Protein AF-A0A7V3K5N8-F1 (afdb_monomer)

Foldseek 3Di:
DDPPPPDDPDPDPDPDPDDDDPLNVVLLVLLLLLLLLLLLLLLLLVVLQPVLLCVVPVVPHDLVVSLVVLLVLLVLLLCLLVQCQVPFLLSLSCVLSVLSLVLLLVLLPDPDSVSSNVSSSVNNSSSLSCLLSLLVVCLLVVVLQFLNRSNLSSNLSSLLCNLLVCLVVVDDGLSVPNDPVSSVVSCVSSVVSVVSSVVSSVSPPGPRCNVPFDAALLLQLLSLLVLLLSLCCSPPLSPLVLLCVLAVHDSNLSSVLSSLLSVLLSVVLCVVSVPGDDALVCLVVLLVLLVLLLVLLLQLVNGHVSVSVSSSSNSSSSSNLSSLLSSQRSPPPRDHDDSCSNPVSSSVSSSLSSVLVSCCPVVVNSCSSNVSSVSSSVSSSSSSLVNADPVSNVVVVVVCVVPVVVVVVVSVVCSVVSRD

Solvent-accessible surface area (backbone atoms only — not comparable to full-atom values): 21476 Å² total; per-residue (Å²): 136,84,84,78,77,75,76,73,78,76,80,72,77,76,72,76,75,79,76,84,49,76,68,56,57,51,55,48,50,36,52,26,51,35,43,13,49,44,40,27,51,32,54,53,24,48,64,48,23,54,56,35,46,45,67,70,36,52,87,76,40,60,69,70,53,55,51,48,48,55,51,52,48,54,55,52,32,70,47,38,60,53,38,33,67,77,47,21,59,63,38,37,46,48,50,26,48,50,45,30,42,52,32,52,56,52,43,54,74,54,91,46,65,74,56,42,33,50,34,20,45,54,21,39,30,17,43,52,24,38,71,48,41,56,60,52,50,31,55,74,70,55,44,24,63,68,41,64,44,53,61,54,56,10,45,48,49,5,52,34,50,44,47,41,51,36,46,73,66,75,48,81,47,68,79,72,36,77,47,71,64,33,49,49,50,48,50,53,54,36,50,49,40,52,48,35,48,52,54,47,58,74,67,60,80,71,79,68,47,78,76,54,52,46,50,45,45,77,67,25,38,15,48,23,14,52,36,28,42,51,42,47,32,66,75,46,60,59,33,42,67,56,48,9,65,40,31,75,39,59,61,72,58,24,27,52,46,45,41,48,8,38,50,50,15,52,51,52,37,48,64,58,49,68,44,83,69,89,49,60,81,48,54,63,58,48,51,51,36,34,51,49,28,48,51,14,55,60,37,33,73,72,22,37,67,50,15,56,61,20,42,29,50,23,40,17,31,48,46,35,33,34,37,46,12,67,33,30,58,55,68,91,63,63,52,79,81,50,96,54,32,44,50,51,32,37,48,52,15,41,49,48,27,53,53,37,48,49,37,32,74,76,66,63,33,72,62,35,59,54,53,34,43,51,52,26,31,52,23,22,49,49,20,39,57,66,56,37,54,79,67,55,43,52,56,48,48,52,50,36,61,75,52,38,52,59,53,54,49,48,54,52,48,49,56,63,63,72,73,110

pLDDT: mean 82.81, std 14.9, range [37.78, 98.06]

Nearest PDB structures (foldseek):
  8tgj-assembly1_B  TM=5.973E-01  e=5.717E-04  Homo sapiens
  8tth-assembly1_A  TM=5.427E-01  e=3.457E-04  Staphylococcus aureus
  8tte-assembly1_A  TM=5.633E-01  e=6.484E-04  Staphylococcus aureus
  7ckr-assembly1_A  TM=5.736E-01  e=1.438E-03  Homo sapiens
  8zmr-assembly1_A  TM=5.432E-01  e=1.122E-02  Escherichia coli K-12

Mean predicted aligned error: 7.77 Å

Radius of gyration: 22.13 Å; Cα contacts (8 Å, |Δi|>4): 587; chains: 1; bounding box: 51×45×83 Å

Structure (mmCIF, N/CA/C/O backbone):
data_AF-A0A7V3K5N8-F1
#
_entry.id   AF-A0A7V3K5N8-F1
#
loop_
_atom_site.group_PDB
_atom_site.id
_atom_site.type_symbol
_atom_site.label_atom_id
_atom_site.label_alt_id
_atom_site.label_comp_id
_atom_site.label_asym_id
_atom_site.label_entity_id
_atom_site.label_seq_id
_atom_site.pdbx_PDB_ins_code
_atom_site.Cartn_x
_atom_site.Cartn_y
_atom_site.Cartn_z
_atom_site.occupancy
_atom_site.B_iso_or_equiv
_atom_site.auth_seq_id
_atom_site.auth_comp_id
_atom_site.auth_asym_id
_atom_site.auth_atom_id
_atom_site.pdbx_PDB_model_num
ATOM 1 N N . MET A 1 1 ? -15.398 27.243 59.046 1.00 53.69 1 MET A N 1
ATOM 2 C CA . MET A 1 1 ? -15.675 26.588 57.743 1.00 53.69 1 MET A CA 1
ATOM 3 C C . MET A 1 1 ? -15.067 25.184 57.724 1.00 53.69 1 MET A C 1
ATOM 5 O O . MET A 1 1 ? -13.850 25.060 57.702 1.00 53.69 1 MET A O 1
ATOM 9 N N . ARG A 1 2 ? -15.881 24.117 57.785 1.00 43.78 2 ARG A N 1
ATOM 10 C CA . ARG A 1 2 ? -15.401 22.720 57.720 1.00 43.78 2 ARG A CA 1
ATOM 11 C C . ARG A 1 2 ? -15.203 22.305 56.254 1.00 43.78 2 ARG A C 1
ATOM 13 O O . ARG A 1 2 ? -16.175 22.224 55.508 1.00 43.78 2 ARG A O 1
ATOM 20 N N . LYS A 1 3 ? -13.958 22.032 55.839 1.00 58.66 3 LYS A N 1
ATOM 21 C CA . LYS A 1 3 ? -13.636 21.441 54.525 1.00 58.66 3 LYS A CA 1
ATOM 22 C C . LYS A 1 3 ? -14.289 20.055 54.430 1.00 58.66 3 LYS A C 1
ATOM 24 O O . LYS A 1 3 ? -13.850 19.118 55.090 1.00 58.66 3 LYS A O 1
ATOM 29 N N . ARG A 1 4 ? -15.339 19.912 53.611 1.00 61.84 4 ARG A N 1
ATOM 30 C CA . ARG A 1 4 ? -15.868 18.597 53.215 1.00 61.84 4 ARG A CA 1
ATOM 31 C C . ARG A 1 4 ? -14.802 17.892 52.379 1.00 61.84 4 ARG A C 1
ATOM 33 O O . ARG A 1 4 ? -14.603 18.228 51.214 1.00 61.84 4 ARG A O 1
ATOM 40 N N . ILE A 1 5 ? -14.133 16.910 52.972 1.00 63.78 5 ILE A N 1
ATOM 41 C CA . ILE A 1 5 ? -13.318 15.941 52.241 1.00 63.78 5 ILE A CA 1
ATOM 42 C C . ILE A 1 5 ? -14.296 15.130 51.381 1.00 63.78 5 ILE A C 1
ATOM 44 O O . ILE A 1 5 ? -15.005 14.259 51.886 1.00 63.78 5 ILE A O 1
ATOM 48 N N . ARG A 1 6 ? -14.402 15.458 50.085 1.00 68.19 6 ARG A N 1
ATOM 49 C CA . ARG A 1 6 ? -15.082 14.594 49.112 1.00 68.19 6 ARG A CA 1
ATOM 50 C C . ARG A 1 6 ? -14.289 13.292 49.064 1.00 68.19 6 ARG A C 1
ATOM 52 O O . ARG A 1 6 ? -13.188 13.270 48.521 1.00 68.19 6 ARG A O 1
ATOM 59 N N . ARG A 1 7 ? -14.830 12.226 49.663 1.00 64.69 7 ARG A N 1
ATOM 60 C CA . ARG A 1 7 ? -14.315 10.866 49.471 1.00 64.69 7 ARG A CA 1
ATOM 61 C C . ARG A 1 7 ? -14.303 10.609 47.966 1.00 64.69 7 ARG A C 1
ATOM 63 O O . ARG A 1 7 ? -15.359 10.663 47.337 1.00 64.69 7 ARG A O 1
ATOM 70 N N . GLN A 1 8 ? -13.118 10.412 47.391 1.00 66.19 8 GLN A N 1
ATOM 71 C CA . GLN A 1 8 ? -13.023 9.951 46.013 1.00 66.19 8 GLN A CA 1
ATOM 72 C C . GLN A 1 8 ? -13.764 8.609 45.925 1.00 66.19 8 GLN A C 1
ATOM 74 O O . GLN A 1 8 ? -13.570 7.765 46.809 1.00 66.19 8 GLN A O 1
ATOM 79 N N . PRO A 1 9 ? -14.656 8.421 44.937 1.00 69.44 9 PRO A N 1
ATOM 80 C CA . PRO A 1 9 ? -15.303 7.135 44.733 1.00 69.44 9 PRO A CA 1
ATOM 81 C C . PRO A 1 9 ? -14.215 6.071 44.584 1.00 69.44 9 PRO A C 1
ATOM 83 O O . PRO A 1 9 ? -13.245 6.276 43.851 1.00 69.44 9 PRO A O 1
ATOM 86 N N . ARG A 1 10 ? -14.348 4.963 45.328 1.00 63.41 10 ARG A N 1
ATOM 87 C CA . ARG A 1 10 ? -13.449 3.814 45.179 1.00 63.41 10 ARG A CA 1
ATOM 88 C C . ARG A 1 10 ? -13.427 3.437 43.693 1.00 63.41 10 ARG A C 1
ATOM 90 O O . ARG A 1 10 ? -14.513 3.328 43.119 1.00 63.41 10 ARG A O 1
ATOM 97 N N . PRO A 1 11 ? -12.245 3.264 43.074 1.00 62.22 11 PRO A N 1
ATOM 98 C CA . PRO A 1 11 ? -12.177 2.772 41.709 1.00 62.22 11 PRO A CA 1
ATOM 99 C C . PRO A 1 11 ? -12.919 1.438 41.674 1.00 62.22 11 PRO A C 1
ATOM 101 O O . PRO A 1 11 ? -12.564 0.506 42.396 1.00 62.22 11 PRO A O 1
ATOM 104 N N . VAL A 1 12 ? -14.005 1.385 40.902 1.00 69.12 12 VAL A N 1
ATOM 105 C CA . VAL A 1 12 ? -14.686 0.124 40.615 1.00 69.12 12 VAL A CA 1
ATOM 106 C C . VAL A 1 12 ? -13.630 -0.750 39.939 1.00 69.12 12 VAL A C 1
ATOM 108 O O . VAL A 1 12 ? -13.027 -0.274 38.970 1.00 69.12 12 VAL A O 1
ATOM 111 N N . PRO A 1 13 ? -13.325 -1.954 40.459 1.00 62.97 13 PRO A N 1
ATOM 112 C CA . PRO A 1 13 ? -12.367 -2.841 39.816 1.00 62.97 13 PRO A CA 1
ATOM 113 C C . PRO A 1 13 ? -12.793 -2.991 38.360 1.00 62.97 13 PRO A C 1
ATOM 115 O O . PRO A 1 13 ? -13.947 -3.328 38.091 1.00 62.97 13 PRO A O 1
ATOM 118 N N . ALA A 1 14 ? -11.893 -2.632 37.440 1.00 62.88 14 ALA A N 1
ATOM 119 C CA . ALA A 1 14 ? -12.166 -2.703 36.015 1.00 62.88 14 ALA A CA 1
ATOM 120 C C . ALA A 1 14 ? -12.678 -4.113 35.723 1.00 62.88 14 ALA A C 1
ATOM 122 O O . ALA A 1 14 ? -11.982 -5.088 36.015 1.00 62.88 14 ALA A O 1
ATOM 123 N N . ALA A 1 15 ? -13.924 -4.214 35.249 1.00 60.28 15 ALA A N 1
ATOM 124 C CA . ALA A 1 15 ? -14.526 -5.495 34.923 1.00 60.28 15 ALA A CA 1
ATOM 125 C C . ALA A 1 15 ? -13.543 -6.259 34.032 1.00 60.28 15 ALA A C 1
ATOM 127 O O . ALA A 1 15 ? -13.028 -5.691 33.064 1.00 60.28 15 ALA A O 1
ATOM 128 N N . ALA A 1 16 ? -13.231 -7.502 34.413 1.00 56.06 16 ALA A N 1
ATOM 129 C CA . ALA A 1 16 ? -12.300 -8.335 33.669 1.00 56.06 16 ALA A CA 1
ATOM 130 C C . ALA A 1 16 ? -12.701 -8.302 32.193 1.00 56.06 16 ALA A C 1
ATOM 132 O O . ALA A 1 16 ? -13.864 -8.550 31.863 1.00 56.06 16 ALA A O 1
ATOM 133 N N . ALA A 1 17 ? -11.760 -7.915 31.329 1.00 52.91 17 ALA A N 1
ATOM 134 C CA . ALA A 1 17 ? -12.049 -7.758 29.915 1.00 52.91 17 ALA A CA 1
ATOM 135 C C . ALA A 1 17 ? -12.651 -9.073 29.387 1.00 52.91 17 ALA A C 1
ATOM 137 O O . ALA A 1 17 ? -12.096 -10.141 29.674 1.00 52.91 17 ALA A O 1
ATOM 138 N N . PRO A 1 18 ? -13.782 -9.027 28.659 1.00 57.28 18 PRO A N 1
ATOM 139 C CA . PRO A 1 18 ? -14.390 -10.230 28.114 1.00 57.28 18 PRO A CA 1
ATOM 140 C C . PRO A 1 18 ? -13.352 -10.979 27.275 1.00 57.28 18 PRO A C 1
ATOM 142 O O . PRO A 1 18 ? -12.633 -10.374 26.471 1.00 57.28 18 PRO A O 1
ATOM 145 N N . ARG A 1 19 ? -13.237 -12.291 27.513 1.00 57.72 19 ARG A N 1
ATOM 146 C CA . ARG A 1 19 ? -12.346 -13.156 26.735 1.00 57.72 19 ARG A CA 1
ATOM 147 C C . ARG A 1 19 ? -12.791 -13.115 25.267 1.00 57.72 19 ARG A C 1
ATOM 149 O O . ARG A 1 19 ? -13.998 -13.158 25.031 1.00 57.72 19 ARG A O 1
ATOM 156 N N . PRO A 1 20 ? -11.856 -13.033 24.304 1.00 59.12 20 PRO A N 1
ATOM 157 C CA . PRO A 1 20 ? -12.206 -13.102 22.890 1.00 59.12 20 PRO A CA 1
ATOM 158 C C . PRO A 1 20 ? -12.958 -14.408 22.627 1.00 59.12 20 PRO A C 1
ATOM 160 O O . PRO A 1 20 ? -12.530 -15.481 23.057 1.00 59.12 20 PRO A O 1
ATOM 163 N N . THR A 1 21 ? -14.107 -14.306 21.973 1.00 65.81 21 THR A N 1
ATOM 164 C CA . THR A 1 21 ? -14.895 -15.468 21.566 1.00 65.81 21 THR A CA 1
ATOM 165 C C . THR A 1 21 ? -14.343 -16.032 20.255 1.00 65.81 21 THR A C 1
ATOM 167 O O . THR A 1 21 ? -13.684 -15.326 19.496 1.00 65.81 21 THR A O 1
ATOM 170 N N . TYR A 1 22 ? -14.617 -17.303 19.948 1.00 58.62 22 TYR A N 1
ATOM 171 C CA . TYR A 1 22 ? -14.213 -17.920 18.672 1.00 58.62 22 TYR A CA 1
ATOM 172 C C . TYR A 1 22 ? -14.698 -17.120 17.445 1.00 58.62 22 TYR A C 1
ATOM 174 O O . TYR A 1 22 ? -13.995 -17.010 16.440 1.00 58.62 22 TYR A O 1
ATOM 182 N N . LEU A 1 23 ? -15.880 -16.504 17.556 1.00 65.88 23 LEU A N 1
ATOM 183 C CA . LEU A 1 23 ? -16.445 -15.631 16.528 1.00 65.88 23 LEU A CA 1
ATOM 184 C C . LEU A 1 23 ? -15.571 -14.393 16.275 1.00 65.88 23 LEU A C 1
ATOM 186 O O . LEU A 1 23 ? -15.409 -13.996 15.121 1.00 65.88 23 LEU A O 1
ATOM 190 N N . ASP A 1 24 ? -14.941 -13.837 17.313 1.00 75.88 24 ASP A N 1
ATOM 191 C CA . ASP A 1 24 ? -14.058 -12.673 17.181 1.00 75.88 24 ASP A CA 1
ATOM 192 C C . ASP A 1 24 ? -12.797 -13.007 16.377 1.00 75.88 24 ASP A C 1
ATOM 194 O O . ASP A 1 24 ? -12.374 -12.213 15.536 1.00 75.88 24 ASP A O 1
ATOM 198 N N . SER A 1 25 ? -12.222 -14.196 16.584 1.00 82.00 25 SER A N 1
ATOM 199 C CA . SER A 1 25 ? -11.043 -14.654 15.839 1.00 82.00 25 SER A CA 1
ATOM 200 C C . SER A 1 25 ? -11.347 -14.881 14.359 1.00 82.00 25 SER A C 1
ATOM 202 O O . SER A 1 25 ? -10.536 -14.524 13.507 1.00 82.00 25 SER A O 1
ATOM 204 N N . PHE A 1 26 ? -12.516 -15.436 14.028 1.00 86.12 26 PHE A N 1
ATOM 205 C CA . PHE A 1 26 ? -12.885 -15.663 12.631 1.00 86.12 26 PHE A CA 1
ATOM 206 C C . PHE A 1 26 ? -13.177 -14.355 11.882 1.00 86.12 26 PHE A C 1
ATOM 208 O O . PHE A 1 26 ? -12.702 -14.174 10.764 1.00 86.12 26 PHE A O 1
ATOM 215 N N . VAL A 1 27 ? -13.911 -13.417 12.492 1.00 86.69 27 VAL A N 1
ATOM 216 C CA . VAL A 1 27 ? -14.165 -12.097 11.882 1.00 86.69 27 VAL A CA 1
ATOM 217 C C . VAL A 1 27 ? -12.858 -11.332 11.677 1.00 86.69 27 VAL A C 1
ATOM 219 O O . VAL A 1 27 ? -12.678 -10.708 10.636 1.00 86.69 27 VAL A O 1
ATOM 222 N N . TRP A 1 28 ? -11.924 -11.430 12.626 1.00 87.75 28 TRP A N 1
ATOM 223 C CA . TRP A 1 28 ? -10.583 -10.866 12.475 1.00 87.75 28 TRP A CA 1
ATOM 224 C C . TRP A 1 28 ? -9.851 -11.459 11.264 1.00 87.75 28 TRP A C 1
ATOM 226 O O . TRP A 1 28 ? -9.284 -10.712 10.473 1.00 87.75 28 TRP A O 1
ATOM 236 N N . LEU A 1 29 ? -9.904 -12.784 11.075 1.00 90.81 29 LEU A N 1
ATOM 237 C CA . LEU A 1 29 ? -9.287 -13.449 9.920 1.00 90.81 29 LEU A CA 1
ATOM 238 C C . LEU A 1 29 ? -9.926 -13.023 8.594 1.00 90.81 29 LEU A C 1
ATOM 240 O O . LEU A 1 29 ? -9.203 -12.813 7.621 1.00 90.81 29 LEU A O 1
ATOM 244 N N . LEU A 1 30 ? -11.253 -12.863 8.555 1.00 92.56 30 LEU A N 1
ATOM 245 C CA . LEU A 1 30 ? -11.946 -12.338 7.378 1.00 92.56 30 LEU A CA 1
ATOM 246 C C . LEU A 1 30 ? -11.485 -10.917 7.044 1.00 92.56 30 LEU A C 1
ATOM 248 O O . LEU A 1 30 ? -11.140 -10.649 5.898 1.00 92.56 30 LEU A O 1
ATOM 252 N N . GLU A 1 31 ? -11.443 -10.022 8.036 1.00 91.94 31 GLU A N 1
ATOM 253 C CA . GLU A 1 31 ? -10.969 -8.644 7.857 1.00 91.94 31 GLU A CA 1
ATOM 254 C C . GLU A 1 31 ? -9.512 -8.610 7.392 1.00 91.94 31 GLU A C 1
ATOM 256 O O . GLU A 1 31 ? -9.185 -7.899 6.445 1.00 91.94 31 GLU A O 1
ATOM 261 N N . ALA A 1 32 ? -8.647 -9.412 8.018 1.00 93.69 32 ALA A N 1
ATOM 262 C CA . ALA A 1 32 ? -7.235 -9.495 7.675 1.00 93.69 32 ALA A CA 1
ATOM 263 C C . ALA A 1 32 ? -7.036 -9.994 6.242 1.00 93.69 32 ALA A C 1
ATOM 265 O O . ALA A 1 32 ? -6.282 -9.390 5.482 1.00 93.69 32 ALA A O 1
ATOM 266 N N . GLY A 1 33 ? -7.733 -11.068 5.859 1.00 96.44 33 GLY A N 1
ATOM 267 C CA . GLY A 1 33 ? -7.682 -11.620 4.508 1.00 96.44 33 GLY A CA 1
ATOM 268 C C . GLY A 1 33 ? -8.212 -10.638 3.465 1.00 96.44 33 GLY A C 1
ATOM 269 O O . GLY A 1 33 ? -7.574 -10.433 2.435 1.00 96.44 33 GLY A O 1
ATOM 270 N N . LEU A 1 34 ? -9.336 -9.981 3.756 1.00 96.06 34 LEU A N 1
ATOM 271 C CA . LEU A 1 34 ? -9.952 -9.004 2.864 1.00 96.06 34 LEU A CA 1
ATOM 272 C C . LEU A 1 34 ? -9.040 -7.797 2.631 1.00 96.06 34 LEU A C 1
ATOM 274 O O . LEU A 1 34 ? -8.795 -7.419 1.488 1.00 96.06 34 LEU A O 1
ATOM 278 N N . LEU A 1 35 ? -8.507 -7.215 3.708 1.00 95.88 35 LEU A N 1
ATOM 279 C CA . LEU A 1 35 ? -7.588 -6.083 3.634 1.00 95.88 35 LEU A CA 1
ATOM 280 C C . LEU A 1 35 ? -6.256 -6.471 2.983 1.00 95.88 35 LEU A C 1
ATOM 282 O O . LEU A 1 35 ? -5.720 -5.681 2.218 1.00 95.88 35 LEU A O 1
ATOM 286 N N . CYS A 1 36 ? -5.752 -7.684 3.223 1.00 97.25 36 CYS A N 1
ATOM 287 C CA . CYS A 1 36 ? -4.546 -8.204 2.578 1.00 97.25 36 CYS A CA 1
ATOM 288 C C . CYS A 1 36 ? -4.716 -8.273 1.055 1.00 97.25 36 CYS A C 1
ATOM 290 O O . CYS A 1 36 ? -3.895 -7.727 0.315 1.00 97.25 36 CYS A O 1
ATOM 292 N N . LEU A 1 37 ? -5.815 -8.873 0.581 1.00 97.62 37 LEU A N 1
ATOM 293 C CA . LEU A 1 37 ? -6.115 -8.951 -0.851 1.00 97.62 37 LEU A CA 1
ATOM 294 C C . LEU A 1 37 ? -6.394 -7.571 -1.452 1.00 97.62 37 LEU A C 1
ATOM 296 O O . LEU A 1 37 ? -5.936 -7.290 -2.556 1.00 97.62 37 LEU A O 1
ATOM 300 N N . ALA A 1 38 ? -7.089 -6.689 -0.730 1.00 97.06 38 ALA A N 1
ATOM 301 C CA . ALA A 1 38 ? -7.322 -5.323 -1.183 1.00 97.06 38 ALA A CA 1
ATOM 302 C C . ALA A 1 38 ? -6.013 -4.521 -1.279 1.00 97.06 38 ALA A C 1
ATOM 304 O O . ALA A 1 38 ? -5.789 -3.826 -2.261 1.00 97.06 38 ALA A O 1
ATOM 305 N N . THR A 1 39 ? -5.102 -4.645 -0.313 1.00 96.81 39 THR A N 1
ATOM 306 C CA . THR A 1 39 ? -3.764 -4.052 -0.419 1.00 96.81 39 THR A CA 1
ATOM 307 C C . THR A 1 39 ? -3.016 -4.609 -1.624 1.00 96.81 39 THR A C 1
ATOM 309 O O . THR A 1 39 ? -2.449 -3.834 -2.387 1.00 96.81 39 THR A O 1
ATOM 312 N N . TRP A 1 40 ? -3.027 -5.929 -1.822 1.00 96.56 40 TRP A N 1
ATOM 313 C CA . TRP A 1 40 ? -2.331 -6.552 -2.944 1.00 96.56 40 TRP A CA 1
ATOM 314 C C . TRP A 1 40 ? -2.865 -6.077 -4.301 1.00 96.56 40 TRP A C 1
ATOM 316 O O . TRP A 1 40 ? -2.078 -5.664 -5.151 1.00 96.56 40 TRP A O 1
ATOM 326 N N . PHE A 1 41 ? -4.186 -6.061 -4.499 1.00 96.88 41 PHE A N 1
ATOM 327 C CA . PHE A 1 41 ? -4.773 -5.505 -5.718 1.00 96.88 41 PHE A CA 1
ATOM 328 C C . PHE A 1 41 ? -4.476 -4.016 -5.860 1.00 96.88 41 PHE A C 1
ATOM 330 O O . PHE A 1 41 ? -4.043 -3.586 -6.918 1.00 96.88 41 PHE A O 1
ATOM 337 N N . GLY A 1 42 ? -4.589 -3.234 -4.789 1.00 96.12 42 GLY A N 1
ATOM 338 C CA . GLY A 1 42 ? -4.264 -1.812 -4.824 1.00 96.12 42 GLY A CA 1
ATOM 339 C C . GLY A 1 42 ? -2.816 -1.519 -5.236 1.00 96.12 42 GLY A C 1
ATOM 340 O O . GLY A 1 42 ? -2.568 -0.556 -5.957 1.00 96.12 42 GLY A O 1
ATOM 341 N N . LEU A 1 43 ? -1.860 -2.355 -4.823 1.00 95.25 43 LEU A N 1
ATOM 342 C CA . LEU A 1 43 ? -0.461 -2.247 -5.249 1.00 95.25 43 LEU A CA 1
ATOM 343 C C . LEU A 1 43 ? -0.274 -2.567 -6.736 1.00 95.25 43 LEU A C 1
ATOM 345 O O . LEU A 1 43 ? 0.520 -1.901 -7.398 1.00 95.25 43 LEU A O 1
ATOM 349 N N . GLN A 1 44 ? -1.005 -3.551 -7.266 1.00 95.00 44 GLN A N 1
ATOM 350 C CA . GLN A 1 44 ? -1.014 -3.835 -8.704 1.00 95.00 44 GLN A CA 1
ATOM 351 C C . GLN A 1 44 ? -1.560 -2.643 -9.495 1.00 95.00 44 GLN A C 1
ATOM 353 O O . GLN A 1 44 ? -0.946 -2.221 -10.467 1.00 95.00 44 GLN A O 1
ATOM 358 N N . GLU A 1 45 ? -2.661 -2.062 -9.027 1.00 95.62 45 GLU A N 1
ATOM 359 C CA . GLU A 1 45 ? -3.340 -0.933 -9.667 1.00 95.62 45 GLU A CA 1
ATOM 360 C C . GLU A 1 45 ? -2.480 0.330 -9.652 1.00 95.62 45 GLU A C 1
ATOM 362 O O . GLU A 1 45 ? -2.397 1.029 -10.654 1.00 95.62 45 GLU A O 1
ATOM 367 N N . LEU A 1 46 ? -1.737 0.590 -8.569 1.00 92.94 46 LEU A N 1
ATOM 368 C CA . LEU A 1 46 ? -0.725 1.652 -8.556 1.00 92.94 46 LEU A CA 1
ATOM 369 C C . LEU A 1 46 ? 0.331 1.443 -9.654 1.00 92.94 46 LEU A C 1
ATOM 371 O O . LEU A 1 46 ? 0.732 2.403 -10.309 1.00 92.94 46 LEU A O 1
ATOM 375 N N . ARG A 1 47 ? 0.757 0.197 -9.890 1.00 91.25 47 ARG A N 1
ATOM 376 C CA . ARG A 1 47 ? 1.748 -0.133 -10.927 1.00 91.25 47 ARG A CA 1
ATOM 377 C C . ARG A 1 47 ? 1.194 -0.137 -12.345 1.00 91.25 47 ARG A C 1
ATOM 379 O O . ARG A 1 47 ? 1.991 -0.032 -13.270 1.00 91.25 47 ARG A O 1
ATOM 386 N N . VAL A 1 48 ? -0.120 -0.233 -12.538 1.00 93.81 48 VAL A N 1
ATOM 387 C CA . VAL A 1 48 ? -0.736 0.021 -13.849 1.00 93.81 48 VAL A CA 1
ATOM 388 C C . VAL A 1 48 ? -0.970 1.511 -14.044 1.00 93.81 48 VAL A C 1
ATOM 390 O O . VAL A 1 48 ? -0.626 2.059 -15.092 1.00 93.81 48 VAL A O 1
ATOM 393 N N . PHE A 1 49 ? -1.473 2.189 -13.015 1.00 93.06 49 PHE A N 1
ATOM 394 C CA . PHE A 1 49 ? -1.817 3.601 -13.056 1.00 93.06 49 PHE A CA 1
ATOM 395 C C . PHE A 1 49 ? -0.622 4.478 -13.425 1.00 93.06 49 PHE A C 1
ATOM 397 O O . PHE A 1 49 ? -0.729 5.284 -14.343 1.00 93.06 49 PHE A O 1
ATOM 404 N N . ILE A 1 50 ? 0.521 4.318 -12.750 1.00 88.56 50 ILE A N 1
ATOM 405 C CA . ILE A 1 50 ? 1.669 5.223 -12.920 1.00 88.56 50 ILE A CA 1
ATOM 406 C C . ILE A 1 50 ? 2.240 5.159 -14.351 1.00 88.56 50 ILE A C 1
ATOM 408 O O . ILE A 1 50 ? 2.303 6.208 -15.001 1.00 88.56 50 ILE A O 1
ATOM 412 N N . PRO A 1 51 ? 2.583 3.978 -14.909 1.00 89.19 51 PRO A N 1
ATOM 413 C CA . PRO A 1 51 ? 3.072 3.891 -16.281 1.00 89.19 51 PRO A CA 1
ATOM 414 C C . PRO A 1 51 ? 2.007 4.261 -17.309 1.00 89.19 51 PRO A C 1
ATOM 416 O O . PRO A 1 51 ? 2.330 4.911 -18.296 1.00 89.19 51 PRO A O 1
ATOM 419 N N . THR A 1 52 ? 0.738 3.897 -17.094 1.00 91.81 52 THR A N 1
ATOM 420 C CA . THR A 1 52 ? -0.336 4.218 -18.050 1.00 91.81 52 THR A CA 1
ATOM 421 C C . THR A 1 52 ? -0.633 5.714 -18.072 1.00 91.81 52 THR A C 1
ATOM 423 O O . THR A 1 52 ? -0.900 6.272 -19.135 1.00 91.81 52 THR A O 1
ATOM 426 N N . LEU A 1 53 ? -0.529 6.391 -16.926 1.00 90.00 53 LEU A N 1
ATOM 427 C CA . LEU A 1 53 ? -0.617 7.843 -16.824 1.00 90.00 53 LEU A CA 1
ATOM 428 C C . LEU A 1 53 ? 0.518 8.509 -17.610 1.00 90.00 53 LEU A C 1
ATOM 430 O O . LEU A 1 53 ? 0.254 9.393 -18.425 1.00 90.00 53 LEU A O 1
ATOM 434 N N . ALA A 1 54 ? 1.759 8.058 -17.403 1.00 86.94 54 ALA A N 1
ATOM 435 C CA . ALA A 1 54 ? 2.925 8.562 -18.125 1.00 86.94 54 ALA A CA 1
ATOM 436 C C . ALA A 1 54 ? 2.834 8.279 -19.633 1.00 86.94 54 ALA A C 1
ATOM 438 O O . ALA A 1 54 ? 3.095 9.164 -20.435 1.00 86.94 54 ALA A O 1
ATOM 439 N N . TYR A 1 55 ? 2.395 7.088 -20.033 1.00 89.31 55 TYR A N 1
ATOM 440 C CA . TYR A 1 55 ? 2.229 6.714 -21.436 1.00 89.31 55 TYR A CA 1
ATOM 441 C C . TYR A 1 55 ? 1.111 7.507 -22.125 1.00 89.31 55 TYR A C 1
ATOM 443 O O . TYR A 1 55 ? 1.290 8.025 -23.222 1.00 89.31 55 TYR A O 1
ATOM 451 N N . THR A 1 56 ? -0.053 7.625 -21.483 1.00 89.69 56 THR A N 1
ATOM 452 C CA . THR A 1 56 ? -1.239 8.236 -22.101 1.00 89.69 56 THR A CA 1
ATOM 453 C C . THR A 1 56 ? -1.159 9.760 -22.105 1.00 89.69 56 THR A C 1
ATOM 455 O O . THR A 1 56 ? -1.641 10.389 -23.041 1.00 89.69 56 THR A O 1
ATOM 458 N N . LEU A 1 57 ? -0.583 10.370 -21.062 1.00 86.81 57 LEU A N 1
ATOM 459 C CA . LEU A 1 57 ? -0.538 11.828 -20.913 1.00 86.81 57 LEU A CA 1
ATOM 460 C C . LEU A 1 57 ? 0.863 12.429 -21.044 1.00 86.81 57 LEU A C 1
ATOM 462 O O . LEU A 1 57 ? 0.950 13.632 -21.251 1.00 86.81 57 LEU A O 1
ATOM 466 N N . GLY A 1 58 ? 1.944 11.658 -20.921 1.00 78.88 58 GLY A N 1
ATOM 467 C CA . GLY A 1 58 ? 3.310 12.199 -20.878 1.00 78.88 58 GLY A CA 1
ATOM 468 C C . GLY A 1 58 ? 3.744 12.874 -22.176 1.00 78.88 58 GLY A C 1
ATOM 469 O O . GLY A 1 58 ? 4.340 13.946 -22.125 1.00 78.88 58 GLY A O 1
ATOM 470 N N . ASP A 1 59 ? 3.369 12.309 -23.325 1.00 79.12 59 ASP A N 1
ATOM 471 C CA . ASP A 1 59 ? 3.660 12.915 -24.632 1.00 79.12 59 ASP A CA 1
ATOM 472 C C . ASP A 1 59 ? 2.625 13.980 -25.031 1.00 79.12 59 ASP A C 1
ATOM 474 O O . ASP A 1 59 ? 2.899 14.859 -25.849 1.00 79.12 59 ASP A O 1
ATOM 478 N N . LEU A 1 60 ? 1.419 13.912 -24.456 1.00 82.31 60 LEU A N 1
ATOM 479 C CA . LEU A 1 60 ? 0.285 14.764 -24.829 1.00 82.31 60 LEU A CA 1
ATOM 480 C C . LEU A 1 60 ? 0.123 15.993 -23.931 1.00 82.31 60 LEU A C 1
ATOM 482 O O . LEU A 1 60 ? -0.583 16.933 -24.302 1.00 82.31 60 LEU A O 1
ATOM 486 N N . ALA A 1 61 ? 0.730 15.993 -22.746 1.00 85.88 61 ALA A N 1
ATOM 487 C CA . ALA A 1 61 ? 0.509 17.011 -21.739 1.00 85.88 61 ALA A CA 1
ATOM 488 C C . ALA A 1 61 ? 1.808 17.406 -21.022 1.00 85.88 61 ALA A C 1
ATOM 490 O O . ALA A 1 61 ? 2.663 16.567 -20.747 1.00 85.88 61 ALA A O 1
ATOM 491 N N . PRO A 1 62 ? 1.959 18.690 -20.652 1.00 86.56 62 PRO A N 1
ATOM 492 C CA . PRO A 1 62 ? 3.117 19.127 -19.889 1.00 86.56 62 PRO A CA 1
ATOM 493 C C . PRO A 1 62 ? 3.166 18.416 -18.523 1.00 86.56 62 PRO A C 1
ATOM 495 O O . PRO A 1 62 ? 2.111 18.138 -17.943 1.00 86.56 62 PRO A O 1
ATOM 498 N N . PRO A 1 63 ? 4.356 18.210 -17.927 1.00 83.00 63 PRO A N 1
ATOM 499 C CA . PRO A 1 63 ? 4.495 17.504 -16.650 1.00 83.00 63 PRO A CA 1
ATOM 500 C C . PRO A 1 63 ? 3.611 18.056 -15.522 1.00 83.00 63 PRO A C 1
ATOM 502 O O . PRO A 1 63 ? 3.074 17.302 -14.714 1.00 83.00 63 PRO A O 1
ATOM 505 N N . ALA A 1 64 ? 3.393 19.374 -15.495 1.00 83.19 64 ALA A N 1
ATOM 506 C CA . ALA A 1 64 ? 2.503 20.019 -14.531 1.00 83.19 64 ALA A CA 1
ATOM 507 C C . ALA A 1 64 ? 1.038 19.554 -14.650 1.00 83.19 64 ALA A C 1
ATOM 509 O O . ALA A 1 64 ? 0.342 19.455 -13.641 1.00 83.19 64 ALA A O 1
ATOM 510 N N . PHE A 1 65 ? 0.570 19.242 -15.862 1.00 86.06 65 PHE A N 1
ATOM 511 C CA . PHE A 1 65 ? -0.769 18.701 -16.087 1.00 86.06 65 PHE A CA 1
ATOM 512 C C . PHE A 1 65 ? -0.875 17.263 -15.579 1.00 86.06 65 PHE A C 1
ATOM 514 O O . PHE A 1 65 ? -1.834 16.937 -14.886 1.00 86.06 65 PHE A O 1
ATOM 521 N N . VAL A 1 66 ? 0.134 16.430 -15.850 1.00 82.88 66 VAL A N 1
ATOM 522 C CA . VAL A 1 66 ? 0.200 15.046 -15.351 1.00 82.88 66 VAL A CA 1
ATOM 523 C C . VAL A 1 66 ? 0.192 15.022 -13.818 1.00 82.88 66 VAL A C 1
ATOM 525 O O . VAL A 1 66 ? -0.595 14.295 -13.209 1.00 82.88 66 VAL A O 1
ATOM 528 N N . ALA A 1 67 ? 0.989 15.891 -13.187 1.00 80.88 67 ALA A N 1
ATOM 529 C CA . ALA A 1 67 ? 0.966 16.087 -11.739 1.00 80.88 67 ALA A CA 1
ATOM 530 C C . ALA A 1 67 ? -0.414 16.548 -11.247 1.00 80.88 67 ALA A C 1
ATOM 532 O O . ALA A 1 67 ? -0.954 15.992 -10.292 1.00 80.88 67 ALA A O 1
ATOM 533 N N . GLY A 1 68 ? -1.013 17.539 -11.915 1.00 84.75 68 GLY A N 1
ATOM 534 C CA . GLY A 1 68 ? -2.349 18.041 -11.597 1.00 84.75 68 GLY A CA 1
ATOM 535 C C . GLY A 1 68 ? -3.428 16.960 -11.680 1.00 84.75 68 GLY A C 1
ATOM 536 O O . GLY A 1 68 ? -4.289 16.895 -10.804 1.00 84.75 68 GLY A O 1
ATOM 537 N N . PHE A 1 69 ? -3.351 16.073 -12.673 1.00 84.94 69 PHE A N 1
ATOM 538 C CA . PHE A 1 69 ? -4.260 14.940 -12.827 1.00 84.94 69 PHE A CA 1
ATOM 539 C C . PHE A 1 69 ? -4.113 13.937 -11.677 1.00 84.94 69 PHE A C 1
ATOM 541 O O . PHE A 1 69 ? -5.109 13.589 -11.042 1.00 84.94 69 PHE A O 1
ATOM 548 N N . ALA A 1 70 ? -2.882 13.531 -11.347 1.00 82.00 70 ALA A N 1
ATOM 549 C CA . ALA A 1 70 ? -2.623 12.633 -10.220 1.00 82.00 70 ALA A CA 1
ATOM 550 C C . ALA A 1 70 ? -3.120 13.232 -8.891 1.00 82.00 70 ALA A C 1
ATOM 552 O O . ALA A 1 70 ? -3.779 12.553 -8.102 1.00 82.00 70 ALA A O 1
ATOM 553 N N . LEU A 1 71 ? -2.881 14.528 -8.667 1.00 83.62 71 LEU A N 1
ATOM 554 C CA . LEU A 1 71 ? -3.373 15.248 -7.491 1.00 83.62 71 LEU A CA 1
ATOM 555 C C . LEU A 1 71 ? -4.901 15.360 -7.463 1.00 83.62 71 LEU A C 1
ATOM 557 O O . LEU A 1 71 ? -5.504 15.220 -6.399 1.00 83.62 71 LEU A O 1
ATOM 561 N N . GLY A 1 72 ? -5.534 15.593 -8.614 1.00 85.56 72 GLY A N 1
ATOM 562 C CA . GLY A 1 72 ? -6.988 15.610 -8.751 1.00 85.56 72 GLY A CA 1
ATOM 563 C C . GLY A 1 72 ? -7.607 14.256 -8.411 1.00 85.56 72 GLY A C 1
ATOM 564 O O . GLY A 1 72 ? -8.595 14.194 -7.683 1.00 85.56 72 GLY A O 1
ATOM 565 N N . LEU A 1 73 ? -6.975 13.168 -8.852 1.00 84.75 73 LEU A N 1
ATOM 566 C CA . LEU A 1 73 ? -7.399 11.807 -8.545 1.00 84.75 73 LEU A CA 1
ATOM 567 C C . LEU A 1 73 ? -7.257 11.496 -7.051 1.00 84.75 73 LEU A C 1
ATOM 569 O O . LEU A 1 73 ? -8.196 11.024 -6.417 1.00 84.75 73 LEU A O 1
ATOM 573 N N . VAL A 1 74 ? -6.133 11.878 -6.447 1.00 80.56 74 VAL A N 1
ATOM 574 C CA . VAL A 1 74 ? -5.932 11.840 -4.992 1.00 80.56 74 VAL A CA 1
ATOM 575 C C . VAL A 1 74 ? -7.002 12.669 -4.262 1.00 80.56 74 VAL A C 1
ATOM 577 O O . VAL A 1 74 ? -7.530 12.242 -3.235 1.00 80.56 74 VAL A O 1
ATOM 580 N N . ALA A 1 75 ? -7.419 13.820 -4.795 1.00 87.12 75 ALA A N 1
ATOM 581 C CA . ALA A 1 75 ? -8.501 14.612 -4.210 1.00 87.12 75 ALA A CA 1
ATOM 582 C C . ALA A 1 75 ? -9.866 13.900 -4.223 1.00 87.12 75 ALA A C 1
ATOM 584 O O . ALA A 1 75 ? -10.717 14.208 -3.388 1.00 87.12 75 ALA A O 1
ATOM 585 N N . LEU A 1 76 ? -10.077 12.883 -5.063 1.00 86.88 76 LEU A N 1
ATOM 586 C CA . LEU A 1 76 ? -11.309 12.092 -5.024 1.00 86.88 76 LEU A CA 1
ATOM 587 C C . LEU A 1 76 ? -11.445 11.254 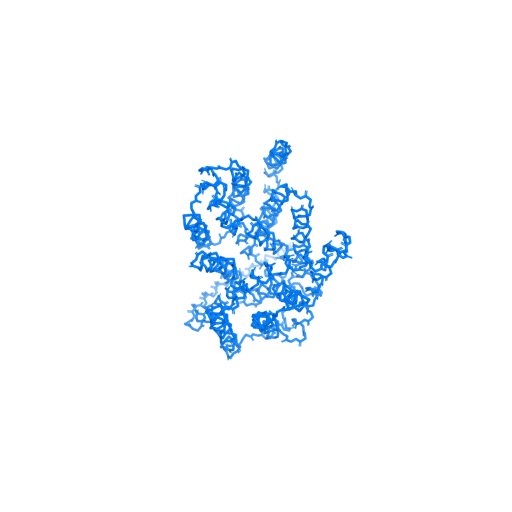-3.746 1.00 86.88 76 LEU A C 1
ATOM 589 O O . LEU A 1 76 ? -12.560 10.875 -3.397 1.00 86.88 76 LEU A O 1
ATOM 593 N N . MET A 1 77 ? -10.384 11.041 -2.957 1.00 83.69 77 MET A N 1
ATOM 594 C CA . MET A 1 77 ? -10.541 10.365 -1.659 1.00 83.69 77 MET A CA 1
ATOM 595 C C . MET A 1 77 ? -11.364 11.165 -0.644 1.00 83.69 77 MET A C 1
ATOM 597 O O . MET A 1 77 ? -11.812 10.608 0.357 1.00 83.69 77 MET A O 1
ATOM 601 N N . TRP A 1 78 ? -11.602 12.461 -0.885 1.00 84.12 78 TRP A N 1
ATOM 602 C CA . TRP A 1 78 ? -12.555 13.253 -0.102 1.00 84.12 78 TRP A CA 1
ATOM 603 C C . TRP A 1 78 ? -13.991 12.712 -0.206 1.00 84.12 78 TRP A C 1
ATOM 605 O O . TRP A 1 78 ? -14.856 13.081 0.586 1.00 84.12 78 TRP A O 1
ATOM 615 N N . VAL A 1 79 ? -14.244 11.770 -1.115 1.00 83.31 79 VAL A N 1
ATOM 616 C CA . VAL A 1 79 ? -15.476 10.982 -1.165 1.00 83.31 79 VAL A CA 1
ATOM 617 C C . VAL A 1 79 ? -15.570 9.979 0.002 1.00 83.31 79 VAL A C 1
ATOM 619 O O . VAL A 1 79 ? -16.681 9.615 0.379 1.00 83.31 79 VAL A O 1
ATOM 622 N N . ALA A 1 80 ? -14.469 9.596 0.667 1.00 81.19 80 ALA A N 1
ATOM 623 C CA . ALA A 1 80 ? -14.478 8.613 1.764 1.00 81.19 80 ALA A CA 1
ATOM 624 C C . ALA A 1 80 ? -15.447 8.972 2.917 1.00 81.19 80 ALA A C 1
ATOM 626 O O . ALA A 1 80 ? -16.307 8.149 3.238 1.00 81.19 80 ALA A O 1
ATOM 627 N N . PRO A 1 81 ? -15.424 10.191 3.505 1.00 79.25 81 PRO A N 1
ATOM 628 C CA . PRO A 1 81 ? -16.434 10.612 4.483 1.00 79.25 81 PRO A CA 1
ATOM 629 C C . PRO A 1 81 ? -17.861 10.594 3.956 1.00 79.25 81 PRO A C 1
ATOM 631 O O . PRO A 1 81 ? -18.791 10.339 4.718 1.00 79.25 81 PRO A O 1
ATOM 634 N N . LEU A 1 82 ? -18.057 10.903 2.672 1.00 82.75 82 LEU A N 1
ATOM 635 C CA . LEU A 1 82 ? -19.385 10.905 2.065 1.00 82.75 82 LEU A CA 1
ATOM 636 C C . LEU A 1 82 ? -19.924 9.477 1.972 1.00 82.75 82 LEU A C 1
ATOM 638 O O . LEU A 1 82 ? -21.059 9.245 2.382 1.00 82.75 82 LEU A O 1
ATOM 642 N N . LEU A 1 83 ? -19.097 8.521 1.534 1.00 81.56 83 LEU A N 1
ATOM 643 C CA . LEU A 1 83 ? -19.445 7.097 1.491 1.00 81.56 83 LEU A CA 1
ATOM 644 C C . LEU A 1 83 ? -19.753 6.554 2.884 1.00 81.56 83 LEU A C 1
ATOM 646 O O . LEU A 1 83 ? -20.802 5.941 3.080 1.00 81.56 83 LEU A O 1
ATOM 650 N N . TRP A 1 84 ? -18.890 6.845 3.861 1.00 80.88 84 TRP A N 1
ATOM 651 C CA . TRP A 1 84 ? -19.095 6.433 5.250 1.00 80.88 84 TRP A CA 1
ATOM 652 C C . TRP A 1 84 ? -20.413 6.963 5.821 1.00 80.88 84 TRP A C 1
ATOM 654 O O . TRP A 1 84 ? -21.137 6.252 6.513 1.00 80.88 84 TRP A O 1
ATOM 664 N N . ARG A 1 85 ? -20.778 8.209 5.506 1.00 78.62 85 ARG A N 1
ATOM 665 C CA . ARG A 1 85 ? -22.023 8.818 5.994 1.00 78.62 85 ARG A CA 1
ATOM 666 C C . ARG A 1 85 ? -23.261 8.309 5.268 1.00 78.62 85 ARG A C 1
ATOM 668 O O . ARG A 1 85 ? -24.276 8.073 5.919 1.00 78.62 85 ARG A O 1
ATOM 675 N N . ALA A 1 86 ? -23.194 8.173 3.947 1.00 85.12 86 ALA A N 1
ATOM 676 C CA . ALA A 1 86 ? -24.325 7.741 3.135 1.00 85.12 86 ALA A CA 1
ATOM 677 C C . ALA A 1 86 ? -24.670 6.270 3.400 1.00 85.12 86 ALA A C 1
ATOM 679 O O . ALA A 1 86 ? -25.833 5.923 3.602 1.00 85.12 86 ALA A O 1
ATOM 680 N N . PHE A 1 87 ? -23.651 5.415 3.468 1.00 84.75 87 PHE A N 1
ATOM 681 C CA . PHE A 1 87 ? -23.830 3.966 3.461 1.00 84.75 87 PHE A CA 1
ATOM 682 C C . PHE A 1 87 ? -23.371 3.267 4.746 1.00 84.75 87 PHE A C 1
ATOM 684 O O . PHE A 1 87 ? -23.441 2.041 4.832 1.00 84.75 87 PHE A O 1
ATOM 691 N N . GLY A 1 88 ? -22.928 4.027 5.752 1.00 83.94 88 GLY A N 1
ATOM 692 C CA . GLY A 1 88 ? -22.410 3.477 7.004 1.00 83.94 88 GLY A CA 1
ATOM 693 C C . GLY A 1 88 ? -21.118 2.684 6.803 1.00 83.94 88 GLY A C 1
ATOM 694 O O . GLY A 1 88 ? -20.465 2.767 5.761 1.00 83.94 88 GLY A O 1
ATOM 695 N N . THR A 1 89 ? -20.771 1.867 7.800 1.00 83.25 89 THR A N 1
ATOM 696 C CA . THR A 1 89 ? -19.626 0.946 7.730 1.00 83.25 89 THR A CA 1
ATOM 697 C C . THR A 1 89 ? -19.766 -0.030 6.566 1.00 83.25 89 THR A C 1
ATOM 699 O O . THR A 1 89 ? -18.788 -0.304 5.881 1.00 83.25 89 THR A O 1
ATOM 702 N N . PHE A 1 90 ? -20.990 -0.499 6.295 1.00 85.38 90 PHE A N 1
ATOM 703 C CA . PHE A 1 90 ? -21.271 -1.433 5.208 1.00 85.38 90 PHE A CA 1
ATOM 704 C C . PHE A 1 90 ? -20.780 -0.902 3.857 1.00 85.38 90 PHE A C 1
ATOM 706 O O . PHE A 1 90 ? -19.889 -1.494 3.249 1.00 85.38 90 PHE A O 1
ATOM 713 N N . GLY A 1 91 ? -21.303 0.238 3.391 1.00 84.69 91 GLY A N 1
ATOM 714 C CA . GLY A 1 91 ? -20.875 0.749 2.088 1.00 84.69 91 GLY A CA 1
ATOM 715 C C . GLY A 1 91 ? -19.450 1.282 2.111 1.00 84.69 91 GLY A C 1
ATOM 716 O O . GLY A 1 91 ? -18.752 1.161 1.110 1.00 84.69 91 GLY A O 1
ATOM 717 N N . ALA A 1 92 ? -18.975 1.793 3.249 1.00 85.50 92 ALA A N 1
ATOM 718 C CA . ALA A 1 92 ? -17.592 2.231 3.359 1.00 85.50 92 ALA A CA 1
ATOM 719 C C . ALA A 1 92 ? -16.580 1.108 3.101 1.00 85.50 92 ALA A C 1
ATOM 721 O O . ALA A 1 92 ? -15.489 1.410 2.644 1.00 85.50 92 ALA A O 1
ATOM 722 N N . TRP A 1 93 ? -16.930 -0.157 3.346 1.00 90.44 93 TRP A N 1
ATOM 723 C CA . TRP A 1 93 ? -16.098 -1.313 3.000 1.00 90.44 93 TRP A CA 1
ATOM 724 C C . TRP A 1 93 ? -16.435 -1.896 1.628 1.00 90.44 93 TRP A C 1
ATOM 726 O O . TRP A 1 93 ? -15.536 -2.148 0.826 1.00 90.44 93 TRP A O 1
ATOM 736 N N . VAL A 1 94 ? -17.726 -2.077 1.331 1.00 93.75 94 VAL A N 1
ATOM 737 C CA . VAL A 1 94 ? -18.178 -2.709 0.083 1.00 93.75 94 VAL A CA 1
ATOM 738 C C . VAL A 1 94 ? -17.771 -1.901 -1.145 1.00 93.75 94 VAL A C 1
ATOM 740 O O . VAL A 1 94 ? -17.303 -2.493 -2.113 1.00 93.75 94 VAL A O 1
ATOM 743 N N . PHE A 1 95 ? -17.896 -0.570 -1.116 1.00 93.50 95 PHE A N 1
ATOM 744 C CA . PHE A 1 95 ? -17.540 0.264 -2.265 1.00 93.50 95 PHE A CA 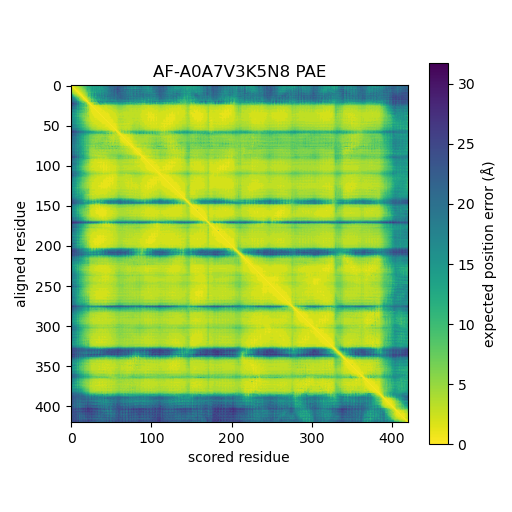1
ATOM 745 C C . PHE A 1 95 ? -16.047 0.220 -2.607 1.00 93.50 95 PHE A C 1
ATOM 747 O O . PHE A 1 95 ? -15.740 -0.133 -3.742 1.00 93.50 95 PHE A O 1
ATOM 754 N N . PRO A 1 96 ? -15.106 0.538 -1.696 1.00 94.38 96 PRO A N 1
ATOM 755 C CA . PRO A 1 96 ? -13.695 0.526 -2.059 1.00 94.38 96 PRO A CA 1
ATOM 756 C C . PRO A 1 96 ? -13.170 -0.886 -2.309 1.00 94.38 96 PRO A C 1
ATOM 758 O O . PRO A 1 96 ? -12.438 -1.080 -3.269 1.00 94.38 96 PRO A O 1
ATOM 761 N N . VAL A 1 97 ? -13.544 -1.887 -1.504 1.00 95.94 97 VAL A N 1
ATOM 762 C CA . VAL A 1 97 ? -13.012 -3.244 -1.702 1.00 95.94 97 VAL A CA 1
ATOM 763 C C . VAL A 1 97 ? -13.647 -3.915 -2.917 1.00 95.94 97 VAL A C 1
ATOM 765 O O . VAL A 1 97 ? -12.937 -4.441 -3.769 1.00 95.94 97 VAL A O 1
ATOM 768 N N . GLY A 1 98 ? -14.976 -3.867 -3.034 1.00 96.62 98 GLY A N 1
ATOM 769 C CA . GLY A 1 98 ? -15.685 -4.423 -4.185 1.00 96.62 98 GLY A CA 1
ATOM 770 C C . GLY A 1 98 ? -15.329 -3.695 -5.478 1.00 96.62 98 GLY A C 1
ATOM 771 O O . GLY A 1 98 ? -15.052 -4.347 -6.479 1.00 96.62 98 GLY A O 1
ATOM 772 N N . GLY A 1 99 ? -15.264 -2.361 -5.442 1.00 95.56 99 GLY A N 1
ATOM 773 C CA . GLY A 1 99 ? -14.837 -1.537 -6.571 1.00 95.56 99 GLY A CA 1
ATOM 774 C C . GLY A 1 99 ? -13.428 -1.891 -7.031 1.00 95.56 99 GLY A C 1
ATOM 775 O O . GLY A 1 99 ? -13.244 -2.199 -8.202 1.00 95.56 99 GLY A O 1
ATOM 776 N N . LEU A 1 100 ? -12.462 -1.943 -6.112 1.00 96.56 100 LEU A N 1
ATOM 777 C CA . LEU A 1 100 ? -11.083 -2.322 -6.419 1.00 96.56 100 LEU A CA 1
ATOM 778 C C . LEU A 1 100 ? -10.991 -3.704 -7.083 1.00 96.56 100 LEU A C 1
ATOM 780 O O . LEU A 1 100 ? -10.342 -3.848 -8.112 1.00 96.56 100 LEU A O 1
ATOM 784 N N . VAL A 1 101 ? -11.662 -4.714 -6.521 1.00 97.31 101 VAL A N 1
ATOM 785 C CA . VAL A 1 101 ? -11.614 -6.084 -7.053 1.00 97.31 101 VAL A CA 1
ATOM 786 C C . VAL A 1 101 ? -12.282 -6.178 -8.425 1.00 97.31 101 VAL A C 1
ATOM 788 O O . VAL A 1 101 ? -11.722 -6.777 -9.340 1.00 97.31 101 VAL A O 1
ATOM 791 N N . VAL A 1 102 ? -13.465 -5.580 -8.589 1.00 97.75 102 VAL A N 1
ATOM 792 C CA . VAL A 1 102 ? -14.189 -5.601 -9.867 1.00 97.75 102 VAL A CA 1
ATOM 793 C C . VAL A 1 102 ? -13.407 -4.856 -10.942 1.00 97.75 102 VAL A C 1
ATOM 795 O O . VAL A 1 102 ? -13.274 -5.374 -12.047 1.00 97.75 102 VAL A O 1
ATOM 798 N N . LEU A 1 103 ? -12.860 -3.679 -10.631 1.00 97.69 103 LEU A N 1
ATOM 799 C CA . LEU A 1 103 ? -12.059 -2.902 -11.577 1.00 97.69 103 LEU A CA 1
ATOM 800 C C . LEU A 1 103 ? -10.819 -3.669 -12.013 1.00 97.69 103 LEU A C 1
ATOM 802 O O . LEU A 1 103 ? -10.590 -3.769 -13.213 1.00 97.69 103 LEU A O 1
ATOM 806 N N . ARG A 1 104 ? -10.113 -4.319 -11.083 1.00 96.31 104 ARG A N 1
ATOM 807 C CA . ARG A 1 104 ? -8.976 -5.177 -11.422 1.00 96.31 104 ARG A CA 1
ATOM 808 C C . ARG A 1 104 ? -9.361 -6.319 -12.355 1.00 96.31 104 ARG A C 1
ATOM 810 O O . ARG A 1 104 ? -8.656 -6.631 -13.314 1.00 96.31 104 ARG A O 1
ATOM 817 N N . MET A 1 105 ? -10.490 -6.969 -12.076 1.00 96.25 105 MET A N 1
ATOM 818 C CA . MET A 1 105 ? -10.997 -8.043 -12.925 1.00 96.25 105 MET A CA 1
ATOM 819 C C . MET A 1 105 ? -11.374 -7.531 -14.317 1.00 96.25 105 MET A C 1
ATOM 821 O O . MET A 1 105 ? -11.121 -8.241 -15.279 1.00 96.25 105 MET A O 1
ATOM 825 N N . LEU A 1 106 ? -11.951 -6.331 -14.439 1.00 97.00 106 LEU A N 1
ATOM 826 C CA . LEU A 1 106 ? -12.279 -5.710 -15.728 1.00 97.00 106 LEU A CA 1
ATOM 827 C C . LEU A 1 106 ? -11.022 -5.285 -16.497 1.00 97.00 106 LEU A C 1
ATOM 829 O O . LEU A 1 106 ? -10.920 -5.545 -17.694 1.00 97.00 106 LEU A O 1
ATOM 833 N N . GLU A 1 107 ? -10.054 -4.686 -15.807 1.00 96.19 107 GLU A N 1
ATOM 834 C CA . GLU A 1 107 ? -8.770 -4.264 -16.365 1.00 96.19 107 GLU A CA 1
ATOM 835 C C . GLU A 1 107 ? -8.004 -5.439 -16.978 1.00 96.19 107 GLU A C 1
ATOM 837 O O . GLU A 1 107 ? -7.432 -5.309 -18.054 1.00 96.19 107 GLU A O 1
ATOM 842 N N . GLN A 1 108 ? -8.078 -6.625 -16.369 1.00 95.25 108 GLN A N 1
ATOM 843 C CA . GLN A 1 108 ? -7.457 -7.839 -16.904 1.00 95.25 108 GLN A CA 1
ATOM 844 C C . GLN A 1 108 ? -7.875 -8.164 -18.355 1.00 95.25 108 GLN A C 1
ATOM 846 O O . GLN A 1 108 ? -7.091 -8.767 -19.089 1.00 95.25 108 GLN A O 1
ATOM 851 N N . TRP A 1 109 ? -9.082 -7.761 -18.772 1.00 95.19 109 TRP A N 1
ATOM 852 C CA . TRP A 1 109 ? -9.602 -7.945 -20.136 1.00 95.19 109 TRP A CA 1
ATOM 853 C C . TRP A 1 109 ? -9.392 -6.734 -21.036 1.00 95.19 109 TRP A C 1
ATOM 855 O O . TRP A 1 109 ? -9.627 -6.810 -22.244 1.00 95.19 109 TRP A O 1
ATOM 865 N N . SER A 1 110 ? -9.000 -5.602 -20.463 1.00 95.00 110 SER A N 1
ATOM 866 C CA . SER A 1 110 ? -8.818 -4.384 -21.222 1.00 95.00 110 SER A CA 1
ATOM 867 C C . SER A 1 110 ? -7.548 -4.470 -22.062 1.00 95.00 110 SER A C 1
ATOM 869 O O . SER A 1 110 ? -6.479 -4.903 -21.627 1.00 95.00 110 SER A O 1
ATOM 871 N N . SER A 1 111 ? -7.685 -4.060 -23.320 1.00 92.81 111 SER A N 1
ATOM 872 C CA . SER A 1 111 ? -6.579 -3.895 -24.257 1.00 92.81 111 SER A CA 1
ATOM 873 C C . SER A 1 111 ? -6.302 -2.430 -24.590 1.00 92.81 111 SER A C 1
ATOM 875 O O . SER A 1 111 ? -5.522 -2.157 -25.500 1.00 92.81 111 SER A O 1
ATOM 877 N N . SER A 1 112 ? -6.967 -1.502 -23.901 1.00 95.06 112 SER A N 1
ATOM 878 C CA . SER A 1 112 ? -7.026 -0.086 -24.251 1.00 95.06 112 SER A CA 1
ATOM 879 C C . SER A 1 112 ? -6.379 0.759 -23.150 1.00 95.06 112 SER A C 1
ATOM 881 O O . SER A 1 112 ? -6.984 0.889 -22.085 1.00 95.06 112 SER A O 1
ATOM 883 N N . PRO A 1 113 ? -5.226 1.412 -23.402 1.00 92.94 113 PRO A N 1
ATOM 884 C CA . PRO A 1 113 ? -4.542 2.222 -22.390 1.00 92.94 113 PRO A CA 1
ATOM 885 C C . PRO A 1 113 ? -5.422 3.309 -21.741 1.00 92.94 113 PRO A C 1
ATOM 887 O O . PRO A 1 113 ? -5.364 3.468 -20.525 1.00 92.94 113 PRO A O 1
ATOM 890 N N . PRO A 1 114 ? -6.315 4.015 -22.469 1.00 94.19 114 PRO A N 1
ATOM 891 C CA . PRO A 1 114 ? -7.250 4.944 -21.830 1.00 94.19 114 PRO A CA 1
ATOM 892 C C . PRO A 1 114 ? -8.236 4.279 -20.859 1.00 94.19 114 PRO A C 1
ATOM 894 O O . PRO A 1 114 ? -8.609 4.893 -19.863 1.00 94.19 114 PRO A O 1
ATOM 897 N N . LEU A 1 115 ? -8.672 3.044 -21.138 1.00 95.88 115 LEU A N 1
ATOM 898 C CA . LEU A 1 115 ? -9.544 2.303 -20.220 1.00 95.88 115 LEU A CA 1
ATOM 899 C C . LEU A 1 115 ? -8.751 1.817 -19.009 1.00 95.88 115 LEU A C 1
ATOM 901 O O . LEU A 1 115 ? -9.240 1.963 -17.894 1.00 95.88 115 LEU A O 1
ATOM 905 N N . ASP A 1 116 ? -7.522 1.339 -19.217 1.00 95.62 116 ASP A N 1
ATOM 906 C CA . ASP A 1 116 ? -6.606 0.945 -18.140 1.00 95.62 116 ASP A CA 1
ATOM 907 C C . ASP A 1 116 ? -6.350 2.134 -17.203 1.00 95.62 116 ASP A C 1
ATOM 909 O O . ASP A 1 116 ? -6.436 1.997 -15.986 1.00 95.62 116 ASP A O 1
ATOM 913 N N . LEU A 1 117 ? -6.151 3.343 -17.746 1.00 94.38 117 LEU A N 1
ATOM 914 C CA . LEU A 1 117 ? -5.984 4.565 -16.953 1.00 94.38 117 LEU A CA 1
ATOM 915 C C . LEU A 1 117 ? -7.221 4.892 -16.106 1.00 94.38 117 LEU A C 1
ATOM 917 O O . LEU A 1 117 ? -7.096 5.322 -14.959 1.00 94.38 117 LEU A O 1
ATOM 921 N N . VAL A 1 118 ? -8.420 4.712 -16.663 1.00 95.25 118 VAL A N 1
ATOM 922 C CA . VAL A 1 118 ? -9.673 4.949 -15.935 1.00 95.25 118 VAL A CA 1
ATOM 923 C C . VAL A 1 118 ? -9.876 3.890 -14.854 1.00 95.25 118 VAL A C 1
ATOM 925 O O . VAL A 1 118 ? -10.169 4.248 -13.714 1.00 95.25 118 VAL A O 1
ATOM 928 N N . PHE A 1 119 ? -9.711 2.606 -15.180 1.00 97.00 119 PHE A N 1
ATOM 929 C CA . PHE A 1 119 ? -9.895 1.511 -14.228 1.00 97.00 119 PHE A CA 1
ATOM 930 C C . PHE A 1 119 ? -8.896 1.600 -13.079 1.00 97.00 119 PHE A C 1
ATOM 932 O O . PHE A 1 119 ? -9.326 1.705 -11.926 1.00 97.00 119 PHE A O 1
ATOM 939 N N . SER A 1 120 ? -7.603 1.695 -13.393 1.00 95.94 120 SER A N 1
ATOM 940 C CA . SER A 1 120 ? -6.547 1.843 -12.393 1.00 95.94 120 SER A CA 1
ATOM 941 C C . SER A 1 120 ? -6.658 3.141 -11.608 1.00 95.94 120 SER A C 1
ATOM 943 O O . SER A 1 120 ? -6.484 3.153 -10.392 1.00 95.94 120 SER A O 1
ATOM 945 N N . GLY A 1 121 ? -7.075 4.232 -12.249 1.00 95.06 121 GLY A N 1
ATOM 946 C CA . GLY A 1 121 ? -7.368 5.483 -11.567 1.00 95.06 121 GLY A CA 1
ATOM 947 C C . GLY A 1 121 ? -8.460 5.332 -10.502 1.00 95.06 121 GLY A C 1
ATOM 948 O O . GLY A 1 121 ? -8.265 5.698 -9.342 1.00 95.06 121 GLY A O 1
ATOM 949 N N . VAL A 1 122 ? -9.613 4.756 -10.853 1.00 95.81 122 VAL A N 1
ATOM 950 C CA . VAL A 1 122 ? -10.715 4.552 -9.894 1.00 95.81 122 VAL A CA 1
ATOM 951 C C . VAL A 1 122 ? -10.340 3.519 -8.821 1.00 95.81 122 VAL A C 1
ATOM 953 O O . VAL A 1 122 ? -10.717 3.666 -7.652 1.00 95.81 122 VAL A O 1
ATOM 956 N N . ALA A 1 123 ? -9.550 2.507 -9.170 1.00 96.12 123 ALA A N 1
ATOM 957 C CA . ALA A 1 123 ? -9.006 1.538 -8.229 1.00 96.12 123 ALA A CA 1
ATOM 958 C C . ALA A 1 123 ? -8.038 2.181 -7.218 1.00 96.12 123 ALA A C 1
ATOM 960 O O . ALA A 1 123 ? -8.169 1.950 -6.015 1.00 96.12 123 ALA A O 1
ATOM 961 N N . VAL A 1 124 ? -7.137 3.065 -7.656 1.00 94.50 124 VAL A N 1
ATOM 962 C CA . VAL A 1 124 ? -6.241 3.831 -6.772 1.00 94.50 124 VAL A CA 1
ATOM 963 C C . VAL A 1 124 ? -7.037 4.735 -5.827 1.00 94.50 124 VAL A C 1
ATOM 965 O O . VAL A 1 124 ? -6.730 4.793 -4.634 1.00 94.50 124 VAL A O 1
ATOM 968 N N . VAL A 1 125 ? -8.114 5.375 -6.300 1.00 93.94 125 VAL A N 1
ATOM 969 C CA . VAL A 1 125 ? -9.040 6.109 -5.415 1.00 93.94 125 VAL A CA 1
ATOM 970 C C . VAL A 1 125 ? -9.669 5.168 -4.391 1.00 93.94 125 VAL A C 1
ATOM 972 O O . VAL A 1 125 ? -9.745 5.510 -3.212 1.00 93.94 125 VAL A O 1
ATOM 975 N N . SER A 1 126 ? -10.088 3.975 -4.811 1.00 95.06 126 SER A N 1
ATOM 976 C CA . SER A 1 126 ? -10.689 2.970 -3.928 1.00 95.06 126 SER A CA 1
ATOM 977 C C . SER A 1 126 ? -9.709 2.510 -2.842 1.00 95.06 126 SER A C 1
ATOM 979 O O . SER A 1 126 ? -10.075 2.455 -1.666 1.00 95.06 126 SER A O 1
ATOM 981 N N . LEU A 1 127 ? -8.441 2.284 -3.198 1.00 95.06 127 LEU A N 1
ATOM 982 C CA . LEU A 1 127 ? -7.362 2.019 -2.246 1.00 95.06 127 LEU A CA 1
ATOM 983 C C . LEU A 1 127 ? -7.167 3.196 -1.278 1.00 95.06 127 LEU A C 1
ATOM 985 O O . LEU A 1 127 ? -7.106 2.992 -0.065 1.00 95.06 127 LEU A O 1
ATOM 989 N N . ALA A 1 128 ? -7.113 4.433 -1.778 1.00 92.31 128 ALA A N 1
ATOM 990 C CA . ALA A 1 128 ? -6.952 5.620 -0.941 1.00 92.31 128 ALA A CA 1
ATOM 991 C C . ALA A 1 128 ? -8.118 5.794 0.046 1.00 92.31 128 ALA A C 1
ATOM 993 O O . ALA A 1 128 ? -7.898 6.042 1.234 1.00 92.31 128 ALA A O 1
ATOM 994 N N . VAL A 1 129 ? -9.355 5.576 -0.403 1.00 91.81 129 VAL A N 1
ATOM 995 C CA . VAL A 1 129 ? -10.547 5.537 0.457 1.00 91.81 129 VAL A CA 1
ATOM 996 C C . VAL A 1 129 ? -10.401 4.450 1.526 1.00 91.81 129 VAL A C 1
ATOM 998 O O . VAL A 1 129 ? -10.663 4.717 2.700 1.00 91.81 129 VAL A O 1
ATOM 1001 N N . LEU A 1 130 ? -9.920 3.256 1.169 1.00 92.00 130 LEU A N 1
ATOM 1002 C CA . LEU A 1 130 ? -9.713 2.163 2.122 1.00 92.00 130 LEU A CA 1
ATOM 1003 C C . LEU A 1 130 ? -8.712 2.533 3.228 1.00 92.00 130 LEU A C 1
ATOM 1005 O O . LEU A 1 130 ? -8.955 2.212 4.391 1.00 92.00 130 LEU A O 1
ATOM 1009 N N . THR A 1 131 ? -7.651 3.287 2.905 1.00 90.19 131 THR A N 1
ATOM 1010 C CA . THR A 1 131 ? -6.695 3.786 3.916 1.00 90.19 131 THR A CA 1
ATOM 1011 C C . THR A 1 131 ? -7.309 4.770 4.919 1.00 90.19 131 THR A C 1
ATOM 1013 O O . THR A 1 131 ? -6.730 5.004 5.976 1.00 90.19 131 THR A O 1
ATOM 1016 N N . VAL A 1 132 ? -8.487 5.333 4.625 1.00 87.75 132 VAL A N 1
ATOM 1017 C CA . VAL A 1 132 ? -9.283 6.132 5.572 1.00 87.75 132 VAL A CA 1
ATOM 1018 C C . VAL A 1 132 ? -10.241 5.236 6.359 1.00 87.75 132 VAL A C 1
ATOM 1020 O O . VAL A 1 132 ? -10.319 5.328 7.584 1.00 87.75 132 VAL A O 1
ATOM 1023 N N . VAL A 1 133 ? -10.977 4.378 5.652 1.00 87.94 133 VAL A N 1
ATOM 1024 C CA . VAL A 1 133 ? -12.079 3.569 6.192 1.00 87.94 133 VAL A CA 1
ATOM 1025 C C . VAL A 1 133 ? -11.586 2.506 7.170 1.00 87.94 133 VAL A C 1
ATOM 1027 O O . VAL A 1 133 ? -12.144 2.386 8.261 1.00 87.94 133 VAL A O 1
ATOM 1030 N N . ALA A 1 134 ? -10.558 1.734 6.808 1.00 88.44 134 ALA A N 1
ATOM 1031 C CA . ALA A 1 134 ? -10.103 0.607 7.622 1.00 88.44 134 ALA A CA 1
ATOM 1032 C C . ALA A 1 134 ? -9.623 1.054 9.021 1.00 88.44 134 ALA A C 1
ATOM 1034 O O . ALA A 1 134 ? -10.101 0.516 10.021 1.00 88.44 134 ALA A O 1
ATOM 1035 N N . PRO A 1 135 ? -8.809 2.117 9.147 1.00 83.38 135 PRO A N 1
ATOM 1036 C CA . PRO A 1 135 ? -8.484 2.708 10.443 1.00 83.38 135 PRO A CA 1
ATOM 1037 C C . PRO A 1 135 ? -9.678 3.183 11.272 1.00 83.38 135 PRO A C 1
ATOM 1039 O O . PRO A 1 135 ? -9.738 2.962 12.482 1.00 83.38 135 PRO A O 1
ATOM 1042 N N . GLN A 1 136 ? -10.633 3.864 10.636 1.00 81.44 136 GLN A N 1
ATOM 1043 C CA . GLN A 1 136 ? -11.821 4.389 11.312 1.00 81.44 136 GLN A CA 1
ATOM 1044 C C . GLN A 1 136 ? -12.706 3.260 11.840 1.00 81.44 136 GLN A C 1
ATOM 1046 O O . GLN A 1 136 ? -13.259 3.355 12.936 1.00 81.44 136 GLN A O 1
ATOM 1051 N N . HIS A 1 137 ? -12.792 2.164 11.093 1.00 83.19 137 HIS A N 1
ATOM 1052 C CA . HIS A 1 137 ? -13.470 0.947 11.511 1.00 83.19 137 HIS A CA 1
ATOM 1053 C C . HIS A 1 137 ? -12.839 0.317 12.756 1.00 83.19 137 HIS A C 1
ATOM 1055 O O . HIS A 1 137 ? -13.539 -0.016 13.715 1.00 83.19 137 HIS A O 1
ATOM 1061 N N . GLU A 1 138 ? -11.513 0.210 12.800 1.00 81.69 138 GLU A N 1
ATOM 1062 C CA . GLU A 1 138 ? -10.812 -0.322 13.976 1.00 81.69 138 GLU A CA 1
ATOM 1063 C C . GLU A 1 138 ? -10.974 0.549 15.221 1.00 81.69 138 GLU A C 1
ATOM 1065 O O . GLU A 1 138 ? -11.022 0.039 16.346 1.00 81.69 138 GLU A O 1
ATOM 1070 N N . GLN A 1 139 ? -11.080 1.863 15.024 1.00 76.88 139 GLN A N 1
ATOM 1071 C CA . GLN A 1 139 ? -11.386 2.812 16.091 1.00 76.88 139 GLN A CA 1
ATOM 1072 C C . GLN A 1 139 ? -12.813 2.631 16.597 1.00 76.88 139 GLN A C 1
ATOM 1074 O O . GLN A 1 139 ? -13.026 2.536 17.805 1.00 76.88 139 GLN A O 1
ATOM 1079 N N . ALA A 1 140 ? -13.782 2.546 15.684 1.00 76.69 140 ALA A N 1
ATOM 1080 C CA . ALA A 1 140 ? -15.193 2.392 16.019 1.00 76.69 140 ALA A CA 1
ATOM 1081 C C . ALA A 1 140 ? -15.477 1.077 16.765 1.00 76.69 140 ALA A C 1
ATOM 1083 O O . ALA A 1 140 ? -16.316 1.046 17.662 1.00 76.69 140 ALA 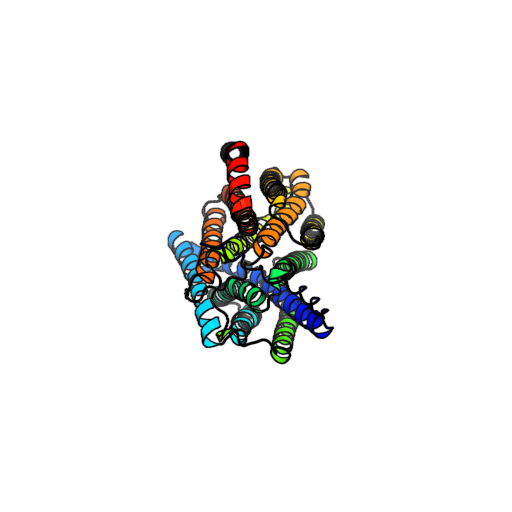A O 1
ATOM 1084 N N . THR A 1 141 ? -14.748 0.008 16.439 1.00 77.25 141 THR A N 1
ATOM 1085 C CA . THR A 1 141 ? -14.873 -1.310 17.089 1.00 77.25 141 THR A CA 1
ATOM 1086 C C . THR A 1 141 ? -14.025 -1.454 18.358 1.00 77.25 141 THR A C 1
ATOM 1088 O O . THR A 1 141 ? -14.094 -2.481 19.033 1.00 77.25 141 THR A O 1
ATOM 1091 N N . GLY A 1 142 ? -13.205 -0.453 18.703 1.00 71.94 142 GLY A N 1
ATOM 1092 C CA . GLY A 1 142 ? -12.307 -0.491 19.861 1.00 71.94 142 GLY A CA 1
ATOM 1093 C C . GLY A 1 142 ? -11.141 -1.482 19.733 1.00 71.94 142 GLY A C 1
ATOM 1094 O O . GLY A 1 142 ? -10.379 -1.652 20.688 1.00 71.94 142 GLY A O 1
ATOM 1095 N N . ARG A 1 143 ? -10.966 -2.118 18.567 1.00 69.25 143 ARG A N 1
ATOM 1096 C CA . ARG A 1 143 ? -9.875 -3.070 18.295 1.00 69.25 143 ARG A CA 1
ATOM 1097 C C . ARG A 1 143 ? -8.516 -2.367 18.223 1.00 69.25 143 ARG A C 1
ATOM 1099 O O . ARG A 1 143 ? -7.530 -2.903 18.724 1.00 69.25 143 ARG A O 1
ATOM 1106 N N . GLY A 1 144 ? -8.483 -1.126 17.729 1.00 60.09 144 GLY A N 1
ATOM 1107 C CA . GLY A 1 144 ? -7.256 -0.324 17.649 1.00 60.09 144 GLY A CA 1
ATOM 1108 C C . GLY A 1 144 ? -6.650 0.055 19.009 1.00 60.09 144 GLY A C 1
ATOM 1109 O O . GLY A 1 144 ? -5.446 0.264 19.113 1.00 60.09 144 GLY A O 1
ATOM 1110 N N . ALA A 1 145 ? -7.440 0.079 20.091 1.00 58.88 145 ALA A N 1
ATOM 1111 C CA . ALA A 1 145 ? -6.953 0.454 21.424 1.00 58.88 145 ALA A CA 1
ATOM 1112 C C . ALA A 1 145 ? -6.027 -0.596 22.072 1.00 58.88 145 ALA A C 1
ATOM 1114 O O . ALA A 1 145 ? -5.380 -0.302 23.075 1.00 58.88 145 ALA A O 1
ATOM 1115 N N . ARG A 1 146 ? -5.968 -1.821 21.529 1.00 57.03 146 ARG A N 1
ATOM 1116 C CA . ARG A 1 146 ? -5.171 -2.932 22.080 1.00 57.03 146 ARG A CA 1
ATOM 1117 C C . ARG A 1 146 ? -3.818 -3.129 21.389 1.00 57.03 146 ARG A C 1
ATOM 1119 O O . ARG A 1 146 ? -3.166 -4.131 21.657 1.00 57.03 146 ARG A O 1
ATOM 1126 N N . GLY A 1 147 ? -3.420 -2.245 20.468 1.00 55.97 147 GLY A N 1
ATOM 1127 C CA . GLY A 1 147 ? -2.185 -2.405 19.682 1.00 55.97 147 GLY A CA 1
ATOM 1128 C C . GLY A 1 147 ? -2.209 -3.578 18.687 1.00 55.97 147 GLY A C 1
ATOM 1129 O O . GLY A 1 147 ? -1.226 -3.818 17.998 1.00 55.97 147 GLY A O 1
ATOM 1130 N N . MET A 1 148 ? -3.340 -4.284 18.575 1.00 59.94 148 MET A N 1
ATOM 1131 C CA . MET A 1 148 ? -3.566 -5.421 17.672 1.00 59.94 148 MET A CA 1
ATOM 1132 C C . MET A 1 148 ? -4.554 -5.064 16.549 1.00 59.94 148 MET A C 1
ATOM 1134 O O . MET A 1 148 ? -5.436 -5.858 16.217 1.00 59.94 148 MET A O 1
ATOM 1138 N N . GLY A 1 149 ? -4.444 -3.852 15.992 1.00 74.94 149 GLY A N 1
ATOM 1139 C CA . GLY A 1 149 ? -5.185 -3.491 14.778 1.00 74.94 149 GLY A CA 1
ATOM 1140 C C . GLY A 1 149 ? -4.910 -4.511 13.668 1.00 74.94 149 GLY A C 1
ATOM 1141 O O . GLY A 1 149 ? -3.789 -4.997 13.553 1.00 74.94 149 GLY A O 1
ATOM 1142 N N . VAL A 1 150 ? -5.928 -4.876 12.893 1.00 87.12 150 VAL A N 1
ATOM 1143 C CA . VAL A 1 150 ? -5.846 -5.802 11.750 1.00 87.12 150 VAL A CA 1
ATOM 1144 C C . VAL A 1 150 ? -5.071 -5.161 10.597 1.00 87.12 150 VAL A C 1
ATOM 1146 O O . VAL A 1 150 ? -4.274 -5.813 9.926 1.00 87.12 150 VAL A O 1
ATOM 1149 N N . TRP A 1 151 ? -5.296 -3.870 10.375 1.00 88.06 151 TRP A N 1
ATOM 1150 C CA . TRP A 1 151 ? -4.857 -3.110 9.220 1.00 88.06 151 TRP A CA 1
ATOM 1151 C C . TRP A 1 151 ? -3.340 -3.118 9.002 1.00 88.06 151 TRP A C 1
ATOM 1153 O O . TRP A 1 151 ? -2.932 -3.408 7.879 1.00 88.06 151 TRP A O 1
ATOM 1163 N N . PRO A 1 152 ? -2.478 -2.871 10.010 1.00 87.88 152 PRO A N 1
ATOM 1164 C CA . PRO A 1 152 ? -1.032 -2.893 9.798 1.00 87.88 152 PRO A CA 1
ATOM 1165 C C . PRO A 1 152 ? -0.542 -4.275 9.342 1.00 87.88 152 PRO A C 1
ATOM 1167 O O . PRO A 1 152 ? 0.299 -4.371 8.450 1.00 87.88 152 PRO A O 1
ATOM 1170 N N . TRP A 1 153 ? -1.106 -5.352 9.903 1.00 89.75 153 TRP A N 1
ATOM 1171 C CA . TRP A 1 153 ? -0.779 -6.726 9.505 1.00 89.75 153 TRP A CA 1
ATOM 1172 C C . TRP A 1 153 ? -1.259 -7.041 8.106 1.00 89.75 153 TRP A C 1
ATOM 1174 O O . TRP A 1 153 ? -0.508 -7.610 7.322 1.00 89.75 153 TRP A O 1
ATOM 1184 N N . ALA A 1 154 ? -2.495 -6.664 7.794 1.00 93.81 154 ALA A N 1
ATOM 1185 C CA . ALA A 1 154 ? -3.073 -6.893 6.485 1.00 93.81 154 ALA A CA 1
ATOM 1186 C C . ALA A 1 154 ? -2.316 -6.125 5.393 1.00 93.81 154 ALA A C 1
ATOM 1188 O O . ALA A 1 154 ? -2.024 -6.697 4.348 1.00 93.81 154 ALA A O 1
ATOM 1189 N N . LEU A 1 155 ? -1.903 -4.883 5.669 1.00 93.69 155 LEU A N 1
ATOM 1190 C CA . LEU A 1 155 ? -1.045 -4.086 4.791 1.00 93.69 155 LEU A CA 1
ATOM 1191 C C . LEU A 1 155 ? 0.298 -4.790 4.538 1.00 93.69 155 LEU A C 1
ATOM 1193 O O . LEU A 1 155 ? 0.715 -4.944 3.392 1.00 93.69 155 LEU A O 1
ATOM 1197 N N . GLY A 1 156 ? 0.967 -5.260 5.596 1.00 94.88 156 GLY A N 1
ATOM 1198 C CA . GLY A 1 156 ? 2.236 -5.983 5.474 1.00 94.88 156 GLY A CA 1
ATOM 1199 C C . GLY A 1 156 ? 2.100 -7.328 4.757 1.00 94.88 156 GLY A C 1
ATOM 1200 O O . GLY A 1 156 ? 2.938 -7.676 3.929 1.00 94.88 156 GLY A O 1
ATOM 1201 N N . ALA A 1 157 ? 1.026 -8.070 5.034 1.00 96.25 157 ALA A N 1
ATOM 1202 C CA . ALA A 1 157 ? 0.717 -9.333 4.375 1.00 96.25 157 ALA A CA 1
ATOM 1203 C C . ALA A 1 157 ? 0.383 -9.130 2.891 1.00 96.25 157 ALA A C 1
ATOM 1205 O O . ALA A 1 157 ? 0.839 -9.912 2.062 1.00 96.25 157 ALA A O 1
ATOM 1206 N N . GLY A 1 158 ? -0.334 -8.058 2.544 1.00 96.88 158 GLY A N 1
ATOM 1207 C CA . GLY A 1 158 ? -0.615 -7.684 1.159 1.00 96.88 158 GLY A CA 1
ATOM 1208 C C . GLY A 1 158 ? 0.656 -7.317 0.394 1.00 96.88 158 GLY A C 1
ATOM 1209 O O . GLY A 1 158 ? 0.845 -7.774 -0.727 1.00 96.88 158 GLY A O 1
ATOM 1210 N N . VAL A 1 159 ? 1.576 -6.576 1.022 1.00 96.25 159 VAL A N 1
ATOM 1211 C CA . VAL A 1 159 ? 2.916 -6.279 0.476 1.00 96.25 159 VAL A CA 1
ATOM 1212 C C . VAL A 1 159 ? 3.757 -7.546 0.283 1.00 96.25 159 VAL A C 1
ATOM 1214 O O . VAL A 1 159 ? 4.418 -7.705 -0.746 1.00 96.25 159 VAL A O 1
ATOM 1217 N N . LEU A 1 160 ? 3.732 -8.465 1.252 1.00 96.75 160 LEU A N 1
ATOM 1218 C CA . LEU A 1 160 ? 4.407 -9.757 1.137 1.00 96.75 160 LEU A CA 1
ATOM 1219 C C . LEU A 1 160 ? 3.834 -10.568 -0.028 1.00 96.75 160 LEU A C 1
ATOM 1221 O O . LEU A 1 160 ? 4.602 -11.085 -0.836 1.00 96.75 160 LEU A O 1
ATOM 1225 N N . LEU A 1 161 ? 2.505 -10.673 -0.112 1.00 95.88 161 LEU A N 1
ATOM 1226 C CA . LEU A 1 161 ? 1.809 -11.390 -1.177 1.00 95.88 161 LEU A CA 1
ATOM 1227 C C . LEU A 1 161 ? 2.145 -10.796 -2.543 1.00 95.88 161 LEU A C 1
ATOM 1229 O O . LEU A 1 161 ? 2.462 -11.538 -3.466 1.00 95.88 161 LEU A O 1
ATOM 1233 N N . ASP A 1 162 ? 2.155 -9.469 -2.644 1.00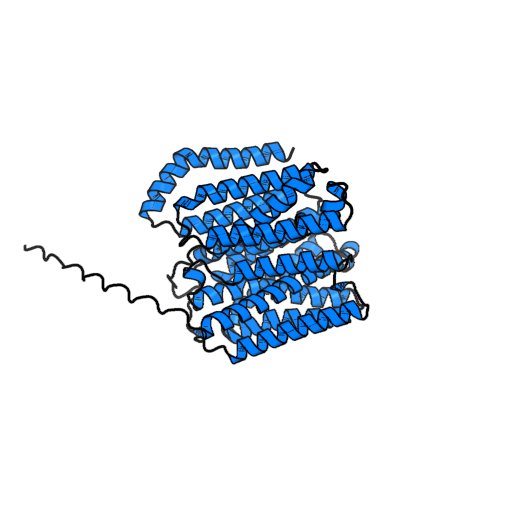 94.81 162 ASP A N 1
ATOM 1234 C CA . ASP A 1 162 ? 2.553 -8.74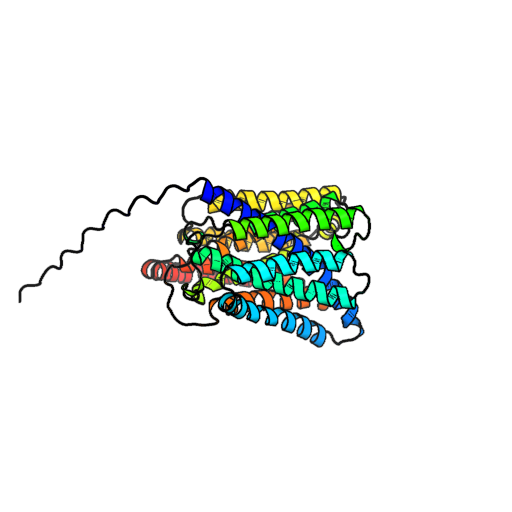7 -3.844 1.00 94.81 162 ASP A CA 1
ATOM 1235 C C . ASP A 1 162 ? 3.979 -9.085 -4.289 1.00 94.81 162 ASP A C 1
ATOM 1237 O O . ASP A 1 162 ? 4.214 -9.531 -5.416 1.00 94.81 162 ASP A O 1
ATOM 1241 N N . THR A 1 163 ? 4.927 -8.945 -3.364 1.00 94.00 163 THR A N 1
ATOM 1242 C CA . THR A 1 163 ? 6.346 -9.209 -3.612 1.00 94.00 163 THR A CA 1
ATOM 1243 C C . THR A 1 163 ? 6.576 -10.674 -3.988 1.00 94.00 163 THR A C 1
ATOM 1245 O O . THR A 1 163 ? 7.315 -10.970 -4.931 1.00 94.00 163 THR A O 1
ATOM 1248 N N . ALA A 1 164 ? 5.923 -11.603 -3.285 1.00 93.88 164 ALA A N 1
ATOM 1249 C CA . ALA A 1 164 ? 6.027 -13.035 -3.529 1.00 93.88 164 ALA A CA 1
ATOM 1250 C C . ALA A 1 164 ? 5.391 -13.438 -4.865 1.00 93.88 164 ALA A C 1
ATOM 1252 O O . ALA A 1 164 ? 6.009 -14.183 -5.620 1.00 93.88 164 ALA A O 1
ATOM 1253 N N . ALA A 1 165 ? 4.204 -12.924 -5.199 1.00 91.81 165 ALA A N 1
ATOM 1254 C CA . ALA A 1 165 ? 3.524 -13.236 -6.454 1.00 91.81 165 ALA A CA 1
ATOM 1255 C C . ALA A 1 165 ? 4.365 -12.806 -7.662 1.00 91.81 165 ALA A C 1
ATOM 1257 O O . ALA A 1 165 ? 4.589 -13.600 -8.575 1.00 91.81 165 ALA A O 1
ATOM 1258 N N . ARG A 1 166 ? 4.914 -11.587 -7.637 1.00 89.12 166 ARG A N 1
ATOM 1259 C CA . ARG A 1 166 ? 5.828 -11.096 -8.683 1.00 89.12 166 ARG A CA 1
ATOM 1260 C C . ARG A 1 166 ? 7.080 -11.954 -8.810 1.00 89.12 166 ARG A C 1
ATOM 1262 O O . ARG A 1 166 ? 7.509 -12.281 -9.912 1.00 89.12 166 ARG A O 1
ATOM 1269 N N . SER A 1 167 ? 7.641 -12.331 -7.666 1.00 88.31 167 SER A N 1
ATOM 1270 C CA . SER A 1 167 ? 8.842 -13.155 -7.582 1.00 88.31 167 SER A CA 1
ATOM 1271 C C . SER A 1 167 ? 8.627 -14.558 -8.151 1.00 88.31 167 SER A C 1
ATOM 1273 O O . SER A 1 167 ? 9.431 -15.023 -8.952 1.00 88.31 167 SER A O 1
ATOM 1275 N N . LEU A 1 168 ? 7.535 -15.223 -7.764 1.00 88.25 168 LEU A N 1
ATOM 1276 C CA . LEU A 1 168 ? 7.212 -16.591 -8.179 1.00 88.25 168 LEU A CA 1
ATOM 1277 C C . LEU A 1 168 ? 6.824 -16.677 -9.650 1.00 88.25 168 LEU A C 1
ATOM 1279 O O . LEU A 1 168 ? 7.158 -17.651 -10.318 1.00 88.25 168 LEU A O 1
ATOM 1283 N N . LEU A 1 169 ? 6.121 -15.666 -10.158 1.00 85.25 169 LEU A N 1
ATOM 1284 C CA . LEU A 1 169 ? 5.697 -15.654 -11.551 1.00 85.25 169 LEU A CA 1
ATOM 1285 C C . LEU A 1 169 ? 6.838 -15.296 -12.508 1.00 85.25 169 LEU A C 1
ATOM 1287 O O . LEU A 1 169 ? 6.663 -15.492 -13.705 1.00 85.25 169 LEU A O 1
ATOM 1291 N N . LEU A 1 170 ? 7.989 -14.818 -12.011 1.00 78.75 170 LEU A N 1
ATOM 1292 C CA . LEU A 1 170 ? 9.141 -14.377 -12.815 1.00 78.75 170 LEU A CA 1
ATOM 1293 C C . LEU A 1 170 ? 8.766 -13.355 -13.908 1.00 78.75 170 LEU A C 1
ATOM 1295 O O . LEU A 1 170 ? 9.492 -13.193 -14.887 1.00 78.75 170 LEU A O 1
ATOM 1299 N N . THR A 1 171 ? 7.625 -12.675 -13.768 1.00 67.75 171 THR A N 1
ATOM 1300 C CA . THR A 1 171 ? 7.084 -11.758 -14.775 1.00 67.75 171 THR A CA 1
ATOM 1301 C C . THR A 1 171 ? 7.014 -10.330 -14.270 1.00 67.75 171 THR A C 1
ATOM 1303 O O . THR A 1 171 ? 6.932 -10.062 -13.069 1.00 67.75 171 THR A O 1
ATOM 1306 N N . VAL A 1 172 ? 6.940 -9.412 -15.234 1.00 61.44 172 VAL A N 1
ATOM 1307 C CA . VAL A 1 172 ? 6.433 -8.054 -15.049 1.00 61.44 172 VAL A CA 1
ATOM 1308 C C . VAL A 1 172 ? 4.954 -8.170 -14.681 1.00 61.44 172 VAL A C 1
ATOM 1310 O O . VAL A 1 172 ? 4.128 -8.205 -15.570 1.00 61.44 172 VAL A O 1
ATOM 1313 N N . ASP A 1 173 ? 4.647 -8.324 -13.391 1.00 81.62 173 ASP A N 1
ATOM 1314 C CA . ASP A 1 173 ? 3.339 -8.072 -12.765 1.00 81.62 173 ASP A CA 1
ATOM 1315 C C . ASP A 1 173 ? 2.087 -8.811 -13.314 1.00 81.62 173 ASP A C 1
ATOM 1317 O O . ASP A 1 173 ? 1.870 -8.986 -14.507 1.00 81.62 173 ASP A O 1
ATOM 1321 N N . LEU A 1 174 ? 1.196 -9.259 -12.421 1.00 88.75 174 LEU A N 1
ATOM 1322 C CA . LEU A 1 174 ? -0.028 -9.971 -12.828 1.00 88.75 174 LEU A CA 1
ATOM 1323 C C . LEU A 1 174 ? -0.924 -9.179 -13.818 1.00 88.75 174 LEU A C 1
ATOM 1325 O O . LEU A 1 174 ? -1.420 -9.804 -14.755 1.00 88.75 174 LEU A O 1
ATOM 1329 N N . PRO A 1 175 ? -1.100 -7.844 -13.688 1.00 91.00 175 PRO A N 1
ATOM 1330 C CA . PRO A 1 175 ? -1.863 -7.035 -14.645 1.00 91.00 175 PRO A CA 1
ATOM 1331 C C . PRO A 1 175 ? -1.443 -7.153 -16.106 1.00 91.00 175 PRO A C 1
ATOM 1333 O O . PRO A 1 175 ? -2.293 -7.138 -16.992 1.00 91.00 175 PRO A O 1
ATOM 1336 N N . TRP A 1 176 ? -0.152 -7.326 -16.381 1.00 90.19 176 TRP A N 1
ATOM 1337 C CA . TRP A 1 176 ? 0.349 -7.356 -17.757 1.00 90.19 176 TRP A CA 1
ATOM 1338 C C . TRP A 1 176 ? 0.300 -8.756 -18.377 1.00 90.19 176 TRP A C 1
ATOM 1340 O O . TRP A 1 176 ? 0.521 -8.924 -19.579 1.00 90.19 176 TRP A O 1
ATOM 1350 N N . ARG A 1 177 ? -0.023 -9.784 -17.584 1.00 91.31 177 ARG A N 1
ATOM 1351 C CA . ARG A 1 177 ? -0.165 -11.161 -18.060 1.00 91.31 177 ARG A CA 1
ATOM 1352 C C . ARG A 1 177 ? -1.551 -11.400 -18.642 1.00 91.31 177 ARG A C 1
ATOM 1354 O O . ARG A 1 177 ? -2.465 -11.810 -17.937 1.00 91.31 177 ARG A O 1
ATOM 1361 N N . ARG A 1 178 ? -1.697 -11.212 -19.954 1.00 90.94 178 ARG A N 1
ATOM 1362 C CA . ARG A 1 178 ? -2.951 -11.490 -20.687 1.00 90.94 178 ARG A CA 1
ATOM 1363 C C . ARG A 1 178 ? -3.130 -12.960 -21.097 1.00 90.94 178 ARG A C 1
ATOM 1365 O O . ARG A 1 178 ? -3.976 -13.271 -21.926 1.00 90.94 178 ARG A O 1
ATOM 1372 N N . ASP A 1 179 ? -2.352 -13.878 -20.534 1.00 92.81 179 ASP A N 1
ATOM 1373 C CA . ASP A 1 179 ? -2.484 -15.315 -20.777 1.00 92.81 179 ASP A CA 1
ATOM 1374 C C . ASP A 1 179 ? -3.570 -15.955 -19.892 1.00 92.81 179 ASP A C 1
ATOM 1376 O O . ASP A 1 179 ? -4.103 -15.332 -18.970 1.00 92.81 179 ASP A O 1
ATOM 1380 N N . VAL A 1 180 ? -3.911 -17.220 -20.166 1.00 94.94 180 VAL A N 1
ATOM 1381 C CA . VAL A 1 180 ? -4.920 -17.977 -19.396 1.00 94.94 180 VAL A CA 1
ATOM 1382 C C . VAL A 1 180 ? -4.559 -18.037 -17.912 1.00 94.94 180 VAL A C 1
ATOM 1384 O O . VAL A 1 180 ? -5.443 -17.947 -17.062 1.00 94.94 180 VAL A O 1
ATOM 1387 N N . LEU A 1 181 ? -3.264 -18.145 -17.591 1.00 92.38 181 LEU A N 1
ATOM 1388 C CA . LEU A 1 181 ? -2.796 -18.158 -16.209 1.00 92.38 181 LEU A CA 1
ATOM 1389 C C . LEU A 1 181 ? -3.046 -16.814 -15.514 1.00 92.38 181 LEU A C 1
ATOM 1391 O O . LEU A 1 181 ? -3.587 -16.813 -14.411 1.00 92.38 181 LEU A O 1
ATOM 1395 N N . GLY A 1 182 ? -2.695 -15.686 -16.143 1.00 92.81 182 GLY A N 1
ATOM 1396 C CA . GLY A 1 182 ? -2.926 -14.356 -15.581 1.00 92.81 182 GLY A CA 1
ATOM 1397 C C . GLY A 1 182 ? -4.405 -14.090 -15.305 1.00 92.81 182 GLY A C 1
ATOM 1398 O O . GLY A 1 182 ? -4.766 -13.716 -14.189 1.00 92.81 182 GLY A O 1
ATOM 1399 N N . HIS A 1 183 ? -5.275 -14.409 -16.268 1.00 94.88 183 HIS A N 1
ATOM 1400 C CA . HIS A 1 183 ? -6.724 -14.346 -16.070 1.00 94.88 183 HIS A CA 1
ATOM 1401 C C . HIS A 1 183 ? -7.169 -15.266 -14.928 1.00 94.88 183 HIS A C 1
ATOM 1403 O O . HIS A 1 183 ? -7.822 -14.810 -13.992 1.00 94.88 183 HIS A O 1
ATOM 1409 N N . GLY A 1 184 ? -6.781 -16.544 -14.966 1.00 95.56 184 GLY A N 1
ATOM 1410 C CA . GLY A 1 184 ? -7.162 -17.534 -13.961 1.00 95.56 184 GLY A CA 1
ATOM 1411 C C . GLY A 1 184 ? -6.804 -17.099 -12.541 1.00 95.56 184 GLY A C 1
ATOM 1412 O O . GLY A 1 184 ? -7.658 -17.141 -11.659 1.00 95.56 184 GLY A O 1
ATOM 1413 N N . LEU A 1 185 ? -5.582 -16.608 -12.323 1.00 94.62 185 LEU A N 1
ATOM 1414 C CA . LEU A 1 185 ? -5.153 -16.104 -11.018 1.00 94.62 185 LEU A CA 1
ATOM 1415 C C . LEU A 1 185 ? -5.953 -14.863 -10.600 1.00 94.62 185 LEU A C 1
ATOM 1417 O O . LEU A 1 185 ? -6.471 -14.840 -9.483 1.00 94.62 185 LEU A O 1
ATOM 1421 N N . THR A 1 186 ? -6.122 -13.870 -11.479 1.00 95.31 186 THR A N 1
ATOM 1422 C CA . THR A 1 186 ? -6.917 -12.666 -11.172 1.00 95.31 186 THR A CA 1
ATOM 1423 C C . THR A 1 186 ? -8.356 -13.025 -10.785 1.00 95.31 186 THR A C 1
ATOM 1425 O O . THR A 1 186 ? -8.867 -12.501 -9.797 1.00 95.31 186 THR A O 1
ATOM 1428 N N . PHE A 1 187 ? -8.999 -13.969 -11.482 1.00 96.00 187 PHE A N 1
ATOM 1429 C CA . PHE A 1 187 ? -10.352 -14.431 -11.149 1.00 96.00 187 PHE A CA 1
ATOM 1430 C C . PHE A 1 187 ? -10.415 -15.252 -9.860 1.00 96.00 187 PHE A C 1
ATOM 1432 O O . PHE A 1 187 ? -11.351 -15.075 -9.085 1.00 96.00 187 PHE A O 1
ATOM 1439 N N . VAL A 1 188 ? -9.443 -16.131 -9.602 1.00 96.88 188 VAL A N 1
ATOM 1440 C CA . VAL A 1 188 ? -9.402 -16.927 -8.363 1.00 96.88 188 VAL A CA 1
ATOM 1441 C C . VAL A 1 188 ? -9.254 -16.013 -7.152 1.00 96.88 188 VAL A C 1
ATOM 1443 O O . VAL A 1 188 ? -10.026 -16.117 -6.199 1.00 96.88 188 VAL A O 1
ATOM 1446 N N . PHE A 1 189 ? -8.304 -15.080 -7.191 1.00 96.75 189 PHE A N 1
ATOM 1447 C CA . PHE A 1 189 ? -8.077 -14.168 -6.077 1.00 96.75 189 PHE A CA 1
ATOM 1448 C C . PHE A 1 189 ? -9.144 -13.075 -5.971 1.00 96.75 189 PHE A C 1
ATOM 1450 O O . PHE A 1 189 ? -9.526 -12.712 -4.860 1.00 96.75 189 PHE A O 1
ATOM 1457 N N . GLY A 1 190 ? -9.677 -12.592 -7.097 1.00 97.31 190 GLY A N 1
ATOM 1458 C CA . GLY A 1 190 ? -10.808 -11.666 -7.115 1.00 97.31 190 GLY A CA 1
ATOM 1459 C C . GLY A 1 190 ? -12.077 -12.321 -6.569 1.00 97.31 190 GLY A C 1
ATOM 1460 O O . GLY A 1 190 ? -12.738 -11.769 -5.692 1.00 97.31 190 GLY A O 1
ATOM 1461 N N . GLY A 1 191 ? -12.364 -13.554 -6.988 1.00 98.06 191 GLY A N 1
ATOM 1462 C CA . GLY A 1 191 ? -13.451 -14.371 -6.452 1.00 98.06 191 GLY A CA 1
ATOM 1463 C C . GLY A 1 191 ? -13.291 -14.646 -4.957 1.00 98.06 191 GLY A C 1
ATOM 1464 O O . GLY A 1 191 ? -14.256 -14.503 -4.208 1.00 98.06 191 GLY A O 1
ATOM 1465 N N . LEU A 1 192 ? -12.072 -14.954 -4.499 1.00 98.00 192 LEU A N 1
ATOM 1466 C CA . LEU A 1 192 ? -11.765 -15.101 -3.075 1.00 98.00 192 LEU A CA 1
ATOM 1467 C C . LEU A 1 192 ? -12.006 -13.794 -2.305 1.00 98.00 192 LEU A C 1
ATOM 1469 O O . LEU A 1 192 ? -12.628 -13.827 -1.246 1.00 98.00 192 LEU A O 1
ATOM 1473 N N . ALA A 1 193 ? -11.569 -12.645 -2.828 1.00 97.62 193 ALA A N 1
ATOM 1474 C CA . ALA A 1 193 ? -11.778 -11.345 -2.193 1.00 97.62 193 ALA A CA 1
ATOM 1475 C C . ALA A 1 193 ? -13.269 -10.972 -2.109 1.00 97.62 193 ALA A C 1
ATOM 1477 O O . ALA A 1 193 ? -13.733 -10.540 -1.055 1.00 97.62 193 ALA A O 1
ATOM 1478 N N . LEU A 1 194 ? -14.042 -11.197 -3.178 1.00 97.50 194 LEU A N 1
ATOM 1479 C CA . LEU A 1 194 ? -15.493 -10.986 -3.178 1.00 97.50 194 LEU A CA 1
ATOM 1480 C C . LEU A 1 194 ? -16.207 -11.947 -2.223 1.00 97.50 194 LEU A C 1
ATOM 1482 O O . LEU A 1 194 ? -17.124 -11.537 -1.514 1.00 97.50 194 LEU A O 1
ATOM 1486 N N . TRP A 1 195 ? -15.776 -13.207 -2.155 1.00 97.75 195 TRP A N 1
ATOM 1487 C CA . TRP A 1 195 ? -16.310 -14.169 -1.195 1.00 97.75 195 TRP A CA 1
ATOM 1488 C C . TRP A 1 195 ? -16.031 -13.742 0.252 1.00 97.75 195 TRP A C 1
ATOM 1490 O O . TRP A 1 195 ? -16.958 -13.718 1.062 1.00 97.75 195 TRP A O 1
ATOM 1500 N N . LEU A 1 196 ? -14.797 -13.327 0.568 1.00 96.81 196 LEU A N 1
ATOM 1501 C CA . LEU A 1 196 ? -14.440 -12.786 1.884 1.00 96.81 196 LEU A CA 1
ATOM 1502 C C . LEU A 1 196 ? -15.262 -11.537 2.220 1.00 96.81 196 LEU A C 1
ATOM 1504 O O . LEU A 1 196 ? -15.722 -11.409 3.352 1.00 96.81 196 LEU A O 1
ATOM 1508 N N . LEU A 1 197 ? -15.494 -10.649 1.247 1.00 95.81 197 LEU A N 1
ATOM 1509 C CA . LEU A 1 197 ? -16.339 -9.467 1.418 1.00 95.81 197 LEU A CA 1
ATOM 1510 C C . LEU A 1 197 ? -17.783 -9.857 1.757 1.00 95.81 197 LEU A C 1
ATOM 1512 O O . LEU A 1 197 ? -18.354 -9.321 2.703 1.00 95.81 197 LEU A O 1
ATOM 1516 N N . VAL A 1 198 ? -18.368 -10.809 1.023 1.00 95.31 198 VAL A N 1
ATOM 1517 C CA . VAL A 1 198 ? -19.732 -11.302 1.271 1.00 95.31 198 VAL A CA 1
ATOM 1518 C C . VAL A 1 198 ? -19.839 -11.972 2.640 1.00 95.31 198 VAL A C 1
ATOM 1520 O O . VAL A 1 198 ? -20.794 -11.713 3.371 1.00 95.31 198 VAL A O 1
ATOM 1523 N N . GLU A 1 199 ? -18.873 -12.809 3.018 1.00 95.06 199 GLU A N 1
ATOM 1524 C CA . GLU A 1 199 ? -18.868 -13.463 4.329 1.00 95.06 199 GLU A CA 1
ATOM 1525 C C . GLU A 1 199 ? -18.667 -12.468 5.472 1.00 95.06 199 GLU A C 1
ATOM 1527 O O . GLU A 1 199 ? -19.337 -12.575 6.502 1.00 95.06 199 GLU A O 1
ATOM 1532 N N . TRP A 1 200 ? -17.806 -11.467 5.284 1.00 92.06 200 TRP A N 1
ATOM 1533 C CA . TRP A 1 200 ? -17.641 -10.381 6.242 1.00 92.06 200 TRP A CA 1
ATOM 1534 C C . TRP A 1 200 ? -18.947 -9.597 6.411 1.00 92.06 200 TRP A C 1
ATOM 1536 O O . TRP A 1 200 ? -19.400 -9.410 7.537 1.00 92.06 200 TRP A O 1
ATOM 1546 N N . VAL A 1 201 ? -19.612 -9.240 5.307 1.00 90.50 201 VAL A N 1
ATOM 1547 C CA . VAL A 1 201 ? -20.923 -8.571 5.309 1.00 90.50 201 VAL A CA 1
ATOM 1548 C C . VAL A 1 201 ? -21.985 -9.401 6.032 1.00 90.50 201 VAL A C 1
ATOM 1550 O O . VAL A 1 201 ? -22.713 -8.870 6.863 1.00 90.50 201 VAL A O 1
ATOM 1553 N N . ARG A 1 202 ? -22.093 -10.702 5.739 1.00 91.31 202 ARG A N 1
ATOM 1554 C CA . ARG A 1 202 ? -23.110 -11.584 6.342 1.00 91.31 202 ARG A CA 1
ATOM 1555 C C . ARG A 1 202 ? -22.963 -11.706 7.852 1.00 91.31 202 ARG A C 1
ATOM 1557 O O . ARG A 1 202 ? -23.953 -11.867 8.558 1.00 91.31 202 ARG A O 1
ATOM 1564 N N . ARG A 1 203 ? -21.722 -11.678 8.331 1.00 88.31 203 ARG A N 1
ATOM 1565 C CA . ARG A 1 203 ? -21.377 -11.831 9.749 1.00 88.31 203 ARG A CA 1
ATOM 1566 C C . ARG A 1 203 ? -21.225 -10.491 10.456 1.00 88.31 203 ARG A C 1
ATOM 1568 O O . ARG A 1 203 ? -20.981 -10.466 11.661 1.00 88.31 203 ARG A O 1
ATOM 1575 N N . TRP A 1 204 ? -21.370 -9.388 9.729 1.00 80.50 204 TRP A N 1
ATOM 1576 C CA . TRP A 1 204 ? -21.339 -8.058 10.298 1.00 80.50 204 TRP A CA 1
ATOM 1577 C C . TRP A 1 204 ? -22.563 -7.847 11.191 1.00 80.50 204 TRP A C 1
ATOM 1579 O O . TRP A 1 204 ? -23.680 -7.643 10.726 1.00 80.50 204 TRP A O 1
ATOM 1589 N N . SER A 1 205 ? -22.333 -7.877 12.500 1.00 69.12 205 SER A N 1
ATOM 1590 C CA . SER A 1 205 ? -23.317 -7.527 13.529 1.00 69.12 205 SER A CA 1
ATOM 1591 C C . SER A 1 205 ? -22.918 -6.264 14.299 1.00 69.12 205 SER A C 1
ATOM 1593 O O . SER A 1 205 ? -23.422 -6.016 15.394 1.00 69.12 205 SER A O 1
ATOM 1595 N N . GLY A 1 206 ? -21.942 -5.507 13.784 1.00 65.12 206 GLY A N 1
ATOM 1596 C CA . GLY A 1 206 ? -21.400 -4.337 14.463 1.00 65.12 206 GLY A CA 1
ATOM 1597 C C . GLY A 1 206 ? -22.390 -3.167 14.484 1.00 65.12 206 GLY A C 1
ATOM 1598 O O . GLY A 1 206 ? -23.237 -3.061 13.595 1.00 65.12 206 GLY A O 1
ATOM 1599 N N . PRO A 1 207 ? -22.302 -2.275 15.488 1.00 62.16 207 PRO A N 1
ATOM 1600 C CA . PRO A 1 207 ? -23.139 -1.085 15.545 1.00 62.16 207 PRO A CA 1
ATOM 1601 C C . PRO A 1 207 ? -22.948 -0.246 14.280 1.00 62.16 207 PRO A C 1
ATOM 1603 O O . PRO A 1 207 ? -21.820 -0.036 13.830 1.00 62.16 207 PRO A O 1
ATOM 1606 N N . ASP A 1 208 ? -24.051 0.258 13.725 1.00 63.94 208 ASP A N 1
ATOM 1607 C CA . ASP A 1 208 ? -24.009 1.184 12.599 1.00 63.94 208 ASP A CA 1
ATOM 1608 C C . ASP A 1 208 ? -23.182 2.410 13.000 1.00 63.94 208 ASP A C 1
ATOM 1610 O O . ASP A 1 208 ? -23.605 3.235 13.815 1.00 63.94 208 ASP A O 1
ATOM 1614 N N . ALA A 1 209 ? -21.997 2.573 12.404 1.00 53.28 209 ALA A N 1
ATOM 1615 C CA . ALA A 1 209 ? -21.092 3.672 12.732 1.00 53.28 209 ALA A CA 1
ATOM 1616 C C . ALA A 1 209 ? -21.638 5.063 12.364 1.00 53.28 209 ALA A C 1
ATOM 1618 O O . ALA A 1 209 ? -20.956 6.065 12.576 1.00 53.28 209 ALA A O 1
ATOM 1619 N N . ARG A 1 210 ? -22.892 5.156 11.897 1.00 58.56 210 ARG A N 1
ATOM 1620 C CA . ARG A 1 210 ? -23.665 6.405 11.872 1.00 58.56 210 ARG A CA 1
ATOM 1621 C C . ARG A 1 210 ? -23.694 7.087 13.247 1.00 58.56 210 ARG A C 1
ATOM 1623 O O . ARG A 1 210 ? -23.823 8.307 13.301 1.00 58.56 210 ARG A O 1
ATOM 1630 N N . SER A 1 211 ? -23.554 6.331 14.341 1.00 54.53 211 SER A N 1
ATOM 1631 C CA . SER A 1 211 ? -23.467 6.865 15.708 1.00 54.53 211 SER A CA 1
ATOM 1632 C C . SER A 1 211 ? -22.039 7.166 16.191 1.00 54.53 211 SER A C 1
ATOM 1634 O O . SER A 1 211 ? -21.877 7.770 17.252 1.00 54.53 211 SER A O 1
ATOM 1636 N N . GLY A 1 212 ? -21.003 6.746 15.456 1.00 59.41 212 GLY A N 1
ATOM 1637 C CA . GLY A 1 212 ? -19.602 6.986 15.802 1.00 59.41 212 GLY A CA 1
ATOM 1638 C C . GLY A 1 212 ? -19.193 8.422 15.477 1.00 59.41 212 GLY A C 1
ATOM 1639 O O . GLY A 1 212 ? -19.357 8.881 14.350 1.00 59.41 212 GLY A O 1
ATOM 1640 N N . GLY A 1 213 ? -18.680 9.162 16.461 1.00 64.88 213 GLY A N 1
ATOM 1641 C CA . GLY A 1 213 ? -18.129 10.496 16.212 1.00 64.88 213 GLY A CA 1
ATOM 1642 C C . GLY A 1 213 ? -16.866 10.430 15.348 1.00 64.88 213 GLY A C 1
ATOM 1643 O O . GLY A 1 213 ? -16.070 9.507 15.505 1.00 64.88 213 GLY A O 1
ATOM 1644 N N . ASP A 1 214 ? -16.664 11.427 14.478 1.00 71.44 214 ASP A N 1
ATOM 1645 C CA . ASP A 1 214 ? -15.438 11.548 13.681 1.00 71.44 214 ASP A CA 1
ATOM 1646 C C . ASP A 1 214 ? -14.195 11.509 14.586 1.00 71.44 214 ASP A C 1
ATOM 1648 O O . ASP A 1 214 ? -14.168 12.184 15.631 1.00 71.44 214 ASP A O 1
ATOM 1652 N N . PRO A 1 215 ? -13.133 10.787 14.194 1.00 73.38 215 PRO A N 1
ATOM 1653 C CA . PRO A 1 215 ? -11.905 10.809 14.959 1.00 73.38 215 PRO A CA 1
ATOM 1654 C C . PRO A 1 215 ? -11.288 12.206 14.948 1.00 73.38 215 PRO A C 1
ATOM 1656 O O . PRO A 1 215 ? -11.447 13.007 14.019 1.00 73.38 215 PRO A O 1
ATOM 1659 N N . SER A 1 216 ? -10.577 12.528 16.028 1.00 76.94 216 SER A N 1
ATOM 1660 C CA . SER A 1 216 ? -9.895 13.815 16.111 1.00 76.94 216 SER A CA 1
ATOM 1661 C C . SER A 1 216 ? -8.804 13.906 15.041 1.00 76.94 216 SER A C 1
ATOM 1663 O O . SER A 1 216 ? -8.094 12.933 14.806 1.00 76.94 216 SER A O 1
ATOM 1665 N N . LEU A 1 217 ? -8.623 15.098 14.458 1.00 81.19 217 LEU A N 1
ATOM 1666 C CA . LEU A 1 217 ? -7.576 15.373 13.462 1.00 81.19 217 LEU A CA 1
ATOM 1667 C C . LEU A 1 217 ? -6.206 14.878 13.941 1.00 81.19 217 LEU A C 1
ATOM 1669 O O . LEU A 1 217 ? -5.441 14.283 13.197 1.00 81.19 217 LEU A O 1
ATOM 1673 N N . VAL A 1 218 ? -5.924 15.116 15.221 1.00 81.25 218 VAL A N 1
ATOM 1674 C CA . VAL A 1 218 ? -4.678 14.731 15.877 1.00 81.25 218 VAL A CA 1
ATOM 1675 C C . VAL A 1 218 ? -4.519 13.210 15.928 1.00 81.25 218 VAL A C 1
ATOM 1677 O O . VAL A 1 218 ? -3.427 12.726 15.661 1.00 81.25 218 VAL A O 1
ATOM 1680 N N . ALA A 1 219 ? -5.592 12.471 16.228 1.00 77.00 219 ALA A N 1
ATOM 1681 C CA . ALA A 1 219 ? -5.582 11.008 16.274 1.00 77.00 219 ALA A CA 1
ATOM 1682 C C . ALA A 1 219 ? -5.425 10.371 14.890 1.00 77.00 219 ALA A C 1
ATOM 1684 O O . ALA A 1 219 ? -4.975 9.233 14.802 1.00 77.00 219 ALA A O 1
ATOM 1685 N N . THR A 1 220 ? -5.776 11.086 13.817 1.00 81.50 220 THR A N 1
ATOM 1686 C CA . THR A 1 220 ? -5.631 10.575 12.452 1.00 81.50 220 THR A CA 1
ATOM 1687 C C . THR A 1 220 ? -4.349 10.994 11.744 1.00 81.50 220 THR A C 1
ATOM 1689 O O . THR A 1 220 ? -4.035 10.436 10.699 1.00 81.50 220 THR A O 1
ATOM 1692 N N . MET A 1 221 ? -3.582 11.931 12.306 1.00 84.62 221 MET A N 1
ATOM 1693 C CA . MET A 1 221 ? -2.286 12.346 11.756 1.00 84.62 221 MET A CA 1
ATOM 1694 C C . MET A 1 221 ? -1.325 11.185 11.461 1.00 84.62 221 MET A C 1
ATOM 1696 O O . MET A 1 221 ? -0.747 11.176 10.376 1.00 84.62 221 MET A O 1
ATOM 1700 N N . PRO A 1 222 ? -1.176 10.173 12.337 1.00 86.56 222 PRO A N 1
ATOM 1701 C CA . PRO A 1 222 ? -0.274 9.060 12.058 1.00 86.56 222 PRO A CA 1
ATOM 1702 C C . PRO A 1 222 ? -0.583 8.276 10.777 1.00 86.56 222 PRO A C 1
ATOM 1704 O O . PRO A 1 222 ? 0.327 7.708 10.184 1.00 86.56 222 PRO A O 1
ATOM 1707 N N . TRP A 1 223 ? -1.829 8.286 10.288 1.00 86.44 223 TRP A N 1
ATOM 1708 C CA . TRP A 1 223 ? -2.205 7.589 9.050 1.00 86.44 223 TRP A CA 1
ATOM 1709 C C . TRP A 1 223 ? -1.563 8.187 7.793 1.00 86.44 223 TRP A C 1
ATOM 1711 O O . TRP A 1 223 ? -1.519 7.521 6.762 1.00 86.44 223 TRP A O 1
ATOM 1721 N N . MET A 1 224 ? -0.972 9.384 7.888 1.00 89.25 224 MET A N 1
ATOM 1722 C CA . MET A 1 224 ? -0.095 9.941 6.850 1.00 89.25 224 MET A CA 1
ATOM 1723 C C . MET A 1 224 ? 1.115 9.055 6.543 1.00 89.25 224 MET A C 1
ATOM 1725 O O . MET A 1 224 ? 1.676 9.145 5.455 1.00 89.25 224 MET A O 1
ATOM 1729 N N . ALA A 1 225 ? 1.503 8.183 7.475 1.00 90.94 225 ALA A N 1
ATOM 1730 C CA . ALA A 1 225 ? 2.564 7.206 7.281 1.00 90.94 225 ALA A CA 1
ATOM 1731 C C . ALA A 1 225 ? 2.233 6.159 6.206 1.00 90.94 225 ALA A C 1
ATOM 1733 O O . ALA A 1 225 ? 3.148 5.671 5.547 1.00 90.94 225 ALA A O 1
ATOM 1734 N N . VAL A 1 226 ? 0.954 5.805 6.016 1.00 92.62 226 VAL A N 1
ATOM 1735 C CA . VAL A 1 226 ? 0.563 4.705 5.119 1.00 92.62 226 VAL A CA 1
ATOM 1736 C C . VAL A 1 226 ? 0.927 5.008 3.663 1.00 92.62 226 VAL A C 1
ATOM 1738 O O . VAL A 1 226 ? 1.661 4.209 3.083 1.00 92.62 226 VAL A O 1
ATOM 1741 N N . PRO A 1 227 ? 0.527 6.149 3.068 1.00 92.56 227 PRO A N 1
ATOM 1742 C CA . PRO A 1 227 ? 0.929 6.460 1.700 1.00 92.56 227 PRO A CA 1
ATOM 1743 C C . PRO A 1 227 ? 2.449 6.602 1.559 1.00 92.56 227 PRO A C 1
ATOM 1745 O O . PRO A 1 227 ? 3.016 6.105 0.600 1.00 92.56 227 PRO A O 1
ATOM 1748 N N . LEU A 1 228 ? 3.148 7.190 2.536 1.00 94.31 228 LEU A N 1
ATOM 1749 C CA . LEU A 1 228 ? 4.615 7.316 2.489 1.00 94.31 228 LEU A CA 1
ATOM 1750 C C . LEU A 1 228 ? 5.326 5.956 2.483 1.00 94.31 228 LEU A C 1
ATOM 1752 O O . LEU A 1 228 ? 6.331 5.778 1.798 1.00 94.31 228 LEU A O 1
ATOM 1756 N N . PHE A 1 229 ? 4.794 4.987 3.227 1.00 96.00 229 PHE A N 1
ATOM 1757 C CA . PHE A 1 229 ? 5.261 3.608 3.179 1.00 96.00 229 PHE A CA 1
ATOM 1758 C C . PHE A 1 229 ? 4.975 2.958 1.821 1.00 96.00 229 PHE A C 1
ATOM 1760 O O . PHE A 1 229 ? 5.868 2.323 1.266 1.00 96.00 229 PHE A O 1
ATOM 1767 N N . LEU A 1 230 ? 3.770 3.145 1.268 1.00 94.62 230 LEU A N 1
ATOM 1768 C CA . LEU A 1 230 ? 3.421 2.637 -0.063 1.00 94.62 230 LEU A CA 1
ATOM 1769 C C . LEU A 1 230 ? 4.343 3.211 -1.147 1.00 94.62 230 LEU A C 1
ATOM 1771 O O . LEU A 1 230 ? 4.779 2.452 -2.002 1.00 94.62 230 LEU A O 1
ATOM 1775 N N . PHE A 1 231 ? 4.702 4.497 -1.063 1.00 94.50 231 PHE A N 1
ATOM 1776 C CA . PHE A 1 231 ? 5.693 5.136 -1.938 1.00 94.50 231 PHE A CA 1
ATOM 1777 C C . PHE A 1 231 ? 7.064 4.462 -1.825 1.00 94.50 231 PHE A C 1
ATOM 1779 O O . PHE A 1 231 ? 7.619 3.999 -2.815 1.00 94.50 231 PHE A O 1
ATOM 1786 N N . LEU A 1 232 ? 7.607 4.338 -0.607 1.00 94.69 232 LEU A N 1
ATOM 1787 C CA . LEU A 1 232 ? 8.902 3.678 -0.403 1.00 94.69 232 LEU A CA 1
ATOM 1788 C C . LEU A 1 232 ? 8.891 2.222 -0.877 1.00 94.69 232 LEU A C 1
ATOM 1790 O O . LEU A 1 232 ? 9.913 1.700 -1.324 1.00 94.69 232 LEU A O 1
ATOM 1794 N N . HIS A 1 233 ? 7.748 1.549 -0.762 1.00 95.06 233 HIS A N 1
ATOM 1795 C CA . HIS A 1 233 ? 7.590 0.202 -1.272 1.00 95.06 233 HIS A CA 1
ATOM 1796 C C . HIS A 1 233 ? 7.523 0.171 -2.806 1.00 95.06 233 HIS A C 1
ATOM 1798 O O . HIS A 1 233 ? 8.241 -0.627 -3.398 1.00 95.06 233 HIS A O 1
ATOM 1804 N N . SER A 1 234 ? 6.736 1.028 -3.464 1.00 91.44 234 SER A N 1
ATOM 1805 C CA . SER A 1 234 ? 6.629 1.045 -4.932 1.00 91.44 234 SER A CA 1
ATOM 1806 C C . SER A 1 234 ? 7.944 1.438 -5.609 1.00 91.44 234 SER A C 1
ATOM 1808 O O . SER A 1 234 ? 8.377 0.763 -6.542 1.00 91.44 234 SER A O 1
ATOM 1810 N N . GLU A 1 235 ? 8.611 2.470 -5.091 1.00 91.50 235 GLU A N 1
ATOM 1811 C CA . GLU A 1 235 ? 9.816 3.055 -5.692 1.00 91.50 235 GLU A CA 1
ATOM 1812 C C . GLU A 1 235 ? 11.095 2.314 -5.334 1.00 91.50 235 GLU A C 1
ATOM 1814 O O . GLU A 1 235 ? 12.047 2.253 -6.112 1.00 91.50 235 GLU A O 1
ATOM 1819 N N . ARG A 1 236 ? 11.152 1.766 -4.119 1.00 92.75 236 ARG A N 1
ATOM 1820 C CA . ARG A 1 236 ? 12.365 1.138 -3.610 1.00 92.75 236 ARG A CA 1
ATOM 1821 C C . ARG A 1 236 ? 12.121 -0.321 -3.314 1.00 92.75 236 ARG A C 1
ATOM 1823 O O . ARG A 1 236 ? 12.431 -1.162 -4.144 1.00 92.75 236 ARG A O 1
ATOM 1830 N N . PHE A 1 237 ? 11.563 -0.641 -2.154 1.00 93.75 237 PHE A N 1
ATOM 1831 C CA . PHE A 1 237 ? 11.696 -1.980 -1.572 1.00 93.75 237 PHE A CA 1
ATOM 1832 C C . PHE A 1 237 ? 10.934 -3.089 -2.308 1.00 93.75 237 PHE A C 1
ATOM 1834 O O . PHE A 1 237 ? 11.281 -4.261 -2.182 1.00 93.75 237 PHE A O 1
ATOM 1841 N N . GLY A 1 238 ? 9.920 -2.738 -3.091 1.00 91.25 238 GLY A N 1
ATOM 1842 C CA . GLY A 1 238 ? 9.175 -3.648 -3.953 1.00 91.25 238 GLY A CA 1
ATOM 1843 C C . GLY A 1 238 ? 9.817 -3.854 -5.326 1.00 91.25 238 GLY A C 1
ATOM 1844 O O . GLY A 1 238 ? 9.357 -4.708 -6.080 1.00 91.25 238 GLY A O 1
ATOM 1845 N N . GLN A 1 239 ? 10.868 -3.119 -5.701 1.00 92.62 239 GLN A N 1
ATOM 1846 C CA . GLN A 1 239 ? 11.508 -3.262 -7.012 1.00 92.62 239 GLN A CA 1
ATOM 1847 C C . GLN A 1 239 ? 12.573 -4.370 -7.016 1.00 92.62 239 GLN A C 1
ATOM 1849 O O . GLN A 1 239 ? 13.771 -4.125 -6.885 1.00 92.62 239 GLN A O 1
ATOM 1854 N N . VAL A 1 240 ? 12.139 -5.618 -7.212 1.00 93.44 240 VAL A N 1
ATOM 1855 C CA . VAL A 1 240 ? 13.038 -6.790 -7.272 1.00 93.44 240 VAL A CA 1
ATOM 1856 C C . VAL A 1 240 ? 14.089 -6.666 -8.385 1.00 93.44 240 VAL A C 1
ATOM 1858 O O . VAL A 1 240 ? 15.240 -7.050 -8.192 1.00 93.44 240 VAL A O 1
ATOM 1861 N N . SER A 1 241 ? 13.721 -6.092 -9.535 1.00 92.44 241 SER A N 1
ATOM 1862 C CA . SER A 1 241 ? 14.642 -5.824 -10.650 1.00 92.44 241 SER A CA 1
ATOM 1863 C C . SER A 1 241 ? 15.735 -4.824 -10.271 1.00 92.44 241 SER A C 1
ATOM 1865 O O . SER A 1 241 ? 16.901 -5.038 -10.597 1.00 92.44 241 SER A O 1
ATOM 1867 N N . LEU A 1 242 ? 15.378 -3.769 -9.536 1.00 93.31 242 LEU A N 1
ATOM 1868 C CA . LEU A 1 242 ? 16.327 -2.784 -9.033 1.00 93.31 242 LEU A CA 1
ATOM 1869 C C . LEU A 1 242 ? 17.309 -3.424 -8.049 1.00 93.31 242 LEU A C 1
ATOM 1871 O O . LEU A 1 242 ? 18.512 -3.209 -8.167 1.00 93.31 242 LEU A O 1
ATOM 1875 N N . LEU A 1 243 ? 16.826 -4.264 -7.129 1.00 95.44 243 LEU A N 1
ATOM 1876 C CA . LEU A 1 243 ? 17.692 -5.025 -6.226 1.00 95.44 243 LEU A CA 1
ATOM 1877 C C . LEU A 1 243 ? 18.629 -5.974 -6.990 1.00 95.44 243 LEU A C 1
ATOM 1879 O O . LEU A 1 243 ? 19.816 -6.036 -6.677 1.00 95.44 243 LEU A O 1
ATOM 1883 N N . ALA A 1 244 ? 18.120 -6.686 -8.000 1.00 95.38 244 ALA A N 1
ATOM 1884 C CA . ALA A 1 244 ? 18.929 -7.566 -8.842 1.00 95.38 244 ALA A CA 1
ATOM 1885 C C . ALA A 1 244 ? 20.047 -6.788 -9.552 1.00 95.38 244 ALA A C 1
ATOM 1887 O O . ALA A 1 244 ? 21.214 -7.173 -9.472 1.00 95.38 244 ALA A O 1
ATOM 1888 N N . SER A 1 245 ? 19.697 -5.655 -10.169 1.00 96.12 245 SER A N 1
ATOM 1889 C CA . SER A 1 245 ? 20.636 -4.788 -10.883 1.00 96.12 245 SER A CA 1
ATOM 1890 C C . SER A 1 245 ? 21.678 -4.174 -9.952 1.00 96.12 245 SER A C 1
ATOM 1892 O O . SER A 1 245 ? 22.866 -4.214 -10.256 1.00 96.12 245 SER A O 1
ATOM 1894 N N . LEU A 1 246 ? 21.256 -3.607 -8.819 1.00 95.50 246 LEU A N 1
ATOM 1895 C CA . LEU A 1 246 ? 22.166 -2.971 -7.866 1.00 95.50 246 LEU A CA 1
ATOM 1896 C C . LEU A 1 246 ? 23.073 -3.998 -7.192 1.00 95.50 246 LEU A C 1
ATOM 1898 O O . LEU A 1 246 ? 24.248 -3.720 -6.986 1.00 95.50 246 LEU A O 1
ATOM 1902 N N . GLY A 1 247 ? 22.539 -5.168 -6.842 1.00 96.69 247 GLY A N 1
ATOM 1903 C CA . GLY A 1 247 ? 23.263 -6.214 -6.125 1.00 96.69 247 GLY A CA 1
ATOM 1904 C C . GLY A 1 247 ? 24.128 -7.119 -7.001 1.00 96.69 247 GLY A C 1
ATOM 1905 O O . GLY A 1 247 ? 24.894 -7.908 -6.455 1.00 96.69 247 GLY A O 1
ATOM 1906 N N . GLY A 1 248 ? 24.003 -7.046 -8.332 1.00 96.56 248 GLY A N 1
ATOM 1907 C CA . GLY A 1 248 ? 24.619 -8.019 -9.241 1.00 96.56 248 GLY A CA 1
ATOM 1908 C C . GLY A 1 248 ? 24.082 -9.442 -9.030 1.00 96.56 248 GLY A C 1
ATOM 1909 O O . GLY A 1 248 ? 24.808 -10.417 -9.214 1.00 96.56 248 GLY A O 1
ATOM 1910 N N . LEU A 1 249 ? 22.829 -9.566 -8.584 1.00 96.06 249 LEU A N 1
ATOM 1911 C CA . LEU A 1 249 ? 22.184 -10.845 -8.300 1.00 96.06 249 LEU A CA 1
ATOM 1912 C C . LEU A 1 249 ? 21.365 -11.310 -9.504 1.00 96.06 249 LEU A C 1
ATOM 1914 O O . LEU A 1 249 ? 20.747 -10.508 -10.201 1.00 96.06 249 LEU A O 1
ATOM 1918 N N . SER A 1 250 ? 21.249 -12.625 -9.689 1.00 94.94 250 SER A N 1
ATOM 1919 C CA . SER A 1 250 ? 20.187 -13.160 -10.547 1.00 94.94 250 SER A CA 1
ATOM 1920 C C . SER A 1 250 ? 18.812 -12.831 -9.952 1.00 94.94 250 SER A C 1
ATOM 1922 O O . SER A 1 250 ? 18.666 -12.801 -8.725 1.00 94.94 250 SER A O 1
ATOM 1924 N N . PHE A 1 251 ? 17.790 -12.694 -10.798 1.00 92.69 251 PHE A N 1
ATOM 1925 C CA . PHE A 1 251 ? 16.433 -12.354 -10.363 1.00 92.69 251 PHE A CA 1
ATOM 1926 C C . PHE A 1 251 ? 15.882 -13.242 -9.221 1.00 92.69 251 PHE A C 1
ATOM 1928 O O . PHE A 1 251 ? 15.404 -12.670 -8.242 1.00 92.69 251 PHE A O 1
ATOM 1935 N N . PRO A 1 252 ? 16.006 -14.592 -9.237 1.00 93.62 252 PRO A N 1
ATOM 1936 C CA . PRO A 1 252 ? 15.500 -15.434 -8.144 1.00 93.62 252 PRO A CA 1
ATOM 1937 C C . PRO A 1 252 ? 16.142 -15.141 -6.779 1.00 93.62 252 PRO A C 1
ATOM 1939 O O . PRO A 1 252 ? 15.465 -15.167 -5.753 1.00 93.62 252 PRO A O 1
ATOM 1942 N N . TRP A 1 253 ? 17.438 -14.817 -6.759 1.00 95.56 253 TRP A N 1
ATOM 1943 C CA . TRP A 1 253 ? 18.140 -14.443 -5.529 1.00 95.56 253 TRP A CA 1
ATOM 1944 C C . TRP A 1 253 ? 17.660 -13.091 -4.996 1.00 95.56 253 TRP A C 1
ATOM 1946 O O . TRP A 1 253 ? 17.376 -12.976 -3.806 1.00 95.56 253 TRP A O 1
ATOM 1956 N N . ALA A 1 254 ? 17.515 -12.085 -5.864 1.00 95.38 254 ALA A N 1
ATOM 1957 C CA . ALA A 1 254 ? 16.965 -10.786 -5.472 1.00 95.38 254 ALA A CA 1
ATOM 1958 C C . ALA A 1 254 ? 15.525 -10.914 -4.941 1.00 95.38 254 ALA A C 1
ATOM 1960 O O . ALA A 1 254 ? 15.189 -10.345 -3.904 1.00 95.38 254 ALA A O 1
ATOM 1961 N N . ALA A 1 255 ? 14.701 -11.726 -5.604 1.00 93.75 255 ALA A N 1
ATOM 1962 C CA . ALA A 1 255 ? 13.353 -12.071 -5.166 1.00 93.75 255 ALA A CA 1
ATOM 1963 C C . ALA A 1 255 ? 13.340 -12.692 -3.760 1.00 93.75 255 ALA A C 1
ATOM 1965 O O . ALA A 1 255 ? 12.594 -12.240 -2.890 1.00 93.75 255 ALA A O 1
ATOM 1966 N N . GLY A 1 256 ? 14.203 -13.684 -3.509 1.00 94.31 256 GLY A N 1
ATOM 1967 C CA . GLY A 1 256 ? 14.339 -14.312 -2.193 1.00 94.31 256 GLY A CA 1
ATOM 1968 C C . GLY A 1 256 ? 14.674 -13.305 -1.089 1.00 94.31 256 GLY A C 1
ATOM 1969 O O . GLY A 1 256 ? 14.060 -13.333 -0.023 1.00 94.31 256 GLY A O 1
ATOM 1970 N N . TRP A 1 257 ? 15.580 -12.361 -1.361 1.00 95.69 257 TRP A N 1
ATOM 1971 C CA . TRP A 1 257 ? 15.926 -11.287 -0.424 1.00 95.69 257 TRP A CA 1
ATOM 1972 C C . TRP A 1 257 ? 14.780 -10.297 -0.180 1.00 95.69 257 TRP A C 1
ATOM 1974 O O . TRP A 1 257 ? 14.563 -9.895 0.964 1.00 95.69 257 TRP A O 1
ATOM 1984 N N . ALA A 1 258 ? 14.017 -9.932 -1.213 1.00 94.56 258 ALA A N 1
ATOM 1985 C CA . ALA A 1 258 ? 12.855 -9.054 -1.070 1.00 94.56 258 ALA A CA 1
ATOM 1986 C C . ALA A 1 258 ? 11.732 -9.716 -0.245 1.00 94.56 258 ALA A C 1
ATOM 1988 O O . ALA A 1 258 ? 11.169 -9.105 0.667 1.00 94.56 258 ALA A O 1
ATOM 1989 N N . VAL A 1 259 ? 11.449 -10.998 -0.496 1.00 95.62 259 VAL A N 1
ATOM 1990 C CA . VAL A 1 259 ? 10.486 -11.780 0.299 1.00 95.62 259 VAL A CA 1
ATOM 1991 C C . VAL A 1 259 ? 10.968 -11.934 1.743 1.00 95.62 259 VAL A C 1
ATOM 1993 O O . VAL A 1 259 ? 10.185 -11.741 2.673 1.00 95.62 259 VAL A O 1
ATOM 1996 N N . LEU A 1 260 ? 12.258 -12.209 1.958 1.00 94.44 260 LEU A N 1
ATOM 1997 C CA . LEU A 1 260 ? 12.842 -12.261 3.298 1.00 94.44 260 LEU A CA 1
ATOM 1998 C C . LEU A 1 260 ? 12.685 -10.921 4.033 1.00 94.44 260 LEU A C 1
ATOM 2000 O O . LEU A 1 260 ? 12.326 -10.917 5.207 1.00 94.44 260 LEU A O 1
ATOM 2004 N N . GLY A 1 261 ? 12.882 -9.792 3.346 1.00 94.19 261 GLY A N 1
ATOM 2005 C CA . GLY A 1 261 ? 12.618 -8.455 3.883 1.00 94.19 261 GLY A CA 1
ATOM 2006 C C . GLY A 1 261 ? 11.179 -8.277 4.365 1.00 94.19 261 GLY A C 1
ATOM 2007 O O . GLY A 1 261 ? 10.963 -7.820 5.486 1.00 94.19 261 GLY A O 1
ATOM 2008 N N . CYS A 1 262 ? 10.197 -8.710 3.570 1.00 95.50 262 CYS A N 1
ATOM 2009 C CA . CYS A 1 262 ? 8.783 -8.708 3.959 1.00 95.50 262 CYS A CA 1
ATOM 2010 C C . CYS A 1 262 ? 8.501 -9.597 5.185 1.00 95.50 262 CYS A C 1
ATOM 2012 O O . CYS A 1 262 ? 7.754 -9.214 6.084 1.00 95.50 262 CYS A O 1
ATOM 2014 N N . LEU A 1 263 ? 9.089 -10.794 5.237 1.00 95.62 263 LEU A N 1
ATOM 2015 C CA . LEU A 1 263 ? 8.904 -11.723 6.356 1.00 95.62 263 LEU A CA 1
ATOM 2016 C C . LEU A 1 263 ? 9.533 -11.185 7.644 1.00 95.62 263 LEU A C 1
ATOM 2018 O O . LEU A 1 263 ? 8.903 -11.231 8.700 1.00 95.62 263 LEU A O 1
ATOM 2022 N N . LEU A 1 264 ? 10.743 -10.625 7.555 1.00 94.62 264 LEU A N 1
ATOM 2023 C CA . LEU A 1 264 ? 11.407 -9.951 8.671 1.00 94.62 264 LEU A CA 1
ATOM 2024 C C . LEU A 1 264 ? 10.589 -8.754 9.155 1.00 94.62 264 LEU A C 1
ATOM 2026 O O . LEU A 1 264 ? 10.447 -8.572 10.360 1.00 94.62 264 LEU A O 1
ATOM 2030 N N . ALA A 1 265 ? 10.011 -7.979 8.236 1.00 92.31 265 ALA A N 1
ATOM 2031 C CA . ALA A 1 265 ? 9.114 -6.876 8.553 1.00 92.31 265 ALA A CA 1
ATOM 2032 C C . ALA A 1 265 ? 7.935 -7.332 9.425 1.00 92.31 265 ALA A C 1
ATOM 2034 O O . ALA A 1 265 ? 7.722 -6.798 10.515 1.00 92.31 265 ALA A O 1
ATOM 2035 N N . LEU A 1 266 ? 7.209 -8.359 8.976 1.00 92.81 266 LEU A N 1
ATOM 2036 C CA . LEU A 1 266 ? 6.067 -8.915 9.700 1.00 92.81 266 LEU A CA 1
ATOM 2037 C C . LEU A 1 266 ? 6.481 -9.532 11.040 1.00 92.81 266 LEU A C 1
ATOM 2039 O O . LEU A 1 266 ? 5.828 -9.282 12.049 1.00 92.81 266 LEU A O 1
ATOM 2043 N N . ALA A 1 267 ? 7.579 -10.291 11.078 1.00 92.88 267 ALA A N 1
ATOM 2044 C CA . ALA A 1 267 ? 8.065 -10.935 12.296 1.00 92.88 267 ALA A CA 1
ATOM 2045 C C . ALA A 1 267 ? 8.526 -9.917 13.351 1.00 92.88 267 ALA A C 1
ATOM 2047 O O . ALA A 1 267 ? 8.159 -10.032 14.521 1.00 92.88 267 ALA A O 1
ATOM 2048 N N . LEU A 1 268 ? 9.297 -8.902 12.947 1.00 89.69 268 LEU A N 1
ATOM 2049 C CA . LEU A 1 268 ? 9.747 -7.834 13.842 1.00 89.69 268 LEU A CA 1
ATOM 2050 C C . LEU A 1 268 ? 8.581 -6.968 14.296 1.00 89.69 268 LEU A C 1
ATOM 2052 O O . LEU A 1 268 ? 8.497 -6.642 15.480 1.00 89.69 268 LEU A O 1
ATOM 2056 N N . GLY A 1 269 ? 7.666 -6.639 13.381 1.00 86.12 269 GLY A N 1
ATOM 2057 C CA . GLY A 1 269 ? 6.421 -5.973 13.727 1.00 86.12 269 GLY A CA 1
ATOM 2058 C C . GLY A 1 269 ? 5.704 -6.763 14.802 1.00 86.12 269 GLY A C 1
ATOM 2059 O O . GLY A 1 269 ? 5.336 -6.198 15.829 1.00 86.12 269 GLY A O 1
ATOM 2060 N N . TRP A 1 270 ? 5.516 -8.071 14.592 1.00 87.12 270 TRP A N 1
ATOM 2061 C CA . TRP A 1 270 ? 4.773 -8.937 15.509 1.00 87.12 270 TRP A CA 1
ATOM 2062 C C . TRP A 1 270 ? 5.438 -8.984 16.873 1.00 87.12 270 TRP A C 1
ATOM 2064 O O . TRP A 1 270 ? 4.783 -8.766 17.889 1.00 87.12 270 TRP A O 1
ATOM 2074 N N . ALA A 1 271 ? 6.751 -9.195 16.910 1.00 87.06 271 ALA A N 1
ATOM 2075 C CA . ALA A 1 271 ? 7.522 -9.223 18.144 1.00 87.06 271 ALA A CA 1
ATOM 2076 C C . ALA A 1 271 ? 7.443 -7.899 18.925 1.00 87.06 271 ALA A C 1
ATOM 2078 O O . ALA A 1 271 ? 7.396 -7.920 20.154 1.00 87.06 271 ALA A O 1
ATOM 2079 N N . LEU A 1 272 ? 7.417 -6.756 18.234 1.00 80.56 272 LEU A N 1
ATOM 2080 C CA . LEU A 1 272 ? 7.346 -5.440 18.870 1.00 80.56 272 LEU A CA 1
ATOM 2081 C C . LEU A 1 272 ? 5.925 -5.082 19.317 1.00 80.56 272 LEU A C 1
ATOM 2083 O O . LEU A 1 272 ? 5.750 -4.651 20.451 1.00 80.56 272 LEU A O 1
ATOM 2087 N N . LEU A 1 273 ? 4.915 -5.314 18.478 1.00 77.81 273 LEU A N 1
ATOM 2088 C CA . LEU A 1 273 ? 3.519 -4.976 18.777 1.00 77.81 273 LEU A CA 1
ATOM 2089 C C . LEU A 1 273 ? 2.843 -5.963 19.740 1.00 77.81 273 LEU A C 1
ATOM 2091 O O . LEU A 1 273 ? 1.891 -5.594 20.424 1.00 77.81 273 LEU A O 1
ATOM 2095 N N . SER A 1 274 ? 3.329 -7.205 19.831 1.00 77.75 274 SER A N 1
ATOM 2096 C CA . SER A 1 274 ? 2.843 -8.187 20.814 1.00 77.75 274 SER A CA 1
ATOM 2097 C C . SER A 1 274 ? 3.326 -7.912 22.240 1.00 77.75 274 SER A C 1
ATOM 2099 O O . SER A 1 274 ? 2.736 -8.425 23.195 1.00 77.75 274 SER A O 1
ATOM 2101 N N . ARG A 1 275 ? 4.365 -7.084 22.422 1.00 75.50 275 ARG A N 1
ATOM 2102 C CA . ARG A 1 275 ? 4.749 -6.586 23.747 1.00 75.50 275 ARG A CA 1
ATOM 2103 C C . ARG A 1 275 ? 3.670 -5.604 24.201 1.00 75.50 275 ARG A C 1
ATOM 2105 O O . ARG A 1 275 ? 3.455 -4.572 23.578 1.00 75.50 275 ARG A O 1
ATOM 2112 N N . ALA A 1 276 ? 2.938 -5.991 25.245 1.00 51.72 276 ALA A N 1
ATOM 2113 C CA . ALA A 1 276 ? 1.734 -5.314 25.708 1.00 51.72 276 ALA A CA 1
ATOM 2114 C C . ALA A 1 276 ? 1.944 -3.804 25.911 1.00 51.72 276 ALA A C 1
ATOM 2116 O O . ALA A 1 276 ? 2.585 -3.401 26.874 1.00 51.72 276 ALA A O 1
ATOM 2117 N N . GLY A 1 277 ? 1.326 -3.010 25.031 1.00 61.50 277 GLY A N 1
ATOM 2118 C CA . GLY A 1 277 ? 1.243 -1.555 25.129 1.00 61.50 277 GLY A CA 1
ATOM 2119 C C . GLY A 1 277 ? 2.561 -0.868 24.800 1.00 61.50 277 GLY A C 1
ATOM 2120 O O . GLY A 1 277 ? 3.477 -0.842 25.612 1.00 61.50 277 GLY A O 1
ATOM 2121 N N . MET A 1 278 ? 2.633 -0.262 23.618 1.00 64.56 278 MET A N 1
ATOM 2122 C CA . MET A 1 278 ? 3.719 0.667 23.337 1.00 64.56 278 MET A CA 1
ATOM 2123 C C . MET A 1 278 ? 3.547 1.901 24.200 1.00 64.56 278 MET A C 1
ATOM 2125 O O . MET A 1 278 ? 2.502 2.562 24.177 1.00 64.56 278 MET A O 1
ATOM 2129 N N . ASP A 1 279 ? 4.591 2.198 24.951 1.00 70.12 279 ASP A N 1
ATOM 2130 C CA . ASP A 1 279 ? 4.602 3.297 25.883 1.00 70.12 279 ASP A CA 1
ATOM 2131 C C . ASP A 1 279 ? 5.315 4.487 25.264 1.00 70.12 279 ASP A C 1
ATOM 2133 O O . ASP A 1 279 ? 6.118 4.413 24.333 1.00 70.12 279 ASP A O 1
ATOM 2137 N N . ALA A 1 280 ? 5.094 5.640 25.878 1.00 67.12 280 ALA A N 1
ATOM 2138 C CA . ALA A 1 280 ? 5.866 6.825 25.568 1.00 67.12 280 ALA A CA 1
ATOM 2139 C C . ALA A 1 280 ? 7.392 6.638 25.685 1.00 67.12 280 ALA A C 1
ATOM 2141 O O . ALA A 1 280 ? 8.133 7.489 25.202 1.00 67.12 280 ALA A O 1
ATOM 2142 N N . GLY A 1 281 ? 7.862 5.579 26.355 1.00 75.06 281 GLY A N 1
ATOM 2143 C CA . GLY A 1 281 ? 9.272 5.210 26.456 1.00 75.06 281 GLY A CA 1
ATOM 2144 C C . GLY A 1 281 ? 9.889 4.708 25.148 1.00 75.06 281 GLY A C 1
ATOM 2145 O O . GLY A 1 281 ? 11.111 4.727 25.041 1.00 75.06 281 GLY A O 1
ATOM 2146 N N . ASP A 1 282 ? 9.078 4.352 24.147 1.00 81.75 282 ASP A N 1
ATOM 2147 C CA . ASP A 1 282 ? 9.535 3.697 22.915 1.00 81.75 282 ASP A CA 1
ATOM 2148 C C . ASP A 1 282 ? 9.984 4.677 21.813 1.00 81.75 282 ASP A C 1
ATOM 2150 O O . ASP A 1 282 ? 10.448 4.263 20.750 1.00 81.75 282 ASP A O 1
ATOM 2154 N 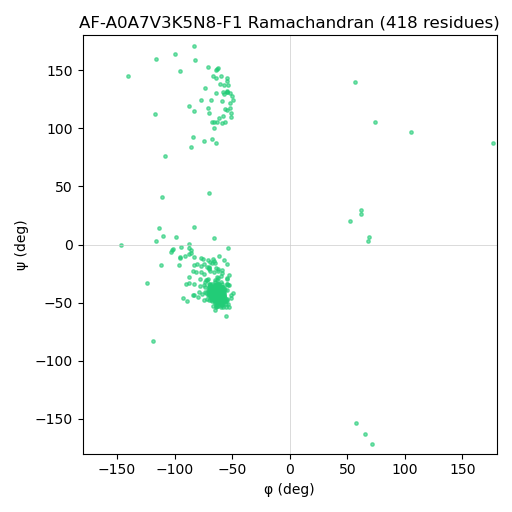N . TRP A 1 283 ? 9.931 5.996 22.052 1.00 81.25 283 TRP A N 1
ATOM 2155 C CA . TRP A 1 283 ? 10.411 6.999 21.083 1.00 81.25 283 TRP A CA 1
ATOM 2156 C C . TRP A 1 283 ? 11.871 6.805 20.622 1.00 81.25 283 TRP A C 1
ATOM 2158 O O . TRP A 1 283 ? 12.135 7.089 19.449 1.00 81.25 283 TRP A O 1
ATOM 2168 N N . PRO A 1 284 ? 12.827 6.313 21.448 1.00 86.88 284 PRO A N 1
ATOM 2169 C CA . PRO A 1 284 ? 14.179 6.045 20.973 1.00 86.88 284 PRO A CA 1
ATOM 2170 C C . PRO A 1 284 ? 14.192 4.930 19.930 1.00 86.88 284 PRO A C 1
ATOM 2172 O O . PRO A 1 284 ? 14.958 5.016 18.979 1.00 86.88 284 PRO A O 1
ATOM 2175 N N . VAL A 1 285 ? 13.322 3.921 20.064 1.00 88.12 285 VAL A N 1
ATOM 2176 C CA . VAL A 1 285 ? 13.208 2.820 19.097 1.00 88.12 285 VAL A CA 1
ATOM 2177 C C . VAL A 1 285 ? 12.749 3.358 17.747 1.00 88.12 285 VAL A C 1
ATOM 2179 O O . VAL A 1 285 ? 13.342 3.018 16.728 1.00 88.12 285 VAL A O 1
ATOM 2182 N N . VAL A 1 286 ? 11.765 4.260 17.729 1.00 88.38 286 VAL A N 1
ATOM 2183 C CA . VAL A 1 286 ? 11.297 4.886 16.483 1.00 88.38 286 VAL A CA 1
ATOM 2184 C C . VAL A 1 286 ? 12.351 5.795 15.854 1.00 88.38 286 VAL A C 1
ATOM 2186 O O . VAL A 1 286 ? 12.496 5.787 14.635 1.00 88.38 286 VAL A O 1
ATOM 2189 N N . LEU A 1 287 ? 13.130 6.546 16.640 1.00 88.94 287 LEU A N 1
ATOM 2190 C CA . LEU A 1 287 ? 14.246 7.323 16.084 1.00 88.94 287 LEU A CA 1
ATOM 2191 C C . LEU A 1 287 ? 15.351 6.437 15.516 1.00 88.94 287 LEU A C 1
ATOM 2193 O O . LEU A 1 287 ? 15.869 6.730 14.441 1.00 88.94 287 LEU A O 1
ATOM 2197 N N . LEU A 1 288 ? 15.711 5.365 16.225 1.00 92.50 288 LEU A N 1
ATOM 2198 C CA . LEU A 1 288 ? 16.693 4.395 15.750 1.00 92.50 288 LEU A CA 1
ATOM 2199 C C . LEU A 1 288 ? 16.205 3.715 14.471 1.00 92.50 288 LEU A C 1
ATOM 2201 O O . LEU A 1 288 ? 16.983 3.583 13.532 1.00 92.50 288 LEU A O 1
ATOM 2205 N N . ALA A 1 289 ? 14.920 3.363 14.400 1.00 92.31 289 ALA A N 1
ATOM 2206 C CA . ALA A 1 289 ? 14.285 2.876 13.184 1.00 92.31 289 ALA A CA 1
ATOM 2207 C C . ALA A 1 289 ? 14.377 3.924 12.060 1.00 92.31 289 ALA A C 1
ATOM 2209 O O . ALA A 1 289 ? 14.885 3.624 10.989 1.00 92.31 289 ALA A O 1
ATOM 2210 N N . GLY A 1 290 ? 14.007 5.182 12.296 1.00 93.00 290 GLY A N 1
ATOM 2211 C CA . GLY A 1 290 ? 14.135 6.236 11.284 1.00 93.00 290 GLY A CA 1
ATOM 2212 C C . GLY A 1 290 ? 15.561 6.432 10.762 1.00 93.00 290 GLY A C 1
ATOM 2213 O O . GLY A 1 290 ? 15.784 6.501 9.553 1.00 93.00 290 GLY A O 1
ATOM 2214 N N . GLY A 1 291 ? 16.547 6.444 11.662 1.00 92.81 291 GLY A N 1
ATOM 2215 C CA . GLY A 1 291 ? 17.963 6.487 11.297 1.00 92.81 291 GLY A CA 1
ATOM 2216 C C . GLY A 1 291 ? 18.399 5.254 10.500 1.00 92.81 291 GLY A C 1
ATOM 2217 O O . GLY A 1 291 ? 19.055 5.392 9.471 1.00 92.81 291 GLY A O 1
ATOM 2218 N N . ALA A 1 292 ? 17.983 4.057 10.922 1.00 94.62 292 ALA A N 1
ATOM 2219 C CA . ALA A 1 292 ? 18.252 2.812 10.208 1.00 94.62 292 ALA A CA 1
ATOM 2220 C C . ALA A 1 292 ? 17.622 2.799 8.807 1.00 94.62 292 ALA A C 1
ATOM 2222 O O . ALA A 1 292 ? 18.246 2.293 7.879 1.00 94.62 292 ALA A O 1
ATOM 2223 N N . LEU A 1 293 ? 16.439 3.396 8.624 1.00 95.31 293 LEU A N 1
ATOM 2224 C CA . LEU A 1 293 ? 15.800 3.522 7.314 1.00 95.31 293 LEU A CA 1
ATOM 2225 C C . LEU A 1 293 ? 16.604 4.432 6.383 1.00 95.31 293 LEU A C 1
ATOM 2227 O O . LEU A 1 293 ? 16.859 4.062 5.241 1.00 95.31 293 LEU A O 1
ATOM 2231 N N . ILE A 1 294 ? 17.045 5.594 6.871 1.00 94.25 294 ILE A N 1
ATOM 2232 C CA . ILE A 1 294 ? 17.894 6.514 6.100 1.00 94.25 294 ILE A CA 1
ATOM 2233 C C . ILE A 1 294 ? 19.212 5.831 5.721 1.00 94.25 294 ILE A C 1
ATOM 2235 O O . ILE A 1 294 ? 19.618 5.872 4.560 1.00 94.25 294 ILE A O 1
ATOM 2239 N N . LEU A 1 295 ? 19.854 5.148 6.675 1.00 94.56 295 LEU A N 1
ATOM 2240 C CA . LEU A 1 295 ? 21.068 4.373 6.418 1.00 94.56 295 LEU A CA 1
ATOM 2241 C C . LEU A 1 295 ? 20.825 3.253 5.403 1.00 94.56 295 LEU A C 1
ATOM 2243 O O . LEU A 1 295 ? 21.669 3.038 4.540 1.00 94.56 295 LEU A O 1
ATOM 2247 N N . ALA A 1 296 ? 19.677 2.577 5.463 1.00 94.56 296 ALA A N 1
ATOM 2248 C CA . ALA A 1 296 ? 19.314 1.543 4.505 1.00 94.56 296 ALA A CA 1
ATOM 2249 C C . ALA A 1 296 ? 19.089 2.090 3.098 1.00 94.56 296 ALA A C 1
ATOM 2251 O O . ALA A 1 296 ? 19.578 1.504 2.133 1.00 94.56 296 ALA A O 1
ATOM 2252 N N . LEU A 1 297 ? 18.432 3.241 2.965 1.00 93.56 297 LEU A N 1
ATOM 2253 C CA . LEU A 1 297 ? 18.267 3.906 1.676 1.00 93.56 297 LEU A CA 1
ATOM 2254 C C . LEU A 1 297 ? 19.620 4.323 1.092 1.00 93.56 297 LEU A C 1
ATOM 2256 O O . LEU A 1 297 ? 19.941 3.921 -0.027 1.00 93.56 297 LEU A O 1
ATOM 2260 N N . SER A 1 298 ? 20.451 5.027 1.864 1.00 93.69 298 SER A N 1
ATOM 2261 C CA . SER A 1 298 ? 21.786 5.454 1.423 1.00 93.69 298 SER A CA 1
ATOM 2262 C C . SER A 1 298 ? 22.717 4.272 1.136 1.00 93.69 298 SER A C 1
ATOM 2264 O O . SER A 1 298 ? 23.435 4.274 0.140 1.00 93.69 298 SER A O 1
ATOM 2266 N N . GLY A 1 299 ? 22.691 3.236 1.976 1.00 91.50 299 GLY A N 1
ATOM 2267 C CA . GLY A 1 299 ? 23.452 2.003 1.779 1.00 91.50 299 GLY A CA 1
ATOM 2268 C C . GLY A 1 299 ? 23.014 1.268 0.516 1.00 91.50 299 GLY A C 1
ATOM 2269 O O . GLY A 1 299 ? 23.859 0.857 -0.276 1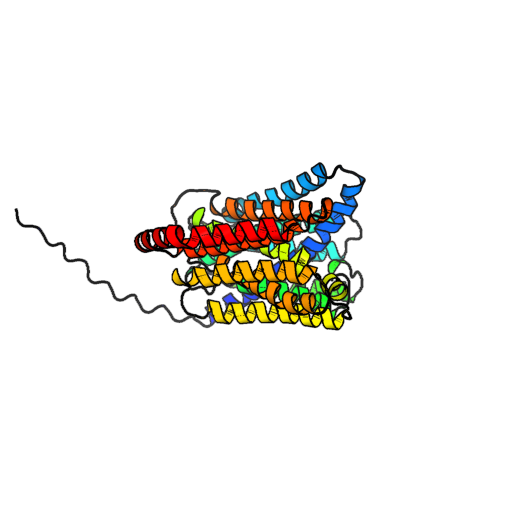.00 91.50 299 GLY A O 1
ATOM 2270 N N . SER A 1 300 ? 21.703 1.189 0.266 1.00 92.12 300 SER A N 1
ATOM 2271 C CA . SER A 1 300 ? 21.164 0.554 -0.939 1.00 92.12 300 SER A CA 1
ATOM 2272 C C . SER A 1 300 ? 21.576 1.243 -2.236 1.00 92.12 300 SER A C 1
ATOM 2274 O O . SER A 1 300 ? 21.688 0.584 -3.264 1.00 92.12 300 SER A O 1
ATOM 2276 N N . ALA A 1 301 ? 21.838 2.551 -2.207 1.00 90.25 301 ALA A N 1
ATOM 2277 C CA . ALA A 1 301 ? 22.287 3.298 -3.378 1.00 90.25 301 ALA A CA 1
ATOM 2278 C C . ALA A 1 301 ? 23.736 2.979 -3.788 1.00 90.25 301 ALA A C 1
ATOM 2280 O O . ALA A 1 301 ? 24.101 3.216 -4.934 1.00 90.25 301 ALA A O 1
ATOM 2281 N N . ARG A 1 302 ? 24.555 2.406 -2.893 1.00 92.38 302 ARG A N 1
ATOM 2282 C CA . ARG A 1 302 ? 25.963 2.072 -3.181 1.00 92.38 302 ARG A CA 1
ATOM 2283 C C . ARG A 1 302 ? 26.146 0.830 -4.063 1.00 92.38 302 ARG A C 1
ATOM 2285 O O . ARG A 1 302 ? 27.253 0.598 -4.535 1.00 92.38 302 ARG A O 1
ATOM 2292 N N . GLY A 1 303 ? 25.092 0.039 -4.273 1.00 93.94 303 GLY A N 1
ATOM 2293 C CA . GLY A 1 303 ? 25.159 -1.210 -5.037 1.00 93.94 303 GLY A CA 1
ATOM 2294 C C . GLY A 1 303 ? 25.899 -2.351 -4.322 1.00 93.94 303 GLY A C 1
ATOM 2295 O O . GLY A 1 303 ? 26.215 -2.284 -3.130 1.00 93.94 303 GLY A O 1
ATOM 2296 N N . GLY A 1 304 ? 26.133 -3.439 -5.054 1.00 96.12 304 GLY A N 1
ATOM 2297 C CA . GLY A 1 304 ? 26.773 -4.670 -4.594 1.00 96.12 304 GLY A CA 1
ATOM 2298 C C . GLY A 1 304 ? 26.072 -5.333 -3.404 1.00 96.12 304 GLY A C 1
ATOM 2299 O O . GLY A 1 304 ? 24.881 -5.145 -3.151 1.00 96.12 304 GLY A O 1
ATOM 2300 N N . TRP A 1 305 ? 26.842 -6.089 -2.618 1.00 96.31 305 TRP A N 1
ATOM 2301 C CA . TRP A 1 305 ? 26.350 -6.757 -1.405 1.00 96.31 305 TRP A CA 1
ATOM 2302 C C . TRP A 1 305 ? 25.845 -5.797 -0.327 1.00 96.31 305 TRP A C 1
ATOM 2304 O O . TRP A 1 305 ? 25.017 -6.186 0.494 1.00 96.31 305 TRP A O 1
ATOM 2314 N N . VAL A 1 306 ? 26.294 -4.537 -0.346 1.00 96.00 306 VAL A N 1
ATOM 2315 C CA . VAL A 1 306 ? 25.760 -3.497 0.541 1.00 96.00 306 VAL A CA 1
ATOM 2316 C C . VAL A 1 306 ? 24.278 -3.291 0.236 1.00 96.00 306 VAL A C 1
ATOM 2318 O O . VAL A 1 306 ? 23.458 -3.341 1.149 1.00 96.00 306 VAL A O 1
ATOM 2321 N N . ALA A 1 307 ? 23.898 -3.164 -1.038 1.00 94.25 307 ALA A N 1
ATOM 2322 C CA . ALA A 1 307 ? 22.492 -3.031 -1.398 1.00 94.25 307 ALA A CA 1
ATOM 2323 C C . ALA A 1 307 ? 21.653 -4.239 -0.983 1.00 94.25 307 ALA A C 1
ATOM 2325 O O . ALA A 1 307 ? 20.577 -4.062 -0.414 1.00 94.25 307 ALA A O 1
ATOM 2326 N N . VAL A 1 308 ? 22.187 -5.445 -1.169 1.00 95.75 308 VAL A N 1
ATOM 2327 C CA . VAL A 1 308 ? 21.527 -6.693 -0.765 1.00 95.75 308 VAL A CA 1
ATOM 2328 C C . VAL A 1 308 ? 21.291 -6.753 0.743 1.00 95.75 308 VAL A C 1
ATOM 2330 O O . VAL A 1 308 ? 20.193 -7.090 1.171 1.00 95.75 308 VAL A O 1
ATOM 2333 N N . ALA A 1 309 ? 22.282 -6.384 1.557 1.00 95.19 309 ALA A N 1
ATOM 2334 C CA . ALA A 1 309 ? 22.166 -6.428 3.014 1.00 95.19 309 ALA A CA 1
ATOM 2335 C C . ALA A 1 309 ? 21.216 -5.355 3.571 1.00 95.19 309 ALA A C 1
ATOM 2337 O O . ALA A 1 309 ? 20.450 -5.618 4.498 1.00 95.19 309 ALA A O 1
ATOM 2338 N N . PHE A 1 310 ? 21.247 -4.143 3.012 1.00 95.19 310 PHE A N 1
ATOM 2339 C CA . PHE A 1 310 ? 20.428 -3.033 3.499 1.00 95.19 310 PHE A CA 1
ATOM 2340 C C . PHE A 1 310 ? 18.975 -3.083 3.008 1.00 95.19 310 PHE A C 1
ATOM 2342 O O . PHE A 1 310 ? 18.118 -2.437 3.610 1.00 95.19 310 PHE A O 1
ATOM 2349 N N . TRP A 1 311 ? 18.658 -3.864 1.972 1.00 94.38 311 TRP A N 1
ATOM 2350 C CA . TRP A 1 311 ? 17.300 -3.946 1.431 1.00 94.38 311 TRP A CA 1
ATOM 2351 C C . TRP A 1 311 ? 16.278 -4.579 2.392 1.00 94.38 311 TRP A C 1
ATOM 2353 O O . TRP A 1 311 ? 15.286 -3.911 2.701 1.00 94.38 311 TRP A O 1
ATOM 2363 N N . PRO A 1 312 ? 16.505 -5.788 2.955 1.00 94.88 312 PRO A N 1
ATOM 2364 C CA . PRO A 1 312 ? 15.602 -6.373 3.945 1.00 94.88 312 PRO A CA 1
ATOM 2365 C C . PRO A 1 312 ? 15.468 -5.501 5.192 1.00 94.88 312 PRO A C 1
ATOM 2367 O O . PRO A 1 312 ? 14.381 -5.388 5.752 1.00 94.88 312 PRO A O 1
ATOM 2370 N N . VAL A 1 313 ? 16.565 -4.856 5.608 1.00 94.38 313 VAL A N 1
ATOM 2371 C CA . VAL A 1 313 ? 16.583 -3.946 6.760 1.00 94.38 313 VAL A CA 1
ATOM 2372 C C . VAL A 1 313 ? 15.703 -2.732 6.488 1.00 94.38 313 VAL A C 1
ATOM 2374 O O . VAL A 1 313 ? 14.832 -2.425 7.294 1.00 94.38 313 VAL A O 1
ATOM 2377 N N . GLY A 1 314 ? 15.882 -2.064 5.346 1.00 95.12 314 GLY A N 1
ATOM 2378 C CA . GLY A 1 314 ? 15.082 -0.901 4.973 1.00 95.12 314 GLY A CA 1
ATOM 2379 C C . GLY A 1 314 ? 13.596 -1.232 4.876 1.00 95.12 314 GLY A C 1
ATOM 2380 O O . GLY A 1 314 ? 12.773 -0.511 5.437 1.00 95.12 314 GLY A O 1
ATOM 2381 N N . GLN A 1 315 ? 13.253 -2.368 4.265 1.00 94.56 315 GLN A N 1
ATOM 2382 C CA . GLN A 1 315 ? 11.870 -2.828 4.171 1.00 94.56 315 GLN A CA 1
ATOM 2383 C C . GLN A 1 315 ? 11.260 -3.138 5.542 1.00 94.56 315 GLN A C 1
ATOM 2385 O O . GLN A 1 315 ? 10.155 -2.680 5.844 1.00 94.56 315 GLN A O 1
ATOM 2390 N N . ALA A 1 316 ? 11.988 -3.870 6.389 1.00 94.19 316 ALA A N 1
ATOM 2391 C CA . ALA A 1 316 ? 11.538 -4.193 7.734 1.00 94.19 316 ALA A CA 1
ATOM 2392 C C . ALA A 1 316 ? 11.328 -2.937 8.578 1.00 94.19 316 ALA A C 1
ATOM 2394 O O . ALA A 1 316 ? 10.293 -2.781 9.216 1.00 94.19 316 ALA A O 1
ATOM 2395 N N . VAL A 1 317 ? 12.272 -2.004 8.531 1.00 94.31 317 VAL A N 1
ATOM 2396 C CA . VAL A 1 317 ? 12.210 -0.756 9.285 1.00 94.31 317 VAL A CA 1
ATOM 2397 C C . VAL A 1 317 ? 11.100 0.168 8.771 1.00 94.31 317 VAL A C 1
ATOM 2399 O O . VAL A 1 317 ? 10.380 0.750 9.580 1.00 94.31 317 VAL A O 1
ATOM 2402 N N . ALA A 1 318 ? 10.904 0.285 7.454 1.00 95.19 318 ALA A N 1
ATOM 2403 C CA . ALA A 1 318 ? 9.807 1.070 6.888 1.00 95.19 318 ALA A CA 1
ATOM 2404 C C . ALA A 1 318 ? 8.440 0.516 7.322 1.00 95.19 318 ALA A C 1
ATOM 2406 O O . ALA A 1 318 ? 7.566 1.276 7.745 1.00 95.19 318 ALA A O 1
ATOM 2407 N N . PHE A 1 319 ? 8.278 -0.811 7.284 1.00 94.12 319 PHE A N 1
ATOM 2408 C CA . PHE A 1 319 ? 7.069 -1.462 7.776 1.00 94.12 319 PHE A CA 1
ATOM 2409 C C . PHE A 1 319 ? 6.873 -1.248 9.279 1.00 94.12 319 PHE A C 1
ATOM 2411 O O . PHE A 1 319 ? 5.775 -0.926 9.721 1.00 94.12 319 PHE A O 1
ATOM 2418 N N . LEU A 1 320 ? 7.939 -1.375 10.073 1.00 91.06 320 LEU A N 1
ATOM 2419 C CA . LEU A 1 320 ? 7.882 -1.092 11.501 1.00 91.06 320 LEU A CA 1
ATOM 2420 C C . LEU A 1 320 ? 7.372 0.324 11.753 1.00 91.06 320 LEU A C 1
ATOM 2422 O O . LEU A 1 320 ? 6.444 0.492 12.531 1.00 91.06 320 LEU A O 1
ATOM 2426 N N . LEU A 1 321 ? 7.916 1.336 11.073 1.00 92.00 321 LEU A N 1
ATOM 2427 C CA . LEU A 1 321 ? 7.493 2.727 11.250 1.00 92.00 321 LEU A CA 1
ATOM 2428 C C . LEU A 1 321 ? 6.018 2.949 10.888 1.00 92.00 321 LEU A C 1
ATOM 2430 O O . LEU A 1 321 ? 5.315 3.628 11.640 1.00 92.00 321 LEU A O 1
ATOM 2434 N N . VAL A 1 322 ? 5.517 2.366 9.790 1.00 92.06 322 VAL A N 1
ATOM 2435 C CA . VAL A 1 322 ? 4.085 2.481 9.457 1.00 92.06 322 VAL A CA 1
ATOM 2436 C C . VAL A 1 322 ? 3.222 1.707 10.449 1.00 92.06 322 VAL A C 1
ATOM 2438 O O . VAL A 1 322 ? 2.164 2.198 10.842 1.00 92.06 322 VAL A O 1
ATOM 2441 N N . ALA A 1 323 ? 3.683 0.547 10.921 1.00 88.56 323 ALA A N 1
ATOM 2442 C CA . ALA A 1 323 ? 3.006 -0.235 11.944 1.00 88.56 323 ALA A CA 1
ATOM 2443 C C . ALA A 1 323 ? 2.941 0.537 13.272 1.00 88.56 323 ALA A C 1
ATOM 2445 O O . ALA A 1 323 ? 1.868 0.637 13.857 1.00 88.56 323 ALA A O 1
ATOM 2446 N N . PHE A 1 324 ? 4.032 1.180 13.700 1.00 85.69 324 PHE A N 1
ATOM 2447 C CA . PHE A 1 324 ? 4.081 2.080 14.860 1.00 85.69 324 PHE A CA 1
ATOM 2448 C C . PHE A 1 324 ? 3.099 3.244 14.715 1.00 85.69 324 PHE A C 1
ATOM 2450 O O . PHE A 1 324 ? 2.333 3.538 15.633 1.00 85.69 324 PHE A O 1
ATOM 2457 N N . ALA A 1 325 ? 3.098 3.899 13.553 1.00 86.31 325 ALA A N 1
ATOM 2458 C CA . ALA A 1 325 ? 2.205 5.016 13.287 1.00 86.31 325 ALA A CA 1
ATOM 2459 C C . ALA A 1 325 ? 0.727 4.594 13.361 1.00 8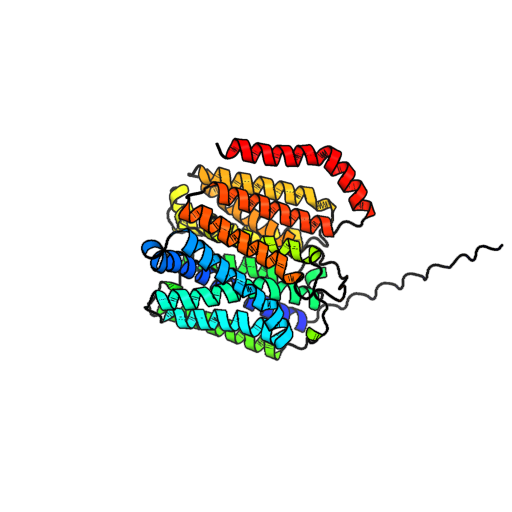6.31 325 ALA A C 1
ATOM 2461 O O . ALA A 1 325 ? -0.097 5.295 13.942 1.00 86.31 325 ALA A O 1
ATOM 2462 N N . SER A 1 326 ? 0.397 3.423 12.824 1.00 82.50 326 SER A N 1
ATOM 2463 C CA . SER A 1 326 ? -0.981 2.928 12.734 1.00 82.50 326 SER A CA 1
ATOM 2464 C C . SER A 1 326 ? -1.495 2.240 14.004 1.00 82.50 326 SER A C 1
ATOM 2466 O O . SER A 1 326 ? -2.704 2.114 14.176 1.00 82.50 326 SER A O 1
ATOM 2468 N N . SER A 1 327 ? -0.609 1.829 14.914 1.00 75.56 327 SER A N 1
ATOM 2469 C CA . SER A 1 327 ? -0.966 1.126 16.159 1.00 75.56 327 SER A CA 1
ATOM 2470 C C . SER A 1 327 ? -0.960 2.011 17.409 1.00 75.56 327 SER A C 1
ATOM 2472 O O . SER A 1 327 ? -1.325 1.540 18.488 1.00 75.56 327 SER A O 1
ATOM 2474 N N . GLY A 1 328 ? -0.567 3.287 17.291 1.00 66.00 328 GLY A N 1
ATOM 2475 C CA . GLY A 1 328 ? -0.589 4.232 18.408 1.00 66.00 328 GLY A CA 1
ATOM 2476 C C . GLY A 1 328 ? -1.977 4.306 19.063 1.00 66.00 328 GLY A C 1
ATOM 2477 O O . GLY A 1 328 ? -2.977 4.234 18.350 1.00 66.00 328 GLY A O 1
ATOM 2478 N N . PRO A 1 329 ? -2.077 4.452 20.401 1.00 56.44 329 PRO A N 1
ATOM 2479 C CA . PRO A 1 329 ? -3.337 4.478 21.125 1.00 56.44 329 PRO A CA 1
ATOM 2480 C C . PRO A 1 329 ? -4.219 5.574 20.554 1.00 56.44 329 PRO A C 1
ATOM 2482 O O . PRO A 1 329 ? -4.016 6.775 20.753 1.00 56.44 329 PRO A O 1
ATOM 2485 N N . LEU A 1 330 ? -5.214 5.112 19.811 1.00 53.25 330 LEU A N 1
ATOM 2486 C CA . LEU A 1 330 ? -6.251 5.917 19.212 1.00 53.25 330 LEU A CA 1
ATOM 2487 C C . LEU A 1 330 ? -7.071 6.445 20.383 1.00 53.25 330 LEU A C 1
ATOM 2489 O O . LEU A 1 330 ? -7.940 5.757 20.914 1.00 53.25 330 LEU A O 1
ATOM 2493 N N . LEU A 1 331 ? -6.680 7.624 20.877 1.00 47.56 331 LEU A N 1
ATOM 2494 C CA . LEU A 1 331 ? -7.244 8.226 22.076 1.00 47.56 331 LEU A CA 1
ATOM 2495 C C . LEU A 1 331 ? -8.767 8.239 21.951 1.00 47.56 331 LEU A C 1
ATOM 2497 O O . LEU A 1 331 ? -9.330 8.959 21.126 1.00 47.56 331 LEU A O 1
ATOM 2501 N N . ALA A 1 332 ? -9.409 7.447 22.810 1.00 45.50 332 ALA A N 1
ATOM 2502 C CA . ALA A 1 332 ? -10.848 7.244 22.917 1.00 45.50 332 ALA A CA 1
ATOM 2503 C C . ALA A 1 332 ? -11.584 8.482 23.461 1.00 45.50 332 ALA A C 1
ATOM 2505 O O . ALA A 1 332 ? -12.454 8.381 24.323 1.00 45.50 332 ALA A O 1
ATOM 2506 N N . SER A 1 333 ? -11.246 9.677 22.977 1.00 48.00 333 SER A N 1
ATOM 2507 C CA . SER A 1 333 ? -12.069 10.865 23.165 1.00 48.00 333 SER A CA 1
ATOM 2508 C C . SER A 1 333 ? -12.706 11.227 21.826 1.00 48.00 333 SER A C 1
ATOM 2510 O O . SER A 1 333 ? -12.243 12.162 21.163 1.00 48.00 333 SER A O 1
ATOM 2512 N N . PRO A 1 334 ? -13.754 10.492 21.396 1.00 52.69 334 PRO A N 1
ATOM 2513 C CA . PRO A 1 334 ? -14.617 10.964 20.330 1.00 52.69 334 PRO A CA 1
ATOM 2514 C C . PRO A 1 334 ? -15.192 12.300 20.795 1.00 52.69 334 PRO A C 1
ATOM 2516 O O . PRO A 1 334 ? -16.043 12.373 21.682 1.00 52.69 334 PRO A O 1
ATOM 2519 N N . ARG A 1 335 ? -14.667 13.395 20.244 1.00 53.16 335 ARG A N 1
ATOM 2520 C CA . ARG A 1 335 ? -15.294 14.700 20.406 1.00 53.16 335 ARG A CA 1
ATOM 2521 C C . ARG A 1 335 ? -16.307 14.834 19.283 1.00 53.16 335 ARG A C 1
ATOM 2523 O O . ARG A 1 335 ? -15.906 14.819 18.119 1.00 53.16 335 ARG A O 1
ATOM 2530 N N . PRO A 1 336 ? -17.598 14.994 19.597 1.00 48.44 336 PRO A N 1
ATOM 2531 C CA . PRO A 1 336 ? -18.586 15.202 18.564 1.00 48.44 336 PRO A CA 1
ATOM 2532 C C . PRO A 1 336 ? -18.278 16.534 17.876 1.00 48.44 336 PRO A C 1
ATOM 2534 O O . PRO A 1 336 ? -18.146 17.559 18.547 1.00 48.44 336 PRO A O 1
ATOM 2537 N N . ARG A 1 337 ? -18.233 16.495 16.537 1.00 54.47 337 ARG A N 1
ATOM 2538 C CA . ARG A 1 337 ? -18.229 17.611 15.566 1.00 54.47 337 ARG A CA 1
ATOM 2539 C C . ARG A 1 337 ? -16.875 17.898 14.902 1.00 54.47 337 ARG A C 1
ATOM 2541 O O . ARG A 1 337 ? -16.053 18.673 15.394 1.00 54.47 337 ARG A O 1
ATOM 2548 N N . GLY A 1 338 ? -16.718 17.345 13.697 1.00 61.03 338 GLY A N 1
ATOM 2549 C CA . GLY A 1 338 ? -15.772 17.816 12.689 1.00 61.03 338 GLY A CA 1
ATOM 2550 C C . GLY A 1 338 ? -15.759 16.931 11.442 1.00 61.03 338 GLY A C 1
ATOM 2551 O O . GLY A 1 338 ? -14.887 16.078 11.348 1.00 61.03 338 GLY A O 1
ATOM 2552 N N . ARG A 1 339 ? -16.649 17.234 10.479 1.00 66.31 339 ARG A N 1
ATOM 2553 C CA . ARG A 1 339 ? -17.050 16.427 9.295 1.00 66.31 339 ARG A CA 1
ATOM 2554 C C . ARG A 1 339 ? -15.933 15.928 8.353 1.00 66.31 339 ARG A C 1
ATOM 2556 O O . ARG A 1 339 ? -16.232 15.256 7.377 1.00 66.31 339 ARG A O 1
ATOM 2563 N N . TRP A 1 340 ? -14.681 16.295 8.608 1.00 74.75 340 TRP A N 1
ATOM 2564 C CA . TRP A 1 340 ? -13.546 16.157 7.686 1.00 74.75 340 TRP A CA 1
ATOM 2565 C C . TRP A 1 340 ? -12.210 15.880 8.387 1.00 74.75 340 TRP A C 1
ATOM 2567 O O . TRP A 1 340 ? -11.169 15.761 7.743 1.00 74.75 340 TRP A O 1
ATOM 2577 N N . ARG A 1 341 ? -12.212 15.807 9.724 1.00 79.25 341 ARG A N 1
ATOM 2578 C CA . ARG A 1 341 ? -10.974 15.783 10.515 1.00 79.25 341 ARG A CA 1
ATOM 2579 C C . ARG A 1 341 ? -10.172 14.504 10.314 1.00 79.25 341 ARG A C 1
ATOM 2581 O O . ARG A 1 341 ? -8.951 14.581 10.291 1.00 79.25 341 ARG A O 1
ATOM 2588 N N . GLY A 1 342 ? -10.850 13.372 10.135 1.00 75.75 342 GLY A N 1
ATOM 2589 C CA . GLY A 1 342 ? -10.189 12.089 9.918 1.00 75.75 342 GLY A CA 1
ATOM 2590 C C . GLY A 1 342 ? -9.549 11.938 8.536 1.00 75.75 342 GLY A C 1
ATOM 2591 O O . GLY A 1 342 ? -8.535 11.264 8.401 1.00 75.75 342 GLY A O 1
ATOM 2592 N N . THR A 1 343 ? -10.117 12.590 7.522 1.00 84.88 343 THR A N 1
ATOM 2593 C CA . THR A 1 343 ? -9.707 12.433 6.116 1.00 84.88 343 THR A CA 1
ATOM 2594 C C . THR A 1 343 ? -8.588 13.372 5.726 1.00 84.88 343 THR A C 1
ATOM 2596 O O . THR A 1 343 ? -7.739 12.984 4.933 1.00 84.88 343 THR A O 1
ATOM 2599 N N . LEU A 1 344 ? -8.547 14.578 6.305 1.00 88.62 344 LEU A N 1
ATOM 2600 C CA . LEU A 1 344 ? -7.536 15.574 5.957 1.00 88.62 344 LEU A CA 1
ATOM 2601 C C . LEU A 1 344 ? -6.099 15.034 6.088 1.00 88.62 344 LEU A C 1
ATOM 2603 O O . LEU A 1 344 ? -5.348 15.204 5.133 1.00 88.62 344 LEU A O 1
ATOM 2607 N N . PRO A 1 345 ? -5.687 14.361 7.183 1.00 88.00 345 PRO A N 1
ATOM 2608 C CA . PRO A 1 345 ? -4.332 13.833 7.255 1.00 88.00 345 PRO A CA 1
ATOM 2609 C C . PRO A 1 345 ? -4.072 12.767 6.200 1.00 88.00 345 PRO A C 1
ATOM 2611 O O . PRO A 1 345 ? -3.100 12.878 5.473 1.00 88.00 345 PRO A O 1
ATOM 2614 N N . VAL A 1 346 ? -4.961 11.785 6.041 1.00 86.00 346 VAL A N 1
ATOM 2615 C CA . VAL A 1 346 ? -4.782 10.730 5.028 1.00 86.00 346 VAL A CA 1
ATOM 2616 C C . VAL A 1 346 ? -4.649 11.332 3.626 1.00 86.00 346 VAL A C 1
ATOM 2618 O O . VAL A 1 346 ? -3.739 10.960 2.889 1.00 86.00 346 VAL A O 1
ATOM 2621 N N . PHE A 1 347 ? -5.463 12.342 3.307 1.00 90.06 347 PHE A N 1
ATOM 2622 C CA . PHE A 1 347 ? -5.341 13.126 2.080 1.00 90.06 347 PHE A CA 1
ATOM 2623 C C . PHE A 1 347 ? -3.982 13.807 1.941 1.00 90.06 347 PHE A C 1
ATOM 2625 O O . PHE A 1 347 ? -3.354 13.671 0.898 1.00 90.06 347 PHE A O 1
ATOM 2632 N N . LEU A 1 348 ? -3.491 14.489 2.978 1.00 90.62 348 LEU A N 1
ATOM 2633 C CA . LEU A 1 348 ? -2.154 15.090 2.951 1.00 90.62 348 LEU A CA 1
ATOM 2634 C C . LEU A 1 348 ? -1.052 14.032 2.771 1.00 90.62 348 LEU A C 1
ATOM 2636 O O . LEU A 1 348 ? -0.053 14.304 2.113 1.00 90.62 348 LEU A O 1
ATOM 2640 N N . GLY A 1 349 ? -1.232 12.830 3.325 1.00 89.75 349 GLY A N 1
ATOM 2641 C CA . GLY A 1 349 ? -0.320 11.703 3.135 1.00 89.75 349 GLY A CA 1
ATOM 2642 C C . GLY A 1 349 ? -0.262 11.256 1.676 1.00 89.75 349 GLY A C 1
ATOM 2643 O O . GLY A 1 349 ? 0.821 11.127 1.115 1.00 89.75 349 GLY A O 1
ATOM 2644 N N . TRP A 1 350 ? -1.413 11.075 1.032 1.00 91.06 350 TRP A N 1
ATOM 2645 C CA . TRP A 1 350 ? -1.480 10.712 -0.386 1.00 91.06 350 TRP A CA 1
ATOM 2646 C C . TRP A 1 350 ? -1.084 11.850 -1.330 1.00 91.06 350 TRP A C 1
ATOM 2648 O O . TRP A 1 350 ? -0.527 11.605 -2.396 1.00 91.06 350 TRP A O 1
ATOM 2658 N N . TRP A 1 351 ? -1.327 13.097 -0.935 1.00 91.94 351 TRP A N 1
ATOM 2659 C CA . TRP A 1 351 ? -0.797 14.260 -1.636 1.00 91.94 351 TRP A CA 1
ATOM 2660 C C . TRP A 1 351 ? 0.735 14.244 -1.602 1.00 91.94 351 TRP A C 1
ATOM 2662 O O . TRP A 1 351 ? 1.372 14.416 -2.638 1.00 91.94 351 TRP A O 1
ATOM 2672 N N . ALA A 1 352 ? 1.331 13.945 -0.440 1.00 90.75 352 ALA A N 1
ATOM 2673 C CA . ALA A 1 352 ? 2.773 13.762 -0.314 1.00 90.75 352 ALA A CA 1
ATOM 2674 C C . ALA A 1 352 ? 3.277 12.558 -1.128 1.00 90.75 352 ALA A C 1
ATOM 2676 O O . ALA A 1 352 ? 4.295 12.693 -1.795 1.00 90.75 352 ALA A O 1
ATOM 2677 N N . PHE A 1 353 ? 2.559 11.425 -1.139 1.00 91.19 353 PHE A N 1
ATOM 2678 C CA . PHE A 1 353 ? 2.851 10.284 -2.023 1.00 91.19 353 PHE A CA 1
ATOM 2679 C C . PHE A 1 353 ? 2.939 10.731 -3.485 1.00 91.19 353 PHE A C 1
ATOM 2681 O O . PHE A 1 353 ? 3.958 10.508 -4.126 1.00 91.19 353 PHE A O 1
ATOM 2688 N N . ALA A 1 354 ? 1.910 11.413 -3.997 1.00 88.88 354 ALA A N 1
ATOM 2689 C CA . ALA A 1 354 ? 1.863 11.841 -5.392 1.00 88.88 354 ALA A CA 1
ATOM 2690 C C . ALA A 1 354 ? 2.955 12.871 -5.722 1.00 88.88 354 ALA A C 1
ATOM 2692 O O . ALA A 1 354 ? 3.584 12.785 -6.773 1.00 88.88 354 ALA A O 1
ATOM 2693 N N . ALA A 1 355 ? 3.217 13.817 -4.816 1.00 89.81 355 ALA A N 1
ATOM 2694 C CA . ALA A 1 355 ? 4.276 14.807 -4.988 1.00 89.81 355 ALA A CA 1
ATOM 2695 C C . ALA A 1 355 ? 5.675 14.167 -5.007 1.00 89.81 355 ALA A C 1
ATOM 2697 O O . ALA A 1 355 ? 6.503 14.528 -5.841 1.00 89.81 355 ALA A O 1
ATOM 2698 N N . LEU A 1 356 ? 5.936 13.211 -4.110 1.00 90.56 356 LEU A N 1
ATOM 2699 C CA . LEU A 1 356 ? 7.211 12.492 -4.040 1.00 90.56 356 LEU A CA 1
ATOM 2700 C C . LEU A 1 356 ? 7.400 11.557 -5.233 1.00 90.56 356 LEU A C 1
ATOM 2702 O O . LEU A 1 356 ? 8.498 11.503 -5.775 1.00 90.56 356 LEU A O 1
ATOM 2706 N N . LEU A 1 357 ? 6.336 10.885 -5.672 1.00 87.94 357 LEU A N 1
ATOM 2707 C CA . LEU A 1 357 ? 6.337 10.075 -6.886 1.00 87.94 357 LEU A CA 1
ATOM 2708 C C . LEU A 1 357 ? 6.663 10.918 -8.114 1.00 87.94 357 LEU A C 1
ATOM 2710 O O . LEU A 1 357 ? 7.556 10.571 -8.876 1.00 87.94 357 LEU A O 1
ATOM 2714 N N . PHE A 1 358 ? 6.003 12.064 -8.270 1.00 85.81 358 PHE A N 1
ATOM 2715 C CA . PHE A 1 358 ? 6.305 12.978 -9.364 1.00 85.81 358 PHE A CA 1
ATOM 2716 C C . PHE A 1 358 ? 7.755 13.477 -9.308 1.00 85.81 358 PHE A C 1
ATOM 2718 O O . PHE A 1 358 ? 8.430 13.516 -10.332 1.00 85.81 358 PHE A O 1
ATOM 2725 N N . ALA A 1 359 ? 8.264 13.827 -8.123 1.00 87.06 359 ALA A N 1
ATOM 2726 C CA . ALA A 1 359 ? 9.665 14.209 -7.968 1.00 87.06 359 ALA A CA 1
ATOM 2727 C C . ALA A 1 359 ? 10.614 13.062 -8.369 1.00 87.06 359 ALA A C 1
ATOM 2729 O O . ALA A 1 359 ? 11.566 13.289 -9.114 1.00 87.06 359 ALA A O 1
ATOM 2730 N N . ALA A 1 360 ? 10.351 11.836 -7.911 1.00 87.31 360 ALA A N 1
ATOM 2731 C CA . ALA A 1 360 ? 11.178 10.671 -8.210 1.00 87.31 360 ALA A CA 1
ATOM 2732 C C . ALA A 1 360 ? 11.190 10.344 -9.711 1.00 87.31 360 ALA A C 1
ATOM 2734 O O . ALA A 1 360 ? 12.262 10.295 -10.309 1.00 87.31 360 ALA A O 1
ATOM 2735 N N . GLU A 1 361 ? 10.012 10.201 -10.318 1.00 83.38 361 GLU A N 1
ATOM 2736 C CA . GLU A 1 361 ? 9.854 9.709 -11.691 1.00 83.38 361 GLU A CA 1
ATOM 2737 C C . GLU A 1 361 ? 10.143 10.780 -12.746 1.00 83.38 361 GLU A C 1
ATOM 2739 O O . GLU A 1 361 ? 10.801 10.521 -13.750 1.00 83.38 361 GLU A O 1
ATOM 2744 N N . VAL A 1 362 ? 9.688 12.017 -12.526 1.00 78.44 362 VAL A N 1
ATOM 2745 C CA . VAL A 1 362 ? 9.811 13.079 -13.539 1.00 78.44 362 VAL A CA 1
ATOM 2746 C C . VAL A 1 362 ? 11.110 13.860 -13.391 1.00 78.44 362 VAL A C 1
ATOM 2748 O O . VAL A 1 362 ? 11.675 14.306 -14.387 1.00 78.44 362 VAL A O 1
ATOM 2751 N N . GLN A 1 363 ? 11.597 14.050 -12.162 1.00 78.88 363 GLN A N 1
ATOM 2752 C CA . GLN A 1 363 ? 12.809 14.839 -11.912 1.00 78.88 363 GLN A CA 1
ATOM 2753 C C . GLN A 1 363 ? 14.041 13.969 -11.641 1.00 78.88 363 GLN A C 1
ATOM 2755 O O . GLN A 1 363 ? 15.129 14.516 -11.463 1.00 78.88 363 GLN A O 1
ATOM 2760 N N . GLY A 1 364 ? 13.896 12.639 -11.563 1.00 83.12 364 GLY A N 1
ATOM 2761 C CA . GLY A 1 364 ? 14.987 11.749 -11.155 1.00 83.12 364 GLY A CA 1
ATOM 2762 C C . GLY A 1 364 ? 15.466 12.030 -9.727 1.00 83.12 364 GLY A C 1
ATOM 2763 O O . GLY A 1 364 ? 16.637 11.821 -9.400 1.00 83.12 364 GLY A O 1
ATOM 2764 N N . ALA A 1 365 ? 14.594 12.575 -8.872 1.00 85.25 365 ALA A N 1
ATOM 2765 C CA . ALA A 1 365 ? 14.964 13.079 -7.560 1.00 85.25 365 ALA A CA 1
ATOM 2766 C C . ALA A 1 365 ? 15.228 11.944 -6.560 1.00 85.25 365 ALA A C 1
ATOM 2768 O O . ALA A 1 365 ? 14.348 11.555 -5.791 1.00 85.25 365 ALA A O 1
ATOM 2769 N N . ALA A 1 366 ? 16.473 11.466 -6.485 1.00 86.00 366 ALA A N 1
ATOM 2770 C CA . ALA A 1 366 ? 16.878 10.459 -5.497 1.00 86.00 366 ALA A CA 1
ATOM 2771 C C . ALA A 1 366 ? 16.553 10.871 -4.043 1.00 86.00 366 ALA A C 1
ATOM 2773 O O . ALA A 1 366 ? 16.248 10.012 -3.211 1.00 86.00 366 ALA A O 1
ATOM 2774 N N . TRP A 1 367 ? 16.543 12.181 -3.753 1.00 90.62 367 TRP A N 1
ATOM 2775 C CA . TRP A 1 367 ? 16.192 12.738 -2.442 1.00 90.62 367 TRP A CA 1
ATOM 2776 C C . TRP A 1 367 ? 14.746 12.443 -2.013 1.00 90.62 367 TRP A C 1
ATOM 2778 O O . TRP A 1 367 ? 14.461 12.473 -0.814 1.00 90.62 367 TRP A O 1
ATOM 2788 N N . ALA A 1 368 ? 13.836 12.127 -2.945 1.00 91.19 368 ALA A N 1
ATOM 2789 C CA . ALA A 1 368 ? 12.437 11.827 -2.637 1.00 91.19 368 ALA A CA 1
ATOM 2790 C C . ALA A 1 368 ? 12.305 10.615 -1.697 1.00 91.19 368 ALA A C 1
ATOM 2792 O O . ALA A 1 368 ? 11.498 10.632 -0.766 1.00 91.19 368 ALA A O 1
ATOM 2793 N N . ASN A 1 369 ? 13.170 9.607 -1.859 1.00 91.31 369 ASN A N 1
ATOM 2794 C CA . ASN A 1 369 ? 13.234 8.444 -0.969 1.00 91.31 369 ASN A CA 1
ATOM 2795 C C . ASN A 1 369 ? 13.618 8.843 0.464 1.00 91.31 369 ASN A C 1
ATOM 2797 O O . ASN A 1 369 ? 12.973 8.431 1.431 1.00 91.31 369 ASN A O 1
ATOM 2801 N N . HIS A 1 370 ? 14.639 9.689 0.621 1.00 92.25 370 HIS A N 1
ATOM 2802 C CA . HIS A 1 370 ? 15.057 10.190 1.933 1.00 92.25 370 HIS A CA 1
ATOM 2803 C C . HIS A 1 370 ? 13.984 11.076 2.565 1.00 92.25 370 HIS A C 1
ATOM 2805 O O . HIS A 1 370 ? 13.691 10.919 3.749 1.00 92.25 370 HIS A O 1
ATOM 2811 N N . ALA A 1 371 ? 13.339 11.948 1.786 1.00 92.31 371 ALA A N 1
ATOM 2812 C CA . ALA A 1 371 ? 12.229 12.768 2.262 1.00 92.31 371 ALA A CA 1
ATOM 2813 C C . ALA A 1 371 ? 11.063 11.905 2.774 1.00 92.31 371 ALA A C 1
ATOM 2815 O O . ALA A 1 371 ? 10.555 12.150 3.871 1.00 92.31 371 ALA A O 1
ATOM 2816 N N . ALA A 1 372 ? 10.691 10.849 2.042 1.00 91.25 372 ALA A N 1
ATOM 2817 C CA . ALA A 1 372 ? 9.673 9.900 2.481 1.00 91.25 372 ALA A CA 1
ATOM 2818 C C . ALA A 1 372 ? 10.051 9.211 3.800 1.00 91.25 372 ALA A C 1
ATOM 2820 O O . ALA A 1 372 ? 9.221 9.131 4.705 1.00 91.25 372 ALA A O 1
ATOM 2821 N N . ALA A 1 373 ? 11.304 8.768 3.953 1.00 91.62 373 ALA A N 1
ATOM 2822 C CA . ALA A 1 373 ? 11.789 8.142 5.184 1.00 91.62 373 ALA A CA 1
ATOM 2823 C C . ALA A 1 373 ? 11.739 9.084 6.398 1.00 91.62 373 ALA A C 1
ATOM 2825 O O . ALA A 1 373 ? 11.326 8.680 7.490 1.00 91.62 373 ALA A O 1
ATOM 2826 N N . VAL A 1 374 ? 12.117 10.351 6.215 1.00 91.44 374 VAL A N 1
ATOM 2827 C CA . VAL A 1 374 ? 12.051 11.381 7.264 1.00 91.44 374 VAL A CA 1
ATOM 2828 C C . VAL A 1 374 ? 10.603 11.636 7.664 1.00 91.44 374 VAL A C 1
ATOM 2830 O O . VAL A 1 374 ? 10.288 11.623 8.855 1.00 91.44 374 VAL A O 1
ATOM 2833 N N . LEU A 1 375 ? 9.709 11.825 6.690 1.00 91.31 375 LEU A N 1
ATOM 2834 C CA . LEU A 1 375 ? 8.289 12.048 6.956 1.00 91.31 375 LEU A CA 1
ATOM 2835 C C . LEU A 1 375 ? 7.655 10.833 7.646 1.00 91.31 375 LEU A C 1
ATOM 2837 O O . LEU A 1 375 ? 6.932 10.993 8.627 1.00 91.31 375 LEU A O 1
ATOM 2841 N N . LEU A 1 376 ? 7.972 9.617 7.199 1.00 90.19 376 LEU A N 1
ATOM 2842 C CA . LEU A 1 376 ? 7.500 8.377 7.813 1.00 90.19 376 LEU A CA 1
ATOM 2843 C C . LEU A 1 376 ? 7.952 8.268 9.280 1.00 90.19 376 LEU A C 1
ATOM 2845 O O . LEU A 1 376 ? 7.142 7.983 10.164 1.00 90.19 376 LEU A O 1
ATOM 2849 N N . THR A 1 377 ? 9.220 8.584 9.557 1.00 88.88 377 THR A N 1
ATOM 2850 C CA . THR A 1 377 ? 9.767 8.641 10.923 1.00 88.88 377 THR A CA 1
ATOM 2851 C C . THR A 1 377 ? 9.044 9.685 11.771 1.00 88.88 377 THR A C 1
ATOM 2853 O O . THR A 1 377 ? 8.664 9.415 12.911 1.00 88.88 377 THR A O 1
ATOM 2856 N N . PHE A 1 378 ? 8.818 10.878 11.217 1.00 90.19 378 PHE A N 1
ATOM 2857 C CA . PHE A 1 378 ? 8.110 11.958 11.897 1.00 90.19 378 PHE A CA 1
ATOM 2858 C C . PHE A 1 378 ? 6.696 11.536 12.319 1.00 90.19 378 PHE A C 1
ATOM 2860 O O . PHE A 1 378 ? 6.310 11.758 13.469 1.00 90.19 378 PHE A O 1
ATOM 2867 N N . TRP A 1 379 ? 5.938 10.881 11.436 1.00 87.56 379 TRP A N 1
ATOM 2868 C CA . TRP A 1 379 ? 4.576 10.435 11.749 1.00 87.56 379 TRP A CA 1
ATOM 2869 C C . TRP A 1 379 ? 4.536 9.286 12.761 1.00 87.56 379 TRP A C 1
ATOM 2871 O O . TRP A 1 379 ? 3.657 9.272 13.626 1.00 87.56 379 TRP A O 1
ATOM 2881 N N . ALA A 1 380 ? 5.521 8.386 12.742 1.00 84.50 380 ALA A N 1
ATOM 2882 C CA . ALA A 1 380 ? 5.675 7.368 13.781 1.00 84.50 380 ALA A CA 1
ATOM 2883 C C . ALA A 1 380 ? 5.970 7.995 15.161 1.00 84.50 380 ALA A C 1
ATOM 2885 O O . ALA A 1 380 ? 5.345 7.635 16.160 1.00 84.50 380 ALA A O 1
ATOM 2886 N N . LEU A 1 381 ? 6.851 9.003 15.231 1.00 84.44 381 LEU A N 1
ATOM 2887 C CA . LEU A 1 381 ? 7.111 9.746 16.475 1.00 84.44 381 LEU A CA 1
ATOM 2888 C C . LEU A 1 381 ? 5.879 10.513 16.952 1.00 84.44 381 LEU A C 1
ATOM 2890 O O . LEU A 1 381 ? 5.623 10.606 18.157 1.00 84.44 381 LEU A O 1
ATOM 2894 N N . TRP A 1 382 ? 5.112 11.072 16.014 1.00 82.75 382 TRP A N 1
ATOM 2895 C CA . TRP A 1 382 ? 3.865 11.752 16.325 1.00 82.75 382 TRP A CA 1
ATOM 2896 C C . TRP A 1 382 ? 2.880 10.806 17.012 1.00 82.75 382 TRP A C 1
ATOM 2898 O O . TRP A 1 382 ? 2.317 11.179 18.040 1.00 82.75 382 TRP A O 1
ATOM 2908 N N . ALA A 1 383 ? 2.725 9.577 16.511 1.00 80.06 383 ALA A N 1
ATOM 2909 C CA . ALA A 1 383 ? 1.869 8.561 17.123 1.00 80.06 383 ALA A CA 1
ATOM 2910 C C . ALA A 1 383 ? 2.263 8.274 18.580 1.00 80.06 383 ALA A C 1
ATOM 2912 O O . ALA A 1 383 ? 1.404 8.284 19.463 1.00 80.06 383 ALA A O 1
ATOM 2913 N N . ILE A 1 384 ? 3.567 8.139 18.858 1.00 75.00 384 ILE A N 1
ATOM 2914 C CA . ILE A 1 384 ? 4.079 7.932 20.223 1.00 75.00 384 ILE A CA 1
ATOM 2915 C C . ILE A 1 384 ? 3.766 9.130 21.126 1.00 75.00 384 ILE A C 1
ATOM 2917 O O . ILE A 1 384 ? 3.391 8.981 22.290 1.00 75.00 384 ILE A O 1
ATOM 2921 N N . ARG A 1 385 ? 3.876 10.353 20.597 1.00 72.38 385 ARG A N 1
ATOM 2922 C CA . ARG A 1 385 ? 3.584 11.569 21.365 1.00 72.38 385 ARG A CA 1
ATOM 2923 C C . ARG A 1 385 ? 2.128 11.637 21.832 1.00 72.38 385 ARG A C 1
ATOM 2925 O O . ARG A 1 385 ? 1.874 12.236 22.876 1.00 72.38 385 ARG A O 1
ATOM 2932 N N . LEU A 1 386 ? 1.185 11.041 21.104 1.00 62.75 386 LEU A N 1
ATOM 2933 C CA . LEU A 1 386 ? -0.225 11.005 21.509 1.00 62.75 386 LEU A CA 1
ATOM 2934 C C . LEU A 1 386 ? -0.480 10.096 22.715 1.00 62.75 386 LEU A C 1
ATOM 2936 O O . LEU A 1 386 ? -1.467 10.295 23.418 1.00 62.75 386 LEU A O 1
ATOM 2940 N N . VAL A 1 387 ? 0.431 9.166 23.007 1.00 57.19 387 VAL A N 1
ATOM 2941 C CA . VAL A 1 387 ? 0.357 8.272 24.175 1.00 57.19 387 VAL A CA 1
ATOM 2942 C C . VAL A 1 387 ? 0.703 9.009 25.471 1.00 57.19 387 VAL A C 1
ATOM 2944 O O . VAL A 1 387 ? 0.272 8.623 26.554 1.00 57.19 387 VAL A O 1
ATOM 2947 N N . LEU A 1 388 ? 1.488 10.089 25.387 1.00 57.88 388 LEU A N 1
ATOM 2948 C CA . LEU A 1 388 ? 2.029 10.783 26.553 1.00 57.88 388 LEU A CA 1
ATOM 2949 C C . LEU A 1 388 ? 0.936 11.542 27.332 1.00 57.88 388 LEU A C 1
ATOM 2951 O O . LEU A 1 388 ? 0.414 12.544 26.831 1.00 57.88 388 LEU A O 1
ATOM 2955 N N . PRO A 1 389 ? 0.652 11.196 28.605 1.00 58.25 389 PRO A N 1
ATOM 2956 C CA . PRO A 1 389 ? -0.178 12.044 29.452 1.00 58.25 389 PRO A CA 1
ATOM 2957 C C . PRO A 1 389 ? 0.474 13.427 29.607 1.00 58.25 389 PRO A C 1
ATOM 2959 O O . PRO A 1 389 ? 1.697 13.552 29.685 1.00 58.25 389 PRO A O 1
ATOM 2962 N N . GLY A 1 390 ? -0.330 14.493 29.688 1.00 58.72 390 GLY A N 1
ATOM 2963 C CA . GLY A 1 390 ? 0.152 15.887 29.641 1.00 58.72 390 GLY A CA 1
ATOM 2964 C C . GLY A 1 390 ? 1.193 16.289 30.706 1.00 58.72 390 GLY A C 1
ATOM 2965 O O . GLY A 1 390 ? 1.836 17.334 30.581 1.00 58.72 390 GLY A O 1
ATOM 2966 N N . GLN A 1 391 ? 1.394 15.482 31.754 1.00 51.47 391 GLN A N 1
ATOM 2967 C CA . GLN A 1 391 ? 2.504 15.637 32.705 1.00 51.47 391 GLN A CA 1
ATOM 2968 C C . GLN A 1 391 ? 3.807 14.986 32.207 1.00 51.47 391 GLN A C 1
ATOM 2970 O O . GLN A 1 391 ? 4.856 15.629 32.247 1.00 51.47 391 GLN A O 1
ATOM 2975 N N . ALA A 1 392 ? 3.743 13.775 31.647 1.00 55.72 392 ALA A N 1
ATOM 2976 C CA . ALA A 1 392 ? 4.881 13.124 31.000 1.00 55.72 392 ALA A CA 1
ATOM 2977 C C . ALA A 1 392 ? 5.333 13.906 29.759 1.00 55.72 392 ALA A C 1
ATOM 2979 O O . ALA A 1 392 ? 6.527 14.054 29.524 1.00 55.72 392 ALA A O 1
ATOM 2980 N N . LEU A 1 393 ? 4.397 14.521 29.029 1.00 56.72 393 LEU A N 1
ATOM 2981 C CA . LEU A 1 393 ? 4.699 15.362 27.870 1.00 56.72 393 LEU A CA 1
ATOM 2982 C C . LEU A 1 393 ? 5.516 16.609 28.252 1.00 56.72 393 LEU A C 1
ATOM 2984 O O . LEU A 1 393 ? 6.347 17.045 27.468 1.00 56.72 393 LEU A O 1
ATOM 2988 N N . ARG A 1 394 ? 5.356 17.157 29.467 1.00 62.91 394 ARG A N 1
ATOM 2989 C CA . ARG A 1 394 ? 6.196 18.264 29.972 1.00 62.91 394 ARG A CA 1
ATOM 2990 C C . ARG A 1 394 ? 7.614 17.807 30.322 1.00 62.91 394 ARG A C 1
ATOM 2992 O O . ARG A 1 394 ? 8.570 18.496 29.975 1.00 62.91 394 ARG A O 1
ATOM 2999 N N . LEU A 1 395 ? 7.751 16.638 30.947 1.00 58.38 395 LEU A N 1
ATOM 3000 C CA . LEU A 1 395 ? 9.043 16.019 31.271 1.00 58.38 395 LEU A CA 1
ATOM 3001 C C . LEU A 1 395 ? 9.813 15.592 30.015 1.00 58.38 395 LEU A C 1
ATOM 3003 O O . LEU A 1 395 ? 10.999 15.889 29.885 1.00 58.38 395 LEU A O 1
ATOM 3007 N N . VAL A 1 396 ? 9.127 14.955 29.067 1.00 55.59 396 VAL A N 1
ATOM 3008 C CA . VAL A 1 396 ? 9.681 14.564 27.770 1.00 55.59 396 VAL A CA 1
ATOM 3009 C C . VAL A 1 396 ? 9.983 15.790 26.923 1.00 55.59 396 VAL A C 1
ATOM 3011 O O . VAL A 1 396 ? 11.052 15.835 26.340 1.00 55.59 396 VAL A O 1
ATOM 3014 N N . ARG A 1 397 ? 9.139 16.832 26.908 1.00 59.09 397 ARG A N 1
ATOM 3015 C CA . ARG A 1 397 ? 9.452 18.090 26.207 1.00 59.09 397 ARG A CA 1
ATOM 3016 C C . ARG A 1 397 ? 10.701 18.757 26.777 1.00 59.09 397 ARG A C 1
ATOM 3018 O O . ARG A 1 397 ? 11.510 19.225 25.994 1.00 59.09 397 ARG A O 1
ATOM 3025 N N . ARG A 1 398 ? 10.899 18.751 28.099 1.00 62.56 398 ARG A N 1
ATOM 3026 C CA . ARG A 1 398 ? 12.124 19.270 28.727 1.00 62.56 398 ARG A CA 1
ATOM 3027 C C . ARG A 1 398 ? 13.352 18.439 28.330 1.00 62.56 398 ARG A C 1
ATOM 3029 O O . ARG A 1 398 ? 14.322 18.998 27.841 1.00 62.56 398 ARG A O 1
ATOM 3036 N N . ARG A 1 399 ? 13.262 17.104 28.401 1.00 61.34 399 ARG A N 1
ATOM 3037 C CA . ARG A 1 399 ? 14.355 16.193 28.003 1.00 61.34 399 ARG A CA 1
ATOM 3038 C C . ARG A 1 399 ? 14.642 16.181 26.495 1.00 61.34 399 ARG A C 1
ATOM 3040 O O . ARG A 1 399 ? 15.797 16.070 26.113 1.00 61.34 399 ARG A O 1
ATOM 3047 N N . LEU A 1 400 ? 13.630 16.299 25.635 1.00 55.31 400 LEU A N 1
ATOM 3048 C CA . LEU A 1 400 ? 13.774 16.412 24.177 1.00 55.31 400 LEU A CA 1
ATOM 3049 C C . LEU A 1 400 ? 14.290 17.790 23.769 1.00 55.31 400 LEU A C 1
ATOM 3051 O O . LEU A 1 400 ? 15.028 17.885 22.801 1.00 55.31 400 LEU A O 1
ATOM 3055 N N . TRP A 1 401 ? 13.956 18.858 24.488 1.00 55.38 401 TRP A N 1
ATOM 3056 C CA . TRP A 1 401 ? 14.566 20.162 24.226 1.00 55.38 401 TRP A CA 1
ATOM 3057 C C . TRP A 1 401 ?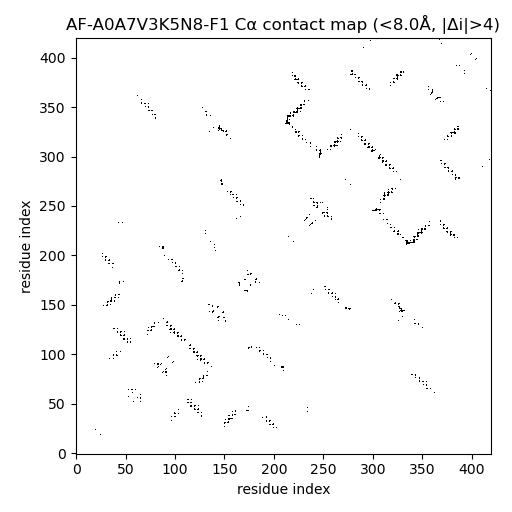 16.039 20.176 24.653 1.00 55.38 401 TRP A C 1
ATOM 3059 O O . TRP A 1 401 ? 16.876 20.725 23.949 1.00 55.38 401 TRP A O 1
ATOM 3069 N N . GLU A 1 402 ? 16.369 19.499 25.757 1.00 56.91 402 GLU A N 1
ATOM 3070 C CA . GLU A 1 402 ? 17.740 19.386 26.270 1.00 56.91 402 GLU A CA 1
ATOM 3071 C C . GLU A 1 402 ? 18.606 18.365 25.495 1.00 56.91 402 GLU A C 1
ATOM 3073 O O . GLU A 1 402 ? 19.816 18.545 25.414 1.00 56.91 402 GLU A O 1
ATOM 3078 N N . ARG A 1 403 ? 18.026 17.299 24.912 1.00 54.09 403 ARG A N 1
ATOM 3079 C CA . ARG A 1 403 ? 18.773 16.217 24.216 1.00 54.09 403 ARG A CA 1
ATOM 3080 C C . ARG A 1 403 ? 18.356 15.970 22.761 1.00 54.09 403 ARG A C 1
ATOM 3082 O O . ARG A 1 403 ? 19.177 15.594 21.932 1.00 54.09 403 ARG A O 1
ATOM 3089 N N . GLY A 1 404 ? 17.082 16.161 22.440 1.00 45.62 404 GLY A N 1
ATOM 3090 C CA . GLY A 1 404 ? 16.491 15.903 21.120 1.00 45.62 404 GLY A CA 1
ATOM 3091 C C . GLY A 1 404 ? 16.707 17.023 20.100 1.00 45.62 404 GLY A C 1
ATOM 3092 O O . GLY A 1 404 ? 16.729 16.736 18.910 1.00 45.62 404 GLY A O 1
ATOM 3093 N N . GLY A 1 405 ? 16.951 18.268 20.529 1.00 52.62 405 GLY A N 1
ATOM 3094 C CA . GLY A 1 405 ? 17.379 19.349 19.629 1.00 52.62 405 GLY A CA 1
ATOM 3095 C C . GLY A 1 405 ? 18.685 19.011 18.902 1.00 52.62 405 GLY A C 1
ATOM 3096 O O . GLY A 1 405 ? 18.798 19.234 17.700 1.00 52.62 405 GLY A O 1
ATOM 3097 N N . ALA A 1 406 ? 19.621 18.359 19.600 1.00 52.44 406 ALA A N 1
ATOM 3098 C CA . ALA A 1 406 ? 20.847 17.839 19.006 1.00 52.44 406 ALA A CA 1
ATOM 3099 C C . ALA A 1 406 ? 20.578 16.641 18.079 1.00 52.44 406 ALA A C 1
ATOM 3101 O O . ALA A 1 406 ? 21.117 16.602 16.984 1.00 52.44 406 ALA A O 1
ATOM 3102 N N . ALA A 1 407 ? 19.706 15.697 18.453 1.00 49.38 407 ALA A N 1
ATOM 3103 C CA . ALA A 1 407 ? 19.393 14.532 17.613 1.00 49.38 407 ALA A CA 1
ATOM 3104 C C . ALA A 1 407 ? 18.625 14.896 16.325 1.00 49.38 407 ALA A C 1
ATOM 3106 O O . ALA A 1 407 ? 18.956 14.390 15.256 1.00 49.38 407 ALA A O 1
ATOM 3107 N N . CYS A 1 408 ? 17.646 15.807 16.396 1.00 47.78 408 CYS A N 1
ATOM 3108 C CA . CYS A 1 408 ? 16.980 16.362 15.213 1.00 47.78 408 CYS A CA 1
ATOM 3109 C C . CYS A 1 408 ? 17.941 17.211 14.374 1.00 47.78 408 CYS A C 1
ATOM 3111 O O . CYS A 1 408 ? 17.892 17.131 13.151 1.00 47.78 408 CYS A O 1
ATOM 3113 N N . GLY A 1 409 ? 18.830 17.981 15.014 1.00 52.75 409 GLY A N 1
ATOM 3114 C CA . GLY A 1 409 ? 19.895 18.719 14.335 1.00 52.75 409 GLY A CA 1
ATOM 3115 C C . GLY A 1 409 ? 20.879 17.799 13.611 1.00 52.75 409 GLY A C 1
ATOM 3116 O O . GLY A 1 409 ? 21.259 18.095 12.488 1.00 52.75 409 GLY A O 1
ATOM 3117 N N . VAL A 1 410 ? 21.222 16.648 14.195 1.00 54.69 410 VAL A N 1
ATOM 3118 C CA . VAL A 1 410 ? 22.068 15.620 13.570 1.00 54.69 410 VAL A CA 1
ATOM 3119 C C . VAL A 1 410 ? 21.334 14.914 12.432 1.00 54.69 410 VAL A C 1
ATOM 3121 O O . VAL A 1 410 ? 21.925 14.732 11.380 1.00 54.69 410 VAL A O 1
ATOM 3124 N N . LEU A 1 411 ? 20.050 14.571 12.575 1.00 48.44 411 LEU A N 1
ATOM 3125 C CA . LEU A 1 411 ? 19.248 14.005 11.478 1.00 48.44 411 LEU A CA 1
ATOM 3126 C C . LEU A 1 411 ? 19.116 14.981 10.298 1.00 48.44 411 LEU A C 1
ATOM 3128 O O . LEU A 1 411 ? 19.301 14.579 9.153 1.00 48.44 411 LEU A O 1
ATOM 3132 N N . LEU A 1 412 ? 18.865 16.266 10.573 1.00 47.62 412 LEU A N 1
ATOM 3133 C CA . LEU A 1 412 ? 18.864 17.331 9.564 1.00 47.62 412 LEU A CA 1
ATOM 3134 C C . LEU A 1 412 ? 20.254 17.554 8.954 1.00 47.62 412 LEU A C 1
ATOM 3136 O O . LEU A 1 412 ? 20.360 17.715 7.745 1.00 47.62 412 LEU A O 1
ATOM 3140 N N . ALA A 1 413 ? 21.326 17.505 9.745 1.00 51.09 413 ALA A N 1
ATOM 3141 C CA . ALA A 1 413 ? 22.693 17.632 9.242 1.00 51.09 413 ALA A CA 1
ATOM 3142 C C . ALA A 1 413 ? 23.115 16.423 8.390 1.00 51.09 413 ALA A C 1
ATOM 3144 O O . ALA A 1 413 ? 23.746 16.601 7.356 1.00 51.09 413 ALA A O 1
ATOM 3145 N N . VAL A 1 414 ? 22.721 15.202 8.764 1.00 52.53 414 VAL A N 1
ATOM 3146 C CA . VAL A 1 414 ? 22.942 13.982 7.969 1.00 52.53 414 VAL A CA 1
ATOM 3147 C C . VAL A 1 414 ? 22.160 14.038 6.653 1.00 52.53 414 VAL A C 1
ATOM 3149 O O . VAL A 1 414 ? 22.678 13.597 5.634 1.00 52.53 414 VAL A O 1
ATOM 3152 N N . LEU A 1 415 ? 20.961 14.633 6.638 1.00 46.88 415 LEU A N 1
ATOM 3153 C CA . LEU A 1 415 ? 20.217 14.907 5.402 1.00 46.88 415 LEU A CA 1
ATOM 3154 C C . LEU A 1 415 ? 20.915 15.939 4.510 1.00 46.88 415 LEU A C 1
ATOM 3156 O O . LEU A 1 415 ? 20.908 15.782 3.298 1.00 46.88 415 LEU A O 1
ATOM 3160 N N . VAL A 1 416 ? 21.530 16.973 5.088 1.00 48.44 416 VAL A N 1
ATOM 3161 C CA . VAL A 1 416 ? 22.257 17.998 4.318 1.00 48.44 416 VAL A CA 1
ATOM 3162 C C . VAL A 1 416 ? 23.587 17.462 3.774 1.00 48.44 416 VAL A C 1
ATOM 3164 O O . VAL A 1 416 ? 23.965 17.799 2.659 1.00 48.44 416 VAL A O 1
ATOM 3167 N N . VAL A 1 417 ? 24.285 16.611 4.529 1.00 50.16 417 VAL A N 1
ATOM 3168 C CA . VAL A 1 417 ? 25.609 16.082 4.152 1.00 50.16 417 VAL A CA 1
ATOM 3169 C C . VAL A 1 417 ? 25.517 14.817 3.289 1.00 50.16 417 VAL A C 1
ATOM 3171 O O . VAL A 1 417 ? 26.410 14.570 2.493 1.00 50.16 417 VAL A O 1
ATOM 3174 N N . GLY A 1 418 ? 24.459 14.011 3.422 1.00 42.22 418 GLY A N 1
ATOM 3175 C CA . GLY A 1 418 ? 24.284 12.766 2.661 1.00 42.22 418 GLY A CA 1
ATOM 3176 C C . GLY A 1 418 ? 23.593 12.911 1.299 1.00 42.22 418 GLY A C 1
ATOM 3177 O O . GLY A 1 418 ? 23.421 11.902 0.621 1.00 42.22 418 GLY A O 1
ATOM 3178 N N . VAL A 1 419 ? 23.149 14.122 0.937 1.00 41.97 419 VAL A N 1
ATOM 3179 C CA . VAL A 1 419 ? 22.483 14.446 -0.345 1.00 41.97 419 VAL A CA 1
ATOM 3180 C C . VAL A 1 419 ? 23.429 15.168 -1.326 1.00 41.97 419 VAL A C 1
ATOM 3182 O O . VAL A 1 419 ? 23.063 15.369 -2.482 1.00 41.97 419 VAL A O 1
ATOM 3185 N N . GLY A 1 420 ? 24.644 15.524 -0.893 1.00 37.78 420 GLY A N 1
ATOM 3186 C CA . GLY A 1 420 ? 25.750 15.900 -1.784 1.00 37.78 420 GLY A CA 1
ATOM 3187 C C . GLY A 1 420 ? 26.568 14.677 -2.160 1.00 37.78 420 GLY A C 1
ATOM 3188 O O . GLY A 1 420 ? 26.994 14.614 -3.333 1.00 37.78 420 GLY A O 1
#

Sequence (420 aa):
MRKRIRRQPRPVPAAAAPRPTYLDSFVWLLEAGLLCLATWFGLQELRVFIPTLAYTLGDLAPPAFVAGFALGLVALMWVAPLLWRAFGTFGAWVFPVGGLVVLRMLEQWSSSPPLDLVFSGVAVVSLAVLTVVAPQHEQATGRGARGMGVWPWALGAGVLLDTAARSLLLTVDLPWRRDVLGHGLTFVFGGLALWLLVEWVRRWSGPDARSGGDPSLVATMPWMAVPLFLFLHSERFGQVSLLASLGGLSFPWAAGWAVLGCLLALALGWALLSRAGMDAGDWPVVLLAGGALILALSGSARGGWVAVAFWPVGQAVAFLLVAFASSGPLLASPRPRGRWRGTLPVFLGWWAFAALLFAAEVQGAAWANHAAAVLLTFWALWAIRLVLPGQALRLVRRRLWERGGAACGVLLAVLVVGVG

Secondary structure (DSSP, 8-state):
------PPPPPPPPPPPPPPPHHHHHHHHHHHHHHHHHHHHHHHHHHHHHHHHHHHHTTTS-HHHHHHHHHHHHHGGGHHHHHHHHHHHHHHHHHHHHHHHHHHHHHTT---HHHHHHHHHHHHHHHHHHHHHHHHHHHHTTGGGGT--HHHHHHHHHHHHHHHHHHHHTSS-GGG--SHHHHHHHHHHHHHHHHHHHHHHHH-----GGGSPPPPHHHHGGGGHHHHHHHHIIIIIT-HHHHHHHHT--HHHHHHHHHHHHHHHHHHHHHHHTSS---GGGHHHHHHHHHHHHHHHHHHHT-HHHHHHHHHHHHHHHHHHHHHHHHS-------S--TTTTHHHHHHHHHHHHHHHHHHHHH--THHHHHHHHHHHHHHHHHHHHHS-TTHHHHHHHHHHHHHHHHHHHHHHHHHHS--